Protein AF-A0A923MXC6-F1 (afdb_monomer_lite)

Foldseek 3Di:
DDDDDDDDDDDDDDDDDDDDDDDDDDDDDDDDDDDDDDDDPPPDPPPPPQFDPLLLVLLQQLLQLLQLQLLLLVLQLVFEADPLSVVLSVLSNVLSLVLNLLSVVVQVVNVHDHDPYHDPVSVVLSVVLSVHHYPRNLQSSLVVLLVVLVVLLVSLVCLLPDDPGDVSSNVSSVVCNVVSVVSNVSSVVSNVVSVVVVVVVVVVVVPDDDDDDDDDPDPLNVLQVVLVVQLVLQLVVLVVLCVDVVSLVLLQQFQKKKKFFKKKKFDDQKIKIWTKTWMWGDDDLFIFATFIKIKIFIFGDDHGDIDIFMKMKRQNDPLSVVLQLDQDKRWPAVVSVFFEDEDEPPDDDDDPDDGRIYMYTPDPPPPVPGHPHTMIMHGPLSSQCSQQVHNPRTSNCRNVRVGHRPVHRSNRVSSSD

Structure (mmCIF, N/CA/C/O backbone):
data_AF-A0A923MXC6-F1
#
_entry.id   AF-A0A923MXC6-F1
#
loop_
_atom_site.group_PDB
_atom_site.id
_atom_site.type_symbol
_atom_site.label_atom_id
_atom_site.label_alt_id
_atom_site.label_comp_id
_atom_site.label_asym_id
_atom_site.label_entity_id
_atom_site.label_seq_id
_atom_site.pdbx_PDB_ins_code
_atom_site.Cartn_x
_atom_site.Cartn_y
_atom_site.Cartn_z
_atom_site.occupancy
_atom_site.B_iso_or_equiv
_atom_site.auth_seq_id
_atom_site.auth_comp_id
_atom_site.auth_asym_id
_atom_site.auth_atom_id
_atom_site.pdbx_PDB_model_num
ATOM 1 N N . MET A 1 1 ? 43.141 -58.897 33.273 1.00 40.06 1 MET A N 1
ATOM 2 C CA . MET A 1 1 ? 43.324 -57.770 32.344 1.00 40.06 1 MET A CA 1
ATOM 3 C C . MET A 1 1 ? 42.313 -56.697 32.696 1.00 40.06 1 MET A C 1
ATOM 5 O O . MET A 1 1 ? 41.126 -56.978 32.731 1.00 40.06 1 MET A O 1
ATOM 9 N N . ASP A 1 2 ? 42.849 -55.557 33.114 1.00 45.22 2 ASP A N 1
ATOM 10 C CA . ASP A 1 2 ? 42.334 -54.187 33.050 1.00 45.22 2 ASP A CA 1
ATOM 11 C C . ASP A 1 2 ? 40.822 -53.876 33.004 1.00 45.22 2 ASP A C 1
ATOM 13 O O . ASP A 1 2 ? 40.190 -53.906 31.957 1.00 45.22 2 ASP A O 1
ATOM 17 N N . ARG A 1 3 ? 40.374 -53.338 34.155 1.00 48.03 3 ARG A N 1
ATOM 18 C CA . ARG A 1 3 ? 39.757 -52.000 34.347 1.00 48.03 3 ARG A CA 1
ATOM 19 C C . ARG A 1 3 ? 38.280 -51.742 33.935 1.00 48.03 3 ARG A C 1
ATOM 21 O O . ARG A 1 3 ? 37.689 -52.515 33.201 1.00 48.03 3 ARG A O 1
ATOM 28 N N . PRO A 1 4 ? 37.633 -50.717 34.549 1.00 67.38 4 PRO A N 1
ATOM 29 C CA . PRO A 1 4 ? 36.331 -50.846 35.225 1.00 67.38 4 PRO A CA 1
ATOM 30 C C . PRO A 1 4 ? 35.275 -49.817 34.748 1.00 67.38 4 PRO A C 1
ATOM 32 O O . PRO A 1 4 ? 35.561 -49.017 33.866 1.00 67.38 4 PRO A O 1
ATOM 35 N N . LEU A 1 5 ? 34.088 -49.776 35.379 1.00 43.34 5 LEU A N 1
ATOM 36 C CA . LEU A 1 5 ? 33.468 -48.594 36.031 1.00 43.34 5 LEU A CA 1
ATOM 37 C C . LEU A 1 5 ? 32.007 -48.880 36.455 1.00 43.34 5 LEU A C 1
ATOM 39 O O . LEU A 1 5 ? 31.342 -49.764 35.931 1.00 43.34 5 LEU A O 1
ATOM 43 N N . ARG A 1 6 ? 31.586 -48.167 37.507 1.00 50.59 6 ARG A N 1
ATOM 44 C CA . ARG A 1 6 ? 30.437 -48.391 38.410 1.00 50.59 6 ARG A CA 1
ATOM 45 C C . ARG A 1 6 ? 29.214 -47.485 38.037 1.00 50.59 6 ARG A C 1
ATOM 47 O O . ARG A 1 6 ? 29.147 -47.064 36.892 1.00 50.59 6 ARG A O 1
ATOM 54 N N . PRO A 1 7 ? 28.253 -47.156 38.937 1.00 58.78 7 PRO A N 1
ATOM 55 C CA . PRO A 1 7 ? 26.874 -47.668 38.929 1.00 58.78 7 PRO A CA 1
ATOM 56 C C . PRO A 1 7 ? 25.806 -46.541 38.850 1.00 58.78 7 PRO A C 1
ATOM 58 O O . PRO A 1 7 ? 26.147 -45.368 38.898 1.00 58.78 7 PRO A O 1
ATOM 61 N N . LEU A 1 8 ? 24.510 -46.873 38.855 1.00 39.50 8 LEU A N 1
ATOM 62 C CA . LEU A 1 8 ? 23.554 -46.255 39.792 1.00 39.50 8 LEU A CA 1
ATOM 63 C C . LEU A 1 8 ? 22.259 -47.083 39.872 1.00 39.50 8 LEU A C 1
ATOM 65 O O . LEU A 1 8 ? 21.640 -47.413 38.864 1.00 39.50 8 LEU A O 1
ATOM 69 N N . ALA A 1 9 ? 21.895 -47.420 41.107 1.00 34.88 9 ALA A N 1
ATOM 70 C CA . ALA A 1 9 ? 20.596 -47.924 41.548 1.00 34.88 9 ALA A CA 1
ATOM 71 C C . ALA A 1 9 ? 19.559 -46.759 41.553 1.00 34.88 9 ALA A C 1
ATOM 73 O O . ALA A 1 9 ? 19.958 -45.618 41.350 1.00 34.88 9 ALA A O 1
ATOM 74 N N . LEU A 1 10 ? 18.247 -46.882 41.791 1.00 32.84 10 LEU A N 1
ATOM 75 C CA . LEU A 1 10 ? 17.445 -47.844 42.550 1.00 32.84 10 LEU A CA 1
ATOM 76 C C . LEU A 1 10 ? 15.933 -47.528 42.335 1.00 32.84 10 LEU A C 1
ATOM 78 O O . LEU A 1 10 ? 15.604 -46.357 42.179 1.00 32.84 10 LEU A O 1
ATOM 82 N N . ALA A 1 11 ? 15.081 -48.568 42.433 1.00 33.25 11 ALA A N 1
ATOM 83 C CA . ALA A 1 11 ? 13.666 -48.647 42.901 1.00 33.25 11 ALA A CA 1
ATOM 84 C C . ALA A 1 11 ? 12.586 -47.718 42.284 1.00 33.25 11 ALA A C 1
ATOM 86 O O . ALA A 1 11 ? 12.729 -46.506 42.290 1.00 33.25 11 ALA A O 1
ATOM 87 N N . VAL A 1 12 ? 11.448 -48.161 41.718 1.00 29.58 12 VAL A N 1
ATOM 88 C CA . VAL A 1 12 ? 10.448 -49.233 42.004 1.00 29.58 12 VAL A CA 1
ATOM 89 C C . VAL A 1 12 ? 9.683 -49.087 43.330 1.00 29.58 12 VAL A C 1
ATOM 91 O O . VAL A 1 12 ? 10.255 -49.329 44.384 1.00 29.58 12 VAL A O 1
ATOM 94 N N . LEU A 1 13 ? 8.379 -48.770 43.235 1.00 29.98 13 LEU A N 1
ATOM 95 C CA . LEU A 1 13 ? 7.169 -49.469 43.759 1.00 29.98 13 LEU A CA 1
ATOM 96 C C . LEU A 1 13 ? 6.019 -48.430 43.863 1.00 29.98 13 LEU A C 1
ATOM 98 O O . LEU A 1 13 ? 6.212 -47.379 44.458 1.00 29.98 13 LEU A O 1
ATOM 102 N N . ALA A 1 14 ? 4.892 -48.542 43.137 1.00 31.47 14 ALA A N 1
ATOM 103 C CA . ALA A 1 14 ? 3.731 -49.441 43.344 1.00 31.47 14 ALA A CA 1
ATOM 104 C C . ALA A 1 14 ? 3.019 -49.182 44.701 1.00 31.47 14 ALA A C 1
ATOM 106 O O . ALA A 1 14 ? 3.694 -49.009 45.701 1.00 31.47 14 ALA A O 1
ATOM 107 N N . CYS A 1 15 ? 1.691 -49.162 44.870 1.00 25.62 15 CYS A N 1
ATOM 108 C CA . CYS A 1 15 ? 0.608 -49.819 44.139 1.00 25.62 15 CYS A CA 1
ATOM 109 C C . CYS A 1 15 ? -0.780 -49.293 44.615 1.00 25.62 15 CYS A C 1
ATOM 111 O O . CYS A 1 15 ? -0.931 -48.932 45.777 1.00 25.62 15 CYS A O 1
ATOM 113 N N . CYS A 1 16 ? -1.757 -49.311 43.700 1.00 28.91 16 CYS A N 1
ATOM 114 C CA . CYS A 1 16 ? -3.204 -49.609 43.801 1.00 28.91 16 CYS A CA 1
ATOM 115 C C . CYS A 1 16 ? -4.112 -49.177 44.988 1.00 28.91 16 CYS A C 1
ATOM 117 O O . CYS A 1 16 ? -4.019 -49.687 46.095 1.00 28.91 16 CYS A O 1
ATOM 119 N N . ALA A 1 17 ? -5.111 -48.353 44.624 1.00 33.84 17 ALA A N 1
ATOM 120 C CA . ALA A 1 17 ? -6.581 -48.544 44.665 1.00 33.84 17 ALA A CA 1
ATOM 121 C C . ALA A 1 17 ? -7.295 -49.291 45.820 1.00 33.84 17 ALA A C 1
ATOM 123 O O . ALA A 1 17 ? -6.984 -50.442 46.087 1.00 33.84 17 ALA A O 1
ATOM 124 N N . PHE A 1 18 ? -8.403 -48.707 46.321 1.00 30.36 18 PHE A N 1
ATOM 125 C CA . PHE A 1 18 ? -9.770 -49.288 46.323 1.00 30.36 18 PHE A CA 1
ATOM 126 C C . PHE A 1 18 ? -10.820 -48.267 46.831 1.00 30.36 18 PHE A C 1
ATOM 128 O O . PHE A 1 18 ? -10.512 -47.396 47.638 1.00 30.36 18 PHE A O 1
ATOM 135 N N . ALA A 1 19 ? -12.065 -48.379 46.354 1.00 38.41 19 ALA A N 1
ATOM 136 C CA . ALA A 1 19 ? -13.225 -47.567 46.744 1.00 38.41 19 ALA A CA 1
ATOM 137 C C . ALA A 1 19 ? -14.188 -48.352 47.658 1.00 38.41 19 ALA A C 1
ATOM 139 O O . ALA A 1 19 ? -14.373 -49.539 47.407 1.00 38.41 19 ALA A O 1
ATOM 140 N N . ALA A 1 20 ? -14.874 -47.697 48.614 1.00 32.09 20 ALA A N 1
ATOM 141 C CA . ALA A 1 20 ? -16.220 -48.078 49.091 1.00 32.09 20 ALA A CA 1
ATOM 142 C C . ALA A 1 20 ? -16.886 -47.043 50.041 1.00 32.09 20 ALA A C 1
ATOM 144 O O . ALA A 1 20 ? -16.285 -46.583 51.000 1.00 32.09 20 ALA A O 1
ATOM 145 N N . ARG A 1 21 ? -18.152 -46.749 49.697 1.00 35.91 21 ARG A N 1
ATOM 146 C CA . ARG A 1 21 ? -19.391 -46.310 50.396 1.00 35.91 21 ARG A CA 1
ATOM 147 C C . ARG A 1 21 ? -19.465 -45.720 51.832 1.00 35.91 21 ARG A C 1
ATOM 149 O O . ARG A 1 21 ? -18.759 -46.085 52.755 1.00 35.91 21 ARG A O 1
ATOM 156 N N . ALA A 1 22 ? -20.502 -44.873 51.933 1.00 40.88 22 ALA A N 1
ATOM 157 C CA . ALA A 1 22 ? -21.089 -44.064 53.010 1.00 40.88 22 ALA A CA 1
ATOM 158 C C . ALA A 1 22 ? -21.523 -44.746 54.324 1.00 40.88 22 ALA A C 1
ATOM 160 O O . ALA A 1 22 ? -22.031 -45.861 54.291 1.00 40.88 22 ALA A O 1
ATOM 161 N N . GLN A 1 23 ? -21.541 -43.956 55.412 1.00 34.09 23 GLN A N 1
ATOM 162 C CA . GLN A 1 23 ? -22.606 -43.964 56.430 1.00 34.09 23 GLN A CA 1
ATOM 163 C C . GLN A 1 23 ? -22.654 -42.645 57.233 1.00 34.09 23 GLN A C 1
ATOM 165 O O . GLN A 1 23 ? -21.628 -42.012 57.470 1.00 34.09 23 GLN A O 1
ATOM 170 N N . GLN A 1 24 ? -23.877 -42.222 57.567 1.00 42.22 24 GLN A N 1
ATOM 171 C CA . GLN A 1 24 ? -24.239 -41.072 58.406 1.00 42.22 24 GLN A CA 1
ATOM 172 C C . GLN A 1 24 ? -23.910 -41.348 59.879 1.00 42.22 24 GLN A C 1
ATOM 174 O O . GLN A 1 24 ? -23.998 -42.503 60.274 1.00 42.22 24 GLN A O 1
ATOM 179 N N . ASP A 1 25 ? -23.624 -40.305 60.672 1.00 33.31 25 ASP A N 1
ATOM 180 C CA . ASP A 1 25 ? -24.230 -40.121 62.002 1.00 33.31 25 ASP A CA 1
ATOM 181 C C . ASP A 1 25 ? -23.882 -38.761 62.656 1.00 33.31 25 ASP A C 1
ATOM 183 O O . ASP A 1 25 ? -22.728 -38.353 62.726 1.00 33.31 25 ASP A O 1
ATOM 187 N N . SER A 1 26 ? -24.941 -38.122 63.171 1.00 34.16 26 SER A N 1
ATOM 188 C CA . SER A 1 26 ? -25.045 -37.361 64.435 1.00 34.16 26 SER A CA 1
ATOM 189 C C . SER A 1 26 ? -24.292 -36.032 64.671 1.00 34.16 26 SER A C 1
ATOM 191 O O . SER A 1 26 ? -23.073 -35.968 64.765 1.00 34.16 26 SER A O 1
ATOM 193 N N . VAL A 1 27 ? -25.075 -34.978 64.948 1.00 39.84 27 VAL A N 1
ATOM 194 C CA . VAL A 1 27 ? -24.671 -33.699 65.583 1.00 39.84 27 VAL A CA 1
ATOM 195 C C . VAL A 1 27 ? -24.948 -33.783 67.100 1.00 39.84 27 VAL A C 1
ATOM 197 O O . VAL A 1 27 ? -25.900 -34.463 67.487 1.00 39.84 27 VAL A O 1
ATOM 200 N N . PRO A 1 28 ? -24.224 -33.040 67.964 1.00 41.91 28 PRO A N 1
ATOM 201 C CA . PRO A 1 28 ? -24.947 -32.010 68.719 1.00 41.91 28 PRO A CA 1
ATOM 202 C C . PRO A 1 28 ? -24.196 -30.671 68.848 1.00 41.91 28 PRO A C 1
ATOM 204 O O . PRO A 1 28 ? -22.973 -30.578 68.799 1.00 41.91 28 PRO A O 1
ATOM 207 N N . ALA A 1 29 ? -25.000 -29.620 68.983 1.00 36.16 29 ALA A N 1
ATOM 208 C CA . ALA A 1 29 ? -24.633 -28.212 69.017 1.00 36.16 29 ALA A CA 1
ATOM 209 C C . ALA A 1 29 ? -24.334 -27.705 70.436 1.00 36.16 29 ALA A C 1
ATOM 211 O O . ALA A 1 29 ? -25.055 -28.089 71.348 1.00 36.16 29 ALA A O 1
ATOM 212 N N . VAL A 1 30 ? -23.420 -26.731 70.580 1.00 34.56 30 VAL A N 1
ATOM 213 C CA . VAL A 1 30 ? -23.552 -25.597 71.522 1.00 34.56 30 VAL A CA 1
ATOM 214 C C . VAL A 1 30 ? -22.877 -24.345 70.930 1.00 34.56 30 VAL A C 1
ATOM 216 O O . VAL A 1 30 ? -21.673 -24.314 70.713 1.00 34.56 30 VAL A O 1
ATOM 219 N N . GLN A 1 31 ? -23.741 -23.369 70.626 1.00 32.72 31 GLN A N 1
ATOM 220 C CA . GLN A 1 31 ? -23.673 -21.900 70.745 1.00 32.72 31 GLN A CA 1
ATOM 221 C C . GLN A 1 31 ? -22.329 -21.154 70.867 1.00 32.72 31 GLN A C 1
ATOM 223 O O . GLN A 1 31 ? -21.409 -21.594 71.531 1.00 32.72 31 GLN A O 1
ATOM 228 N N . GLN A 1 32 ? -22.194 -19.881 70.494 1.00 32.31 32 GLN A N 1
ATOM 229 C CA . GLN A 1 32 ? -22.932 -18.906 69.679 1.00 32.31 32 GLN A CA 1
ATOM 230 C C . GLN A 1 32 ? -22.213 -17.589 69.987 1.00 32.31 32 GLN A C 1
ATOM 232 O O . GLN A 1 32 ? -22.294 -17.110 71.114 1.00 32.31 32 GLN A O 1
ATOM 237 N N . GLN A 1 33 ? -21.576 -16.960 69.000 1.00 34.78 33 GLN A N 1
ATOM 238 C CA . GLN A 1 33 ? -21.360 -15.517 69.062 1.00 34.78 33 GLN A CA 1
ATOM 239 C C . GLN A 1 33 ? -22.148 -14.872 67.924 1.00 34.78 33 GLN A C 1
ATOM 241 O O . GLN A 1 33 ? -21.746 -14.839 66.766 1.00 34.78 33 GLN A O 1
ATOM 246 N N . ARG A 1 34 ? -23.363 -14.453 68.303 1.00 35.84 34 ARG A N 1
ATOM 247 C CA . ARG A 1 34 ? -24.179 -13.421 67.649 1.00 35.84 34 ARG A CA 1
ATOM 248 C C . ARG A 1 34 ? -23.349 -12.136 67.522 1.00 35.84 34 ARG A C 1
ATOM 250 O O . ARG A 1 34 ? -22.500 -11.890 68.366 1.00 35.84 34 ARG A O 1
ATOM 257 N N . ALA A 1 35 ? -23.613 -11.202 66.625 1.00 30.92 35 ALA A N 1
ATOM 258 C CA . ALA A 1 35 ? -24.439 -11.115 65.430 1.00 30.92 35 ALA A CA 1
ATOM 259 C C . ALA A 1 35 ? -24.164 -9.708 64.878 1.00 30.92 35 ALA A C 1
ATOM 261 O O . ALA A 1 35 ? -24.063 -8.768 65.661 1.00 30.92 35 ALA A O 1
ATOM 262 N N . ALA A 1 36 ? -24.135 -9.557 63.561 1.00 33.62 36 ALA A N 1
ATOM 263 C CA . ALA A 1 36 ? -24.760 -8.417 62.902 1.00 33.62 36 ALA A CA 1
ATOM 264 C C . ALA A 1 36 ? -25.013 -8.826 61.452 1.00 33.62 36 ALA A C 1
ATOM 266 O O . ALA A 1 36 ? -24.115 -8.826 60.615 1.00 33.62 36 ALA A O 1
ATOM 267 N N . ALA A 1 37 ? -26.242 -9.264 61.194 1.00 39.81 37 ALA A N 1
ATOM 268 C CA . ALA A 1 37 ? -26.776 -9.272 59.850 1.00 39.81 37 ALA A CA 1
ATOM 269 C C . ALA A 1 37 ? -26.990 -7.814 59.438 1.00 39.81 37 ALA A C 1
ATOM 271 O O . ALA A 1 37 ? -27.676 -7.087 60.153 1.00 39.81 37 ALA A O 1
ATOM 272 N N . ASP A 1 38 ? -26.464 -7.416 58.286 1.00 35.91 38 ASP A N 1
ATOM 273 C CA . ASP A 1 38 ? -27.145 -6.414 57.483 1.00 35.91 38 ASP A CA 1
ATOM 274 C C . ASP A 1 38 ? -27.010 -6.759 55.997 1.00 35.91 38 ASP A C 1
ATOM 276 O O . ASP A 1 38 ? -25.921 -6.909 55.449 1.00 35.91 38 ASP A O 1
ATOM 280 N N . THR A 1 39 ? -28.196 -6.989 55.443 1.00 35.62 39 THR A N 1
ATOM 281 C CA . THR A 1 39 ? -28.639 -6.961 54.053 1.00 35.62 39 THR A CA 1
ATOM 282 C C . THR A 1 39 ? -27.780 -7.594 52.959 1.00 35.62 39 THR A C 1
ATOM 284 O O . THR A 1 39 ? -26.763 -7.090 52.491 1.00 35.62 39 THR A O 1
ATOM 287 N N . GLY A 1 40 ? -28.358 -8.661 52.398 1.00 35.97 40 GLY A N 1
ATOM 288 C CA . GLY A 1 40 ? -28.123 -9.059 51.023 1.00 35.97 40 GLY A CA 1
ATOM 289 C C . GLY A 1 40 ? -28.343 -7.880 50.078 1.00 35.97 40 GLY A C 1
ATOM 290 O O . GLY A 1 40 ? -29.463 -7.588 49.663 1.00 35.97 40 GLY A O 1
ATOM 291 N N . GLN A 1 41 ? -27.247 -7.246 49.676 1.00 34.47 41 GLN A N 1
ATOM 292 C CA . GLN A 1 41 ? -27.172 -6.645 48.361 1.00 34.47 41 GLN A CA 1
ATOM 293 C C . GLN A 1 41 ? -27.261 -7.799 47.371 1.00 34.47 41 GLN A C 1
ATOM 295 O O . GLN A 1 41 ? -26.281 -8.488 47.087 1.00 34.47 41 GLN A O 1
ATOM 300 N N . GLN A 1 42 ? -28.473 -8.014 46.853 1.00 35.09 42 GLN A N 1
ATOM 301 C CA . GLN A 1 42 ? -28.637 -8.541 45.508 1.00 35.09 42 GLN A CA 1
ATOM 302 C C . GLN A 1 42 ? -27.546 -7.891 44.662 1.00 35.09 42 GLN A C 1
ATOM 304 O O . GLN A 1 42 ? -27.476 -6.660 44.596 1.00 35.09 42 GLN A O 1
ATOM 309 N N . ALA A 1 43 ? -26.661 -8.705 44.088 1.00 42.03 43 ALA A N 1
ATOM 310 C CA . ALA A 1 43 ? -25.746 -8.246 43.067 1.00 42.03 43 ALA A CA 1
ATOM 311 C C . ALA A 1 43 ? -26.622 -7.683 41.948 1.00 42.03 43 ALA A C 1
ATOM 313 O O . ALA A 1 43 ? -27.139 -8.421 41.110 1.00 42.03 43 ALA A O 1
ATOM 314 N N . GLN A 1 44 ? -26.862 -6.373 42.005 1.00 33.41 44 GLN A N 1
ATOM 315 C CA . GLN A 1 44 ? -27.507 -5.643 40.936 1.00 33.41 44 GLN A CA 1
ATOM 316 C C . GLN A 1 44 ? -26.727 -6.008 39.673 1.00 33.41 44 GLN A C 1
ATOM 318 O O . GLN A 1 44 ? -25.488 -6.024 39.727 1.00 33.41 44 GLN A O 1
ATOM 323 N N . PRO A 1 45 ? -27.400 -6.342 38.558 1.00 35.62 45 PRO A N 1
ATOM 324 C CA . PRO A 1 45 ? -26.699 -6.561 37.306 1.00 35.62 45 PRO A CA 1
ATOM 325 C C . PRO A 1 45 ? -25.838 -5.324 37.098 1.00 35.62 45 PRO A C 1
ATOM 327 O O . PRO A 1 45 ? -26.355 -4.207 37.086 1.00 35.62 45 PRO A O 1
ATOM 330 N N . ARG A 1 46 ? -24.515 -5.515 37.079 1.00 48.28 46 ARG A N 1
ATOM 331 C CA . ARG A 1 46 ? -23.543 -4.429 36.988 1.00 48.28 46 ARG A CA 1
ATOM 332 C C . ARG A 1 46 ? -23.876 -3.701 35.691 1.00 48.28 46 ARG A C 1
ATOM 334 O O . ARG A 1 46 ? -23.511 -4.184 34.623 1.00 48.28 46 ARG A O 1
ATOM 341 N N . VAL A 1 47 ? -24.643 -2.611 35.774 1.00 45.66 47 VAL A N 1
ATOM 342 C CA . VAL A 1 47 ? -25.044 -1.824 34.607 1.00 45.66 47 VAL A CA 1
ATOM 343 C C . VAL A 1 47 ? -23.735 -1.472 33.931 1.00 45.66 47 VAL A C 1
ATOM 345 O O . VAL A 1 47 ? -22.895 -0.819 34.554 1.00 45.66 47 VAL A O 1
ATOM 348 N N . ALA A 1 48 ? -23.499 -2.015 32.733 1.00 54.31 48 ALA A N 1
ATOM 349 C CA . ALA A 1 48 ? -22.241 -1.836 32.029 1.00 54.31 48 ALA A CA 1
ATOM 350 C C . ALA A 1 48 ? -21.968 -0.332 31.976 1.00 54.31 48 ALA A C 1
ATOM 352 O O . ALA A 1 48 ? -22.710 0.412 31.332 1.00 54.31 48 ALA A O 1
ATOM 353 N N . ARG A 1 49 ? -20.985 0.137 32.760 1.00 62.56 49 ARG A N 1
ATOM 354 C CA . ARG A 1 49 ? -20.749 1.570 32.938 1.00 62.56 49 ARG A CA 1
ATOM 355 C C . ARG A 1 49 ? -20.469 2.135 31.553 1.00 62.56 49 ARG A C 1
ATOM 357 O O . ARG A 1 49 ? -19.477 1.763 30.927 1.00 62.56 49 ARG A O 1
ATOM 364 N N . LYS A 1 50 ? -21.388 2.971 31.062 1.00 75.50 50 LYS A N 1
ATOM 365 C CA . LYS A 1 50 ? -21.320 3.568 29.727 1.00 75.50 50 LYS A CA 1
ATOM 366 C C . LYS A 1 50 ? -19.939 4.202 29.560 1.00 75.50 50 LYS A C 1
ATOM 368 O O . LYS A 1 50 ? -19.496 4.931 30.447 1.00 75.50 50 LYS A O 1
ATOM 373 N N . VAL A 1 51 ? -19.260 3.892 28.455 1.00 82.88 51 VAL A N 1
ATOM 374 C CA . VAL A 1 51 ? -17.897 4.376 28.184 1.00 82.88 51 VAL A CA 1
ATOM 375 C C . VAL A 1 51 ? -17.858 5.900 28.337 1.00 82.88 51 VAL A C 1
ATOM 377 O O . VAL A 1 51 ? -18.728 6.552 27.751 1.00 82.88 51 VAL A O 1
ATOM 380 N N . PRO A 1 52 ? -16.917 6.479 29.106 1.00 91.00 52 PRO A N 1
ATOM 381 C CA . PRO A 1 52 ? -16.799 7.925 29.277 1.00 91.00 52 PRO A CA 1
ATOM 382 C C . PRO A 1 52 ? -16.772 8.687 27.946 1.00 91.00 52 PRO A C 1
ATOM 384 O O . PRO A 1 52 ? -16.274 8.197 26.935 1.00 91.00 52 PRO A O 1
ATOM 387 N N . ALA A 1 53 ? -17.333 9.901 27.921 1.00 92.44 53 ALA A N 1
ATOM 388 C CA . ALA A 1 53 ? -17.377 10.709 26.698 1.00 92.44 53 ALA A CA 1
ATOM 389 C C . ALA A 1 53 ? -15.975 11.052 26.170 1.00 92.44 53 ALA A C 1
ATOM 391 O O . ALA A 1 53 ? -15.770 11.031 24.958 1.00 92.44 53 ALA A O 1
ATOM 392 N N . ALA A 1 54 ? -15.026 11.291 27.079 1.00 93.81 54 ALA A N 1
ATOM 393 C CA . ALA A 1 54 ? -13.629 11.537 26.745 1.00 93.81 54 ALA A CA 1
ATOM 394 C C . ALA A 1 54 ? -13.001 10.344 26.007 1.00 93.81 54 ALA A C 1
ATOM 396 O O . ALA A 1 54 ? -12.456 10.536 24.926 1.00 93.81 54 ALA A O 1
ATOM 397 N N . ASP A 1 55 ? -13.179 9.119 26.505 1.00 95.19 55 ASP A N 1
ATOM 398 C CA . ASP A 1 55 ? -12.680 7.908 25.847 1.00 95.19 55 ASP A CA 1
ATOM 399 C C . ASP A 1 55 ? -13.289 7.734 24.448 1.00 95.19 55 ASP A C 1
ATOM 401 O O . ASP A 1 55 ? -12.596 7.376 23.499 1.00 95.19 55 ASP A O 1
ATOM 405 N N . ARG A 1 56 ? -14.592 8.014 24.279 1.00 95.50 56 ARG A N 1
ATOM 406 C CA . ARG A 1 56 ? -15.233 7.961 22.951 1.00 95.50 56 ARG A CA 1
ATOM 407 C C . ARG A 1 56 ? -14.619 8.976 21.989 1.00 95.50 56 ARG A C 1
ATOM 409 O O . ARG A 1 56 ? -14.382 8.647 20.831 1.00 95.50 56 ARG A O 1
ATOM 416 N N . GLN A 1 57 ? -14.356 10.189 22.468 1.00 96.31 57 GLN A N 1
ATOM 417 C CA . GLN A 1 57 ? -13.719 11.242 21.682 1.00 96.31 57 GLN A CA 1
ATOM 418 C C . GLN A 1 57 ? -12.269 10.891 21.334 1.00 96.31 57 GLN A C 1
ATOM 420 O O . GLN A 1 57 ? -11.855 11.107 20.196 1.00 96.31 57 GLN A O 1
ATOM 425 N N . PHE A 1 58 ? -11.514 10.330 22.280 1.00 98.12 58 PHE A N 1
ATOM 426 C CA . PHE A 1 58 ? -10.173 9.811 22.036 1.00 98.12 58 PHE A CA 1
ATOM 427 C C . PHE A 1 58 ? -10.198 8.746 20.937 1.00 98.12 58 PHE A C 1
ATOM 429 O O . PHE A 1 58 ? -9.495 8.893 19.941 1.00 98.12 58 PHE A O 1
ATOM 436 N N . MET A 1 59 ? -11.049 7.721 21.068 1.00 97.44 59 MET A N 1
ATOM 437 C CA . MET A 1 59 ? -11.121 6.637 20.085 1.00 97.44 59 MET A CA 1
ATOM 438 C C . MET A 1 59 ? -11.535 7.144 18.698 1.00 97.44 59 MET A C 1
ATOM 440 O O . MET A 1 59 ? -10.983 6.692 17.701 1.00 97.44 59 MET A O 1
ATOM 444 N N . ALA A 1 60 ? -12.459 8.108 18.615 1.00 96.06 60 ALA A N 1
ATOM 445 C CA . ALA A 1 60 ? -12.835 8.715 17.340 1.00 96.06 60 ALA A CA 1
ATOM 446 C C . ALA A 1 60 ? -11.650 9.438 16.676 1.00 96.06 60 ALA A C 1
ATOM 448 O O . ALA A 1 60 ? -11.341 9.168 15.519 1.00 96.06 60 ALA A O 1
ATOM 449 N N . ARG A 1 61 ? -10.932 10.286 17.425 1.00 97.06 61 ARG A N 1
ATOM 450 C CA . ARG A 1 61 ? -9.760 11.021 16.914 1.00 97.06 61 ARG A CA 1
ATOM 451 C C . ARG A 1 61 ? -8.605 10.096 16.537 1.00 97.06 61 ARG A C 1
ATOM 453 O O . ARG A 1 61 ? -7.945 10.326 15.528 1.00 97.06 61 ARG A O 1
ATOM 460 N N . ALA A 1 62 ? -8.363 9.060 17.338 1.00 96.94 62 ALA A N 1
ATOM 461 C CA . ALA A 1 62 ? -7.343 8.058 17.058 1.00 96.94 62 ALA A CA 1
ATOM 462 C C . ALA A 1 62 ? -7.666 7.279 15.772 1.00 96.94 62 ALA A C 1
ATOM 464 O O . ALA A 1 62 ? -6.768 7.071 14.962 1.00 96.94 62 ALA A O 1
ATOM 465 N N . ALA A 1 63 ? -8.936 6.925 15.540 1.00 91.31 63 ALA A N 1
ATOM 466 C CA . ALA A 1 63 ? -9.368 6.283 14.298 1.00 91.31 63 ALA A CA 1
ATOM 467 C C . ALA A 1 63 ? -9.196 7.206 13.078 1.00 91.31 63 ALA A C 1
ATOM 469 O O . ALA A 1 63 ? -8.604 6.803 12.080 1.00 91.31 63 ALA A O 1
ATOM 470 N N . GLU A 1 64 ? -9.647 8.462 13.162 1.00 91.06 64 GLU A N 1
ATOM 471 C CA . GLU A 1 64 ? -9.484 9.451 12.084 1.00 91.06 64 GLU A CA 1
ATOM 472 C C . GLU A 1 64 ? -8.004 9.681 11.733 1.00 91.06 64 GLU A C 1
ATOM 474 O O . GLU A 1 64 ? -7.634 9.644 10.558 1.00 91.06 64 GLU A O 1
ATOM 479 N N . SER A 1 65 ? -7.144 9.868 12.747 1.00 93.31 65 SER A N 1
ATOM 480 C CA . SER A 1 65 ? -5.689 10.010 12.565 1.00 93.31 65 SER A CA 1
ATOM 481 C C . SER A 1 65 ? -5.072 8.769 11.938 1.00 93.31 65 SER A C 1
ATOM 483 O O . SER A 1 65 ? -4.396 8.877 10.919 1.00 93.31 65 SER A O 1
ATOM 485 N N . GLY A 1 66 ? -5.374 7.584 12.471 1.00 90.69 66 GLY A N 1
ATOM 486 C CA . GLY A 1 66 ? -4.828 6.340 11.945 1.00 90.69 66 GLY A CA 1
ATOM 487 C C . GLY A 1 66 ? -5.253 6.071 10.501 1.00 90.69 66 GLY A C 1
ATOM 488 O O . GLY A 1 66 ? -4.464 5.546 9.719 1.00 90.69 66 GLY A O 1
ATOM 489 N N . HIS A 1 67 ? -6.466 6.458 10.097 1.00 77.75 67 HIS A N 1
ATOM 490 C CA . HIS A 1 67 ? -6.866 6.416 8.689 1.00 77.75 67 HIS A CA 1
ATOM 491 C C . HIS A 1 67 ? -6.085 7.418 7.829 1.00 77.75 67 HIS A C 1
ATOM 493 O O . HIS A 1 67 ? -5.696 7.085 6.706 1.00 77.75 67 HIS A O 1
ATOM 499 N N . ALA A 1 68 ? -5.850 8.631 8.338 1.00 80.81 68 ALA A N 1
ATOM 500 C CA . ALA A 1 68 ? -5.082 9.652 7.635 1.00 80.81 68 ALA A CA 1
ATOM 501 C C . ALA A 1 68 ? -3.624 9.222 7.419 1.00 80.81 68 ALA A C 1
ATOM 503 O O . ALA A 1 68 ? -3.098 9.373 6.320 1.00 80.81 68 ALA A O 1
ATOM 504 N N . GLU A 1 69 ? -2.993 8.638 8.436 1.00 91.94 69 GLU A N 1
ATOM 505 C CA . GLU A 1 69 ? -1.590 8.213 8.407 1.00 91.94 69 GLU A CA 1
ATOM 506 C C . GLU A 1 69 ? -1.373 7.018 7.471 1.00 91.94 69 GLU A C 1
ATOM 508 O O . GLU A 1 69 ? -0.413 7.014 6.701 1.00 91.94 69 GLU A O 1
ATOM 513 N N . VAL A 1 70 ? -2.317 6.069 7.407 1.00 77.38 70 VAL A N 1
ATOM 514 C CA . VAL A 1 70 ? -2.287 4.999 6.391 1.00 77.38 70 VAL A CA 1
ATOM 515 C C . VAL A 1 70 ? -2.396 5.572 4.973 1.00 77.38 70 VAL A C 1
ATOM 517 O O . VAL A 1 70 ? -1.694 5.122 4.066 1.00 77.38 70 VAL A O 1
ATOM 520 N N . ALA A 1 71 ? -3.263 6.566 4.752 1.00 72.00 71 ALA A N 1
ATOM 521 C CA . ALA A 1 71 ? -3.388 7.208 3.444 1.00 72.00 71 ALA A CA 1
ATOM 522 C C . ALA A 1 71 ? -2.122 8.003 3.069 1.00 72.00 71 ALA A C 1
ATOM 524 O O . ALA A 1 71 ? -1.641 7.889 1.941 1.00 72.00 71 ALA A O 1
ATOM 525 N N . ALA A 1 72 ? -1.548 8.749 4.016 1.00 82.00 72 ALA A N 1
ATOM 526 C CA . ALA A 1 72 ? -0.311 9.501 3.820 1.00 82.00 72 ALA A CA 1
ATOM 527 C C . ALA A 1 72 ? 0.885 8.574 3.545 1.00 82.00 72 ALA A C 1
ATOM 529 O O . ALA A 1 72 ? 1.660 8.836 2.628 1.00 82.00 72 ALA A O 1
ATOM 530 N N . GLY A 1 73 ? 1.000 7.453 4.265 1.00 82.38 73 GLY A N 1
ATOM 531 C CA . GLY A 1 73 ? 2.050 6.458 4.039 1.00 82.38 73 GLY A CA 1
ATOM 532 C C . GLY A 1 73 ? 2.004 5.852 2.631 1.00 82.38 73 GLY A C 1
ATOM 533 O O . GLY A 1 73 ? 3.041 5.693 1.993 1.00 82.38 73 GLY A O 1
ATOM 534 N N . ARG A 1 74 ? 0.807 5.612 2.079 1.00 77.25 74 ARG A N 1
ATOM 535 C CA . ARG A 1 74 ? 0.643 5.160 0.681 1.00 77.25 74 ARG A CA 1
ATOM 536 C C . ARG A 1 74 ? 1.038 6.215 -0.346 1.00 77.25 74 ARG A C 1
ATOM 538 O O . ARG A 1 74 ? 1.632 5.880 -1.374 1.00 77.25 74 ARG A O 1
ATOM 545 N N . LEU A 1 75 ? 0.729 7.484 -0.077 1.00 73.44 75 LEU A N 1
ATOM 546 C CA . LEU A 1 75 ? 1.240 8.579 -0.898 1.00 73.44 75 LEU A CA 1
ATOM 547 C C . LEU A 1 75 ? 2.771 8.601 -0.854 1.00 73.44 75 LEU A C 1
ATOM 549 O O . LEU A 1 75 ? 3.390 8.731 -1.900 1.00 73.44 75 LEU A O 1
ATOM 553 N N . ALA A 1 76 ? 3.384 8.366 0.307 1.00 82.88 76 ALA A N 1
ATOM 554 C CA . ALA A 1 76 ? 4.838 8.339 0.429 1.00 82.88 76 ALA A CA 1
ATOM 555 C C . ALA A 1 76 ? 5.506 7.203 -0.339 1.00 82.88 76 ALA A C 1
ATOM 557 O O . ALA A 1 76 ? 6.517 7.444 -0.989 1.00 82.88 76 ALA A O 1
ATOM 558 N N . ILE A 1 77 ? 4.913 6.009 -0.349 1.00 78.12 77 ILE A N 1
ATOM 559 C CA . ILE A 1 77 ? 5.398 4.881 -1.160 1.00 78.12 77 ILE A CA 1
ATOM 560 C C . ILE A 1 77 ? 5.388 5.223 -2.659 1.00 78.12 77 ILE A C 1
ATOM 562 O O . ILE A 1 77 ? 6.295 4.826 -3.380 1.00 78.12 77 ILE A O 1
ATOM 566 N N . SER A 1 78 ? 4.382 5.969 -3.125 1.00 68.31 78 SER A N 1
ATOM 567 C CA . SER A 1 78 ? 4.171 6.240 -4.556 1.00 68.31 78 SER A CA 1
ATOM 568 C C . SER A 1 78 ? 4.799 7.541 -5.071 1.00 68.31 78 SER A C 1
ATOM 570 O O . SER A 1 78 ? 5.203 7.596 -6.227 1.00 68.31 78 SER A O 1
ATOM 572 N N . HIS A 1 79 ? 4.862 8.589 -4.249 1.00 78.44 79 HIS A N 1
ATOM 573 C CA . HIS A 1 79 ? 5.300 9.935 -4.647 1.00 78.44 79 HIS A CA 1
ATOM 574 C C . HIS A 1 79 ? 6.679 10.294 -4.077 1.00 78.44 79 HIS A C 1
ATOM 576 O O . HIS A 1 79 ? 7.276 11.284 -4.514 1.00 78.44 79 HIS A O 1
ATOM 582 N N . GLY A 1 80 ? 7.176 9.520 -3.104 1.00 88.19 80 GLY A N 1
ATOM 583 C CA . GLY A 1 80 ? 8.439 9.788 -2.431 1.00 88.19 80 GLY A CA 1
ATOM 584 C C . GLY A 1 80 ? 9.648 9.477 -3.310 1.00 88.19 80 GLY A C 1
ATOM 585 O O . GLY A 1 80 ? 9.741 8.389 -3.884 1.00 88.19 80 GLY A O 1
ATOM 586 N N . SER A 1 81 ? 10.591 10.418 -3.409 1.00 87.50 81 SER A N 1
ATOM 587 C CA . SER A 1 81 ? 11.805 10.216 -4.218 1.00 87.50 81 SER A CA 1
ATOM 588 C C . SER A 1 81 ? 12.940 9.546 -3.461 1.00 87.50 81 SER A C 1
ATOM 590 O O . SER A 1 81 ? 13.714 8.810 -4.069 1.00 87.50 81 SER A O 1
ATOM 592 N N . ASP A 1 82 ? 13.035 9.768 -2.152 1.00 92.94 82 ASP A N 1
ATOM 593 C CA . ASP A 1 82 ? 14.048 9.136 -1.315 1.00 92.94 82 ASP A CA 1
ATOM 594 C C . ASP A 1 82 ? 13.563 7.779 -0.778 1.00 92.94 82 ASP A C 1
ATOM 596 O O . ASP A 1 82 ? 12.464 7.665 -0.225 1.00 92.94 82 ASP A O 1
ATOM 600 N N . ALA A 1 83 ? 14.403 6.745 -0.892 1.00 84.88 83 ALA A N 1
ATOM 601 C CA . ALA A 1 83 ? 14.078 5.395 -0.430 1.00 84.88 83 ALA A CA 1
ATOM 602 C C . ALA A 1 83 ? 13.668 5.369 1.051 1.00 84.88 83 ALA A C 1
ATOM 604 O O . ALA A 1 83 ? 12.725 4.678 1.431 1.00 84.88 83 ALA A O 1
ATOM 605 N N . SER A 1 84 ? 14.298 6.193 1.892 1.00 92.25 84 SER A N 1
ATOM 606 C CA . SER A 1 84 ? 13.962 6.251 3.313 1.00 92.25 84 SER A CA 1
ATOM 607 C C . SER A 1 84 ? 12.612 6.911 3.605 1.00 92.25 84 SER A C 1
ATOM 609 O O . SER A 1 84 ? 12.011 6.610 4.637 1.00 92.25 84 SER A O 1
ATOM 611 N N . VAL A 1 85 ? 12.103 7.752 2.696 1.00 96.00 85 VAL A N 1
ATOM 612 C CA . VAL A 1 85 ? 10.733 8.282 2.760 1.00 96.00 85 VAL A CA 1
ATOM 613 C C . VAL A 1 85 ? 9.724 7.201 2.395 1.00 96.00 85 VAL A C 1
ATOM 615 O O . VAL A 1 85 ? 8.738 7.033 3.115 1.00 96.00 85 VAL A O 1
ATOM 618 N N . ARG A 1 86 ? 9.992 6.418 1.341 1.00 86.81 86 ARG A N 1
ATOM 619 C CA . ARG A 1 86 ? 9.146 5.273 0.965 1.00 86.81 86 ARG A CA 1
ATOM 620 C C . ARG A 1 86 ? 9.104 4.225 2.078 1.00 86.81 86 ARG A C 1
ATOM 622 O O . ARG A 1 86 ? 8.022 3.788 2.462 1.00 86.81 86 ARG A O 1
ATOM 629 N N . ASP A 1 87 ? 10.251 3.901 2.671 1.00 81.06 87 ASP A N 1
ATOM 630 C CA . ASP A 1 87 ? 10.345 2.974 3.806 1.00 81.06 87 ASP A CA 1
ATOM 631 C C . ASP A 1 87 ? 9.611 3.482 5.047 1.00 81.06 87 ASP A C 1
ATOM 633 O O . ASP A 1 87 ? 8.951 2.710 5.744 1.00 81.06 87 ASP A O 1
ATOM 637 N N . TYR A 1 88 ? 9.712 4.783 5.336 1.00 95.38 88 TYR A N 1
ATOM 638 C CA . TYR A 1 88 ? 8.936 5.397 6.408 1.00 95.38 88 TYR A CA 1
ATOM 639 C C . TYR A 1 88 ? 7.429 5.294 6.118 1.00 95.38 88 TYR A C 1
ATOM 641 O O . TYR A 1 88 ? 6.666 4.911 7.001 1.00 95.38 88 TYR A O 1
ATOM 649 N N . GLY A 1 89 ? 7.009 5.516 4.867 1.00 88.75 89 GLY A N 1
ATOM 650 C CA . GLY A 1 89 ? 5.634 5.301 4.412 1.00 88.75 89 GLY A CA 1
ATOM 651 C C . GLY A 1 89 ? 5.125 3.871 4.626 1.00 88.75 89 GLY A C 1
ATOM 652 O O . GLY A 1 89 ? 4.027 3.700 5.154 1.00 88.75 89 GLY A O 1
ATOM 653 N N . ARG A 1 90 ? 5.924 2.847 4.288 1.00 80.38 90 ARG A N 1
ATOM 654 C CA . ARG A 1 90 ? 5.592 1.427 4.542 1.00 80.38 90 ARG A CA 1
ATOM 655 C C . ARG A 1 90 ? 5.383 1.151 6.031 1.00 80.38 90 ARG A C 1
ATOM 657 O O . ARG A 1 90 ? 4.353 0.604 6.412 1.00 80.38 90 ARG A O 1
ATOM 664 N N . MET A 1 91 ? 6.305 1.620 6.874 1.00 88.62 91 MET A N 1
ATOM 665 C CA . MET A 1 91 ? 6.205 1.469 8.330 1.00 88.62 91 MET A CA 1
ATOM 666 C C . MET A 1 91 ? 4.921 2.099 8.893 1.00 88.62 91 MET A C 1
ATOM 668 O O . MET A 1 91 ? 4.247 1.477 9.712 1.00 88.62 91 MET A O 1
ATOM 672 N N . LEU A 1 92 ? 4.547 3.301 8.431 1.00 85.56 92 LEU A N 1
ATOM 673 C CA . LEU A 1 92 ? 3.290 3.937 8.845 1.00 85.56 92 LEU A CA 1
ATOM 674 C C . LEU A 1 92 ? 2.073 3.089 8.462 1.00 85.56 92 LEU A C 1
ATOM 676 O O . LEU A 1 92 ? 1.170 2.899 9.275 1.00 85.56 92 LEU A O 1
ATOM 680 N N . VAL A 1 93 ? 2.039 2.566 7.235 1.00 74.25 93 VAL A N 1
ATOM 681 C CA . VAL A 1 93 ? 0.931 1.721 6.773 1.00 74.25 93 VAL A CA 1
ATOM 682 C C . VAL A 1 93 ? 0.791 0.488 7.665 1.00 74.25 93 VAL A C 1
ATOM 684 O O . VAL A 1 93 ? -0.306 0.234 8.165 1.00 74.25 93 VAL A O 1
ATOM 687 N N . ASP A 1 94 ? 1.882 -0.234 7.907 1.00 70.44 94 ASP A N 1
ATOM 688 C CA . ASP A 1 94 ? 1.862 -1.492 8.655 1.00 70.44 94 ASP A CA 1
ATOM 689 C C . ASP A 1 94 ? 1.438 -1.295 10.113 1.00 70.44 94 ASP A C 1
ATOM 691 O O . ASP A 1 94 ? 0.592 -2.025 10.641 1.00 70.44 94 ASP A O 1
ATOM 695 N N . ASP A 1 95 ? 2.016 -0.302 10.783 1.00 80.06 95 ASP A N 1
ATOM 696 C CA . ASP A 1 95 ? 1.808 -0.107 12.213 1.00 80.06 95 ASP A CA 1
ATOM 697 C C . ASP A 1 95 ? 0.453 0.539 12.516 1.00 80.06 95 ASP A C 1
ATOM 699 O O . ASP A 1 95 ? -0.264 0.073 13.410 1.00 80.06 95 ASP A O 1
ATOM 703 N N . HIS A 1 96 ? 0.035 1.546 11.741 1.00 88.50 96 HIS A N 1
ATOM 704 C CA . HIS A 1 96 ? -1.276 2.164 11.949 1.00 88.50 96 HIS A CA 1
ATOM 705 C C . HIS A 1 96 ? -2.417 1.215 11.570 1.00 88.50 96 HIS A C 1
ATOM 707 O O . HIS A 1 96 ? -3.469 1.256 12.203 1.00 88.50 96 HIS A O 1
ATOM 713 N N . GLN A 1 97 ? -2.234 0.294 10.615 1.00 76.12 97 GLN A N 1
ATOM 714 C CA . GLN A 1 97 ? -3.233 -0.750 10.350 1.00 76.12 97 GLN A CA 1
ATOM 715 C C . GLN A 1 97 ? -3.445 -1.679 11.553 1.00 76.12 97 GLN A C 1
ATOM 717 O O . GLN A 1 97 ? -4.594 -1.979 11.904 1.00 76.12 97 GLN A O 1
ATOM 722 N N . LYS A 1 98 ? -2.361 -2.104 12.217 1.00 78.44 98 LYS A N 1
ATOM 723 C CA . LYS A 1 98 ? -2.440 -2.919 13.442 1.00 78.44 98 LYS A CA 1
ATOM 724 C C . LYS A 1 98 ? -3.153 -2.152 14.558 1.00 78.44 98 LYS A C 1
ATOM 726 O O . LYS A 1 98 ? -4.097 -2.678 15.150 1.00 78.44 98 LYS A O 1
ATOM 731 N N . ALA A 1 99 ? -2.762 -0.897 14.784 1.00 83.81 99 ALA A N 1
ATOM 732 C CA . ALA A 1 99 ? -3.369 -0.037 15.799 1.00 83.81 99 ALA A CA 1
ATOM 733 C C . ALA A 1 99 ? -4.872 0.192 15.540 1.00 83.81 99 ALA A C 1
ATOM 735 O O . ALA A 1 99 ? -5.697 -0.033 16.426 1.00 83.81 99 ALA A O 1
ATOM 736 N N . ASN A 1 100 ? -5.255 0.528 14.303 1.00 80.56 100 ASN A N 1
ATOM 737 C CA . ASN A 1 100 ? -6.655 0.726 13.912 1.00 80.56 100 ASN A CA 1
ATOM 738 C C . ASN A 1 100 ? -7.499 -0.534 14.144 1.00 80.56 100 ASN A C 1
ATOM 740 O O . ASN A 1 100 ? -8.614 -0.453 14.659 1.00 80.56 100 ASN A O 1
ATOM 744 N N . THR A 1 101 ? -6.959 -1.710 13.811 1.00 77.62 101 THR A N 1
ATOM 745 C CA . THR A 1 101 ? -7.645 -2.993 14.025 1.00 77.62 101 THR A CA 1
ATOM 746 C C . THR A 1 101 ? -7.934 -3.222 15.507 1.00 77.62 101 THR A C 1
ATOM 748 O O . THR A 1 101 ? -9.065 -3.545 15.881 1.00 77.62 101 THR A O 1
ATOM 751 N N . GLN A 1 102 ? -6.937 -3.003 16.366 1.00 82.31 102 GLN A N 1
ATOM 752 C CA . GLN A 1 102 ? -7.091 -3.142 17.812 1.00 82.31 102 GLN A CA 1
ATOM 753 C C . GLN A 1 102 ? -8.111 -2.139 18.376 1.00 82.31 102 GLN A C 1
ATOM 755 O O . GLN A 1 102 ? -8.950 -2.497 19.207 1.00 82.31 102 GLN A O 1
ATOM 760 N N . LEU A 1 103 ? -8.092 -0.895 17.894 1.00 88.19 103 LEU A N 1
ATOM 761 C CA . LEU A 1 103 ? -9.021 0.147 18.323 1.00 88.19 103 LEU A CA 1
ATOM 762 C C . LEU A 1 103 ? -10.477 -0.190 17.977 1.00 88.19 103 LEU A C 1
ATOM 764 O O . LEU A 1 103 ? -11.365 -0.026 18.818 1.00 88.19 103 LEU A O 1
ATOM 768 N N . VAL A 1 104 ? -10.732 -0.721 16.776 1.00 78.94 104 VAL A N 1
ATOM 769 C CA . VAL A 1 104 ? -12.084 -1.143 16.382 1.00 78.94 104 VAL A CA 1
ATOM 770 C C . VAL A 1 104 ? -12.574 -2.309 17.238 1.00 78.94 104 VAL A C 1
ATOM 772 O O . VAL A 1 104 ? -13.731 -2.299 17.655 1.00 78.94 104 VAL A O 1
ATOM 775 N N . GLN A 1 105 ? -11.718 -3.277 17.580 1.00 77.38 105 GLN A N 1
ATOM 776 C CA . GLN A 1 105 ? -12.098 -4.364 18.494 1.00 77.38 105 GLN A CA 1
ATOM 777 C C . GLN A 1 105 ? -12.520 -3.826 19.869 1.00 77.38 105 GLN A C 1
ATOM 779 O O . GLN A 1 105 ? -13.539 -4.245 20.426 1.00 77.38 105 GLN A O 1
ATOM 784 N N . ILE A 1 106 ? -11.774 -2.852 20.400 1.00 85.25 106 ILE A N 1
ATOM 785 C CA . ILE A 1 106 ? -12.084 -2.195 21.676 1.00 85.25 106 ILE A CA 1
ATOM 786 C C . ILE A 1 106 ? -13.422 -1.456 21.609 1.00 85.25 106 ILE A C 1
ATOM 788 O O . ILE A 1 106 ? -14.204 -1.547 22.564 1.00 85.25 106 ILE A O 1
ATOM 792 N N . ALA A 1 107 ? -13.688 -0.751 20.508 1.00 86.25 107 ALA A N 1
ATOM 793 C CA . ALA A 1 107 ? -14.928 -0.015 20.289 1.00 86.25 107 ALA A CA 1
ATOM 794 C C . ALA A 1 107 ? -16.135 -0.948 20.096 1.00 86.25 107 ALA A C 1
ATOM 796 O O . ALA A 1 107 ? -17.159 -0.762 20.755 1.00 86.25 107 ALA A O 1
ATOM 797 N N . HIS A 1 108 ? -15.999 -2.000 19.283 1.00 84.81 108 HIS A N 1
ATOM 798 C CA . HIS A 1 108 ? -17.054 -2.982 19.026 1.00 84.81 108 HIS A CA 1
ATOM 799 C C . HIS A 1 108 ? -17.473 -3.715 20.303 1.00 84.81 108 HIS A C 1
ATOM 801 O O . HIS A 1 108 ? -18.661 -3.796 20.608 1.00 84.81 108 HIS A O 1
ATOM 807 N N . ALA A 1 109 ? -16.507 -4.148 21.124 1.00 83.44 109 ALA A N 1
ATOM 808 C CA . ALA A 1 109 ? -16.771 -4.765 22.429 1.00 83.44 109 ALA A CA 1
ATOM 809 C C . ALA A 1 109 ? -17.544 -3.849 23.403 1.00 83.44 109 ALA A C 1
ATOM 811 O O . ALA A 1 109 ? -17.982 -4.288 24.465 1.00 83.44 109 ALA A O 1
ATOM 812 N N . ARG A 1 110 ? -17.687 -2.563 23.064 1.00 88.06 110 ARG A N 1
ATOM 813 C CA . ARG A 1 110 ? -18.373 -1.531 23.848 1.00 88.06 110 ARG A CA 1
ATOM 814 C C . ARG A 1 110 ? -19.578 -0.926 23.123 1.00 88.06 110 ARG A C 1
ATOM 816 O O . ARG A 1 110 ? -20.138 0.047 23.624 1.00 88.06 110 ARG A O 1
ATOM 823 N N . GLY A 1 111 ? -19.968 -1.469 21.967 1.00 84.81 111 GLY A N 1
ATOM 824 C CA . GLY A 1 111 ? -21.077 -0.950 21.163 1.00 84.81 111 GLY A CA 1
ATOM 825 C C . GLY A 1 111 ? -20.835 0.463 20.621 1.00 84.81 111 GLY A C 1
ATOM 826 O O . GLY A 1 111 ? -21.780 1.233 20.468 1.00 84.81 111 GLY A O 1
ATOM 827 N N . ILE A 1 112 ? -19.576 0.839 20.383 1.00 86.38 112 ILE A N 1
ATOM 828 C CA . ILE A 1 112 ? -19.196 2.145 19.836 1.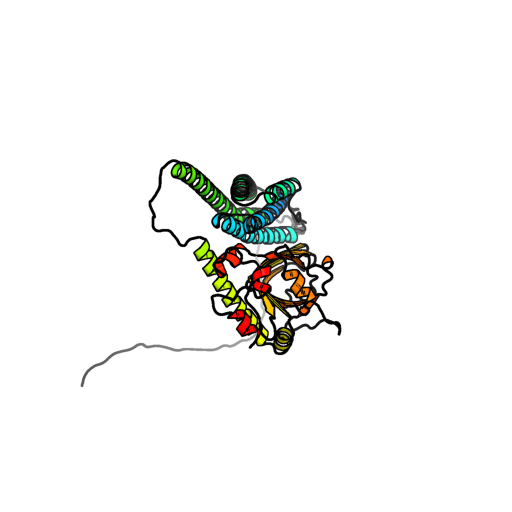00 86.38 112 ILE A CA 1
ATOM 829 C C . ILE A 1 112 ? -18.892 1.995 18.350 1.00 86.38 112 ILE A C 1
ATOM 831 O O . ILE A 1 112 ? -18.107 1.139 17.952 1.00 86.38 112 ILE A O 1
ATOM 835 N N . THR A 1 113 ? -19.485 2.869 17.541 1.00 83.06 113 THR A N 1
ATOM 836 C CA . THR A 1 113 ? -19.128 3.035 16.128 1.00 83.06 113 THR A CA 1
ATOM 837 C C . THR A 1 113 ? -18.049 4.105 16.013 1.00 83.06 113 THR A C 1
ATOM 839 O O . THR A 1 113 ? -18.208 5.198 16.559 1.00 83.06 113 THR A O 1
ATOM 842 N N . LEU A 1 114 ? -16.949 3.786 15.332 1.00 83.00 114 LEU A N 1
ATOM 843 C CA . LEU A 1 114 ? -15.864 4.728 15.060 1.00 83.00 114 LEU A CA 1
ATOM 844 C C . LEU A 1 114 ? -16.023 5.349 13.666 1.00 83.00 114 LEU A C 1
ATOM 846 O O . LEU A 1 114 ? -16.639 4.726 12.796 1.00 83.00 114 LEU A O 1
ATOM 850 N N . PRO A 1 115 ? -15.456 6.546 13.431 1.00 75.19 115 PRO A N 1
ATOM 851 C CA . PRO A 1 115 ? -15.276 7.071 12.083 1.00 75.19 115 PRO A CA 1
ATOM 852 C C . PRO A 1 115 ? -14.537 6.062 11.197 1.00 75.19 115 PRO A C 1
ATOM 854 O O . PRO A 1 115 ? -13.608 5.399 11.650 1.00 75.19 115 PRO A O 1
ATOM 857 N N . THR A 1 116 ? -14.944 5.957 9.933 1.00 77.19 116 THR A N 1
ATOM 858 C CA . THR A 1 116 ? -14.408 4.972 8.972 1.00 77.19 116 THR A CA 1
ATOM 859 C C . THR A 1 116 ? -13.386 5.570 8.004 1.00 77.19 116 THR A C 1
ATOM 861 O O . THR A 1 116 ? -13.073 4.972 6.975 1.00 77.19 116 THR A O 1
ATOM 864 N N . GLY A 1 117 ? -12.915 6.787 8.273 1.00 66.38 117 GLY A N 1
ATOM 865 C CA . GLY A 1 117 ? -11.975 7.500 7.421 1.00 66.38 117 GLY A CA 1
ATOM 866 C C . GLY A 1 117 ? -11.416 8.753 8.093 1.00 66.38 117 GLY A C 1
ATOM 867 O O . GLY A 1 117 ? -11.799 9.066 9.222 1.00 66.38 117 GLY A O 1
ATOM 868 N N . PRO A 1 118 ? -10.514 9.477 7.408 1.00 73.75 118 PRO A N 1
ATOM 869 C CA . PRO A 1 118 ? -9.943 10.714 7.927 1.00 73.75 118 PRO A CA 1
ATOM 870 C C . PRO A 1 118 ? -11.009 11.804 8.071 1.00 73.75 118 PRO A C 1
ATOM 872 O O . PRO A 1 118 ? -11.924 11.892 7.245 1.00 73.75 118 PRO A O 1
ATOM 875 N N . ALA A 1 119 ? -10.837 12.692 9.048 1.00 81.38 119 ALA A N 1
ATOM 876 C CA . ALA A 1 119 ? -11.638 13.904 9.181 1.00 81.38 119 ALA A CA 1
ATOM 877 C C . ALA A 1 119 ? -11.442 14.839 7.972 1.00 81.38 119 ALA A C 1
ATOM 879 O O . ALA A 1 119 ? -10.396 14.828 7.321 1.00 81.38 119 ALA A O 1
ATOM 880 N N . ALA A 1 120 ? -12.409 15.720 7.702 1.00 78.06 120 ALA A N 1
ATOM 881 C CA . ALA A 1 120 ? -12.389 16.602 6.526 1.00 78.06 120 ALA A CA 1
ATOM 882 C C . ALA A 1 120 ? -11.087 17.421 6.383 1.00 78.06 120 ALA A C 1
ATOM 884 O O . ALA A 1 120 ? -10.521 17.513 5.295 1.00 78.06 120 ALA A O 1
ATOM 885 N N . ALA A 1 121 ? -10.558 17.960 7.486 1.00 82.81 121 ALA A N 1
ATOM 886 C CA . ALA A 1 121 ? -9.292 18.698 7.469 1.00 82.81 121 ALA A CA 1
ATOM 887 C C . ALA A 1 121 ? -8.088 17.804 7.110 1.00 82.81 121 ALA A C 1
ATOM 889 O O . ALA A 1 121 ? -7.188 18.230 6.389 1.00 82.81 121 ALA A O 1
ATOM 890 N N . GLN A 1 122 ? -8.072 16.549 7.570 1.00 82.25 1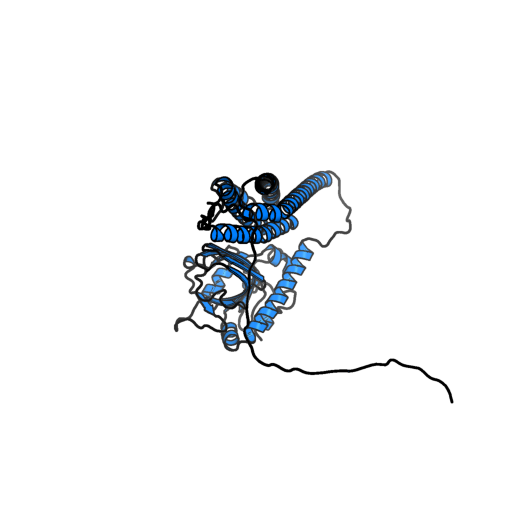22 GLN A N 1
ATOM 891 C CA . GLN A 1 122 ? -7.029 15.581 7.213 1.00 82.25 122 GLN A CA 1
ATOM 892 C C . GLN A 1 122 ? -7.140 15.176 5.737 1.00 82.25 122 GLN A C 1
ATOM 894 O O . GLN A 1 122 ? -6.126 15.084 5.054 1.00 82.25 122 GLN A O 1
ATOM 899 N N . GLN A 1 123 ? -8.358 15.018 5.210 1.00 68.44 123 GLN A N 1
ATOM 900 C CA . GLN A 1 123 ? -8.580 14.762 3.781 1.00 68.44 123 GLN A CA 1
ATOM 901 C C . GLN A 1 123 ? -8.033 15.898 2.908 1.00 68.44 123 GLN A C 1
ATOM 903 O O . GLN A 1 123 ? -7.387 15.634 1.897 1.00 68.44 123 GLN A O 1
ATOM 908 N N . GLN A 1 124 ? -8.232 17.158 3.308 1.00 75.69 124 GLN A N 1
ATOM 909 C CA . GLN A 1 124 ? -7.671 18.309 2.595 1.00 75.69 124 GLN A CA 1
ATOM 910 C C . GLN A 1 124 ? -6.139 18.287 2.579 1.00 75.69 124 GLN A C 1
ATOM 912 O O . GLN A 1 124 ? -5.541 18.505 1.526 1.00 75.69 124 GLN A O 1
ATOM 917 N N . LYS A 1 125 ? -5.497 17.970 3.712 1.00 77.62 125 LYS A N 1
ATOM 918 C CA . LYS A 1 125 ? -4.036 17.803 3.761 1.00 77.62 125 LYS A CA 1
ATOM 919 C C . LYS A 1 125 ? -3.557 16.687 2.833 1.00 77.62 125 LYS A C 1
ATOM 921 O O . LYS A 1 125 ? -2.621 16.900 2.073 1.00 77.62 125 LYS A O 1
ATOM 926 N N . LEU A 1 126 ? -4.228 15.532 2.837 1.00 69.75 126 LEU A N 1
ATOM 927 C CA . LEU A 1 126 ? -3.901 14.409 1.950 1.00 69.75 126 LEU A CA 1
ATOM 928 C C . LEU A 1 126 ? -4.025 14.788 0.468 1.00 69.75 126 LEU A C 1
ATOM 930 O O . LEU A 1 126 ? -3.173 14.417 -0.333 1.00 69.75 126 LEU A O 1
ATOM 934 N N . GLN A 1 127 ? -5.050 15.561 0.100 1.00 69.88 127 GLN A N 1
ATOM 935 C CA . GLN A 1 127 ? -5.215 16.063 -1.268 1.00 69.88 127 GLN A CA 1
ATOM 936 C C . GLN A 1 127 ? -4.104 17.035 -1.671 1.00 69.88 127 GLN A C 1
ATOM 938 O O . GLN A 1 127 ? -3.645 16.994 -2.808 1.00 69.88 127 GLN A O 1
ATOM 943 N N . GLN A 1 128 ? -3.682 17.920 -0.765 1.00 78.75 128 GLN A N 1
ATOM 944 C CA . GLN A 1 128 ? -2.557 18.825 -1.011 1.00 78.75 128 GLN A CA 1
ATOM 945 C C . GLN A 1 128 ? -1.259 18.034 -1.173 1.00 78.75 128 GLN A C 1
ATOM 947 O O . GLN A 1 128 ? -0.529 18.250 -2.136 1.00 78.75 128 GLN A O 1
ATOM 952 N N . LEU A 1 129 ? -1.024 17.075 -0.280 1.00 74.50 129 LEU A N 1
ATOM 953 C CA . LEU A 1 129 ? 0.160 16.234 -0.290 1.00 74.50 129 LEU A CA 1
ATOM 954 C C . LEU A 1 129 ? 0.251 15.392 -1.572 1.00 74.50 129 LEU A C 1
ATOM 956 O O . LEU A 1 129 ? 1.298 15.362 -2.208 1.00 74.50 129 LEU A O 1
ATOM 960 N N . GLY A 1 130 ? -0.856 14.788 -2.012 1.00 68.00 130 GLY A N 1
ATOM 961 C CA . GLY A 1 130 ? -0.910 13.986 -3.241 1.00 68.00 130 GLY A CA 1
ATOM 962 C C . GLY A 1 130 ? -0.738 14.776 -4.545 1.00 68.00 130 GLY A C 1
ATOM 963 O O . GLY A 1 130 ? -0.669 14.178 -5.612 1.00 68.00 130 GLY A O 1
ATOM 964 N N . ARG A 1 131 ? -0.677 16.115 -4.498 1.00 81.75 131 ARG A N 1
ATOM 965 C CA . ARG A 1 131 ? -0.327 16.954 -5.662 1.00 81.75 131 ARG A CA 1
ATOM 966 C C . ARG A 1 131 ? 1.175 17.199 -5.784 1.00 81.75 131 ARG A C 1
ATOM 968 O O . ARG A 1 131 ? 1.621 17.714 -6.806 1.00 81.75 131 ARG A O 1
ATOM 975 N N . LEU A 1 132 ? 1.941 16.890 -4.742 1.00 80.69 132 LEU A N 1
ATOM 976 C CA . LEU A 1 132 ? 3.388 17.055 -4.718 1.00 80.69 132 LEU A CA 1
ATOM 977 C C . LEU A 1 132 ? 4.059 15.774 -5.198 1.00 80.69 132 LEU A C 1
ATOM 979 O O . LEU A 1 132 ? 3.523 14.689 -5.013 1.00 80.69 132 LEU A O 1
ATOM 983 N N . GLN A 1 133 ? 5.257 15.890 -5.766 1.00 79.06 133 GLN A N 1
ATOM 984 C CA . GLN A 1 133 ? 6.073 14.736 -6.143 1.00 79.06 133 GLN A CA 1
ATOM 985 C C . GLN A 1 133 ? 7.529 14.924 -5.728 1.00 79.06 133 GLN A C 1
ATOM 987 O O . GLN A 1 133 ? 7.994 16.054 -5.532 1.00 79.06 133 GLN A O 1
ATOM 992 N N . ALA A 1 134 ? 8.244 13.805 -5.631 1.00 89.31 134 ALA A N 1
ATOM 993 C CA . ALA A 1 134 ? 9.675 13.746 -5.383 1.00 89.31 134 ALA A CA 1
ATOM 994 C C . ALA A 1 134 ? 10.097 14.596 -4.169 1.00 89.31 134 ALA A C 1
ATOM 996 O O . ALA A 1 134 ? 9.469 14.546 -3.119 1.00 89.31 134 ALA A O 1
ATOM 997 N N . GLN A 1 135 ? 11.134 15.420 -4.296 1.00 92.81 135 GLN A N 1
ATOM 998 C CA . GLN A 1 135 ? 11.718 16.155 -3.168 1.00 92.81 135 GLN A CA 1
ATOM 999 C C . GLN A 1 135 ? 10.738 17.138 -2.505 1.00 92.81 135 GLN A C 1
ATOM 1001 O O . GLN A 1 135 ? 10.827 17.384 -1.300 1.00 92.81 135 GLN A O 1
ATOM 1006 N N . ALA A 1 136 ? 9.807 17.713 -3.279 1.00 91.62 136 ALA A N 1
ATOM 1007 C CA . ALA A 1 136 ? 8.763 18.581 -2.736 1.00 91.62 136 ALA A CA 1
ATOM 1008 C C . ALA A 1 136 ? 7.770 17.776 -1.889 1.00 91.62 136 ALA A C 1
ATOM 1010 O O . ALA A 1 136 ? 7.389 18.220 -0.807 1.00 91.62 136 ALA A O 1
ATOM 1011 N N . PHE A 1 137 ? 7.414 16.576 -2.357 1.00 95.44 137 PHE A N 1
ATOM 1012 C CA . PHE A 1 137 ? 6.622 15.627 -1.588 1.00 95.44 137 PHE A CA 1
ATOM 1013 C C . PHE A 1 137 ? 7.357 15.201 -0.313 1.00 95.44 137 PHE A C 1
ATOM 1015 O O . PHE A 1 137 ? 6.802 15.336 0.772 1.00 95.44 137 PHE A O 1
ATOM 1022 N N . ASP A 1 138 ? 8.612 14.754 -0.431 1.00 96.94 138 ASP A N 1
ATOM 1023 C CA . ASP A 1 138 ? 9.415 14.227 0.679 1.00 96.94 138 ASP A CA 1
ATOM 1024 C C . ASP A 1 138 ? 9.488 15.225 1.842 1.00 96.94 138 ASP A C 1
ATOM 1026 O O . ASP A 1 138 ? 9.288 14.869 3.006 1.00 96.94 138 ASP A O 1
ATOM 1030 N N . ARG A 1 139 ? 9.728 16.504 1.523 1.00 95.94 139 ARG A N 1
ATOM 1031 C CA . ARG A 1 139 ? 9.809 17.578 2.517 1.00 95.94 139 ARG A CA 1
ATOM 1032 C C . ARG A 1 139 ? 8.476 17.805 3.223 1.00 95.94 139 ARG A C 1
ATOM 1034 O O . ARG A 1 139 ? 8.452 17.816 4.454 1.00 95.94 139 ARG A O 1
ATOM 1041 N N . GLU A 1 140 ? 7.405 18.000 2.455 1.00 96.50 140 GLU A N 1
ATOM 1042 C CA . GLU A 1 140 ? 6.082 18.316 3.000 1.00 96.50 140 GLU A CA 1
ATOM 1043 C C . GLU A 1 140 ? 5.524 17.141 3.808 1.00 96.50 140 GLU A C 1
ATOM 1045 O O . GLU A 1 140 ? 5.060 17.324 4.931 1.00 96.50 140 GLU A O 1
ATOM 1050 N N . PHE A 1 141 ? 5.640 15.920 3.281 1.00 97.94 141 PHE A N 1
ATOM 1051 C CA . PHE A 1 141 ? 5.212 14.699 3.956 1.00 97.94 141 PHE A CA 1
ATOM 1052 C C . PHE A 1 141 ? 5.876 14.556 5.326 1.00 97.94 141 PHE A C 1
ATOM 1054 O O . PHE A 1 141 ? 5.183 14.450 6.336 1.00 97.94 141 PHE A O 1
ATOM 1061 N N . LEU A 1 142 ? 7.212 14.603 5.387 1.00 98.44 142 LEU A N 1
ATOM 1062 C CA . LEU A 1 142 ? 7.937 14.447 6.649 1.00 98.44 142 LEU A CA 1
ATOM 1063 C C . LEU A 1 142 ? 7.601 15.565 7.639 1.00 98.44 142 LEU A C 1
ATOM 1065 O O . LEU A 1 142 ? 7.416 15.293 8.823 1.00 98.44 142 LEU A O 1
ATOM 1069 N N . GLN A 1 143 ? 7.481 16.810 7.169 1.00 96.44 143 GLN A N 1
ATOM 1070 C CA . GLN A 1 143 ? 7.114 17.936 8.026 1.00 96.44 143 GLN A CA 1
ATOM 1071 C C . GLN A 1 143 ? 5.713 17.757 8.626 1.00 96.44 143 GLN A C 1
ATOM 1073 O O . GLN A 1 143 ? 5.532 17.951 9.832 1.00 96.44 143 GLN A O 1
ATOM 1078 N N . GLN A 1 144 ? 4.733 17.340 7.819 1.00 96.44 144 GLN A N 1
ATOM 1079 C CA . GLN A 1 144 ? 3.389 17.037 8.309 1.00 96.44 144 GLN A CA 1
ATOM 1080 C C . GLN A 1 144 ? 3.398 15.870 9.300 1.00 96.44 144 GLN A C 1
ATOM 1082 O O . GLN A 1 144 ? 2.783 15.985 10.360 1.00 96.44 144 GLN A O 1
ATOM 1087 N N . MET A 1 145 ? 4.127 14.786 9.010 1.00 97.56 145 MET A N 1
ATOM 1088 C CA . MET A 1 145 ? 4.200 13.620 9.896 1.00 97.56 145 MET A CA 1
ATOM 1089 C C . MET A 1 145 ? 4.822 13.965 11.247 1.00 97.56 145 MET A C 1
ATOM 1091 O O . MET A 1 145 ? 4.264 13.581 12.268 1.00 97.56 145 MET A O 1
ATOM 1095 N N . ILE A 1 146 ? 5.890 14.764 11.291 1.00 95.25 146 ILE A N 1
ATOM 1096 C CA . ILE A 1 146 ? 6.484 15.235 12.555 1.00 95.25 146 ILE A CA 1
ATOM 1097 C C . ILE A 1 146 ? 5.454 16.011 13.385 1.00 95.25 146 ILE A C 1
ATOM 1099 O O . ILE A 1 146 ? 5.281 15.758 14.579 1.00 95.25 146 ILE A O 1
ATOM 1103 N N . VAL A 1 147 ? 4.752 16.962 12.762 1.00 92.44 147 VAL A N 1
ATOM 1104 C CA . VAL A 1 147 ? 3.764 17.800 13.456 1.00 92.44 147 VAL A CA 1
ATOM 1105 C C . VAL A 1 147 ? 2.583 16.973 13.960 1.00 92.44 147 VAL A C 1
ATOM 1107 O O . VAL A 1 147 ? 2.153 17.152 15.102 1.00 92.44 147 VAL A O 1
ATOM 1110 N N . ASP A 1 148 ? 2.046 16.089 13.125 1.00 92.12 148 ASP A N 1
ATOM 1111 C CA . ASP A 1 148 ? 0.852 15.322 13.462 1.00 92.12 148 ASP A CA 1
ATOM 1112 C C . ASP A 1 148 ? 1.173 14.192 14.466 1.00 92.12 148 ASP A C 1
ATOM 1114 O O . ASP A 1 148 ? 0.420 14.027 15.427 1.00 92.12 148 ASP A O 1
ATOM 1118 N N . HIS A 1 149 ? 2.349 13.552 14.395 1.00 96.75 149 HIS A N 1
ATOM 1119 C CA . HIS A 1 149 ? 2.780 12.567 15.400 1.00 96.75 149 HIS A CA 1
ATOM 1120 C C . HIS A 1 149 ? 3.030 13.193 16.774 1.00 96.75 149 HIS A C 1
ATOM 1122 O O . HIS A 1 149 ? 2.673 12.600 17.789 1.00 96.75 149 HIS A O 1
ATOM 1128 N N . ARG A 1 150 ? 3.576 14.416 16.854 1.00 94.50 150 ARG A N 1
ATOM 1129 C CA . ARG A 1 150 ? 3.701 15.131 18.141 1.00 94.50 150 ARG A CA 1
ATOM 1130 C C . ARG A 1 150 ? 2.337 15.346 18.804 1.00 94.50 150 ARG A C 1
ATOM 1132 O O . ARG A 1 150 ? 2.196 15.139 20.009 1.00 94.50 150 ARG A O 1
ATOM 1139 N N . LYS A 1 151 ? 1.316 15.714 18.021 1.00 94.19 151 LYS A N 1
ATOM 1140 C CA . LYS A 1 151 ? -0.065 15.856 18.517 1.00 94.19 151 LYS A CA 1
ATOM 1141 C C . LYS A 1 151 ? -0.655 14.510 18.932 1.00 94.19 151 LYS A C 1
ATOM 1143 O O . LYS A 1 151 ? -1.300 14.439 19.976 1.00 94.19 151 LYS A O 1
ATOM 1148 N N . ALA A 1 152 ? -0.423 13.458 18.146 1.00 95.62 152 ALA A N 1
ATOM 1149 C CA . ALA A 1 152 ? -0.877 12.109 18.464 1.00 95.62 152 ALA A CA 1
ATOM 1150 C C . ALA A 1 152 ? -0.252 11.602 19.773 1.00 95.62 152 ALA A C 1
ATOM 1152 O O . ALA A 1 152 ? -0.971 11.123 20.642 1.00 95.62 152 ALA A O 1
ATOM 1153 N N . ILE A 1 153 ? 1.054 11.792 19.978 1.00 94.88 153 ILE A N 1
ATOM 1154 C CA . ILE A 1 153 ? 1.738 11.428 21.228 1.00 94.88 153 ILE A CA 1
ATOM 1155 C C . ILE A 1 153 ? 1.106 12.148 22.425 1.00 94.88 153 ILE A C 1
ATOM 1157 O O . ILE A 1 153 ? 0.812 11.487 23.418 1.00 94.88 153 ILE A O 1
ATOM 1161 N N . SER A 1 154 ? 0.824 13.454 22.324 1.00 92.88 154 SER A N 1
ATOM 1162 C CA . SER A 1 154 ? 0.128 14.195 23.393 1.00 92.88 154 SER A CA 1
ATOM 1163 C C . SER A 1 154 ? -1.250 13.596 23.689 1.00 92.88 154 SER A C 1
ATOM 1165 O O . SER A 1 154 ? -1.563 13.290 24.836 1.00 92.88 154 SER A O 1
ATOM 1167 N N . LEU A 1 155 ? -2.052 13.351 22.645 1.00 96.50 155 LEU A N 1
ATOM 1168 C CA . LEU A 1 155 ? -3.383 12.752 22.770 1.00 96.50 155 LEU A CA 1
ATOM 1169 C C . LEU A 1 155 ? -3.333 11.373 23.454 1.00 96.50 155 LEU A C 1
ATOM 1171 O O . LEU A 1 155 ? -4.166 11.070 24.309 1.00 96.50 155 LEU A O 1
ATOM 1175 N N . PHE A 1 156 ? -2.362 10.535 23.087 1.00 97.88 156 PHE A N 1
ATOM 1176 C CA . PHE A 1 156 ? -2.196 9.197 23.653 1.00 97.88 156 PHE A CA 1
ATOM 1177 C C . PHE A 1 156 ? -1.645 9.237 25.083 1.00 97.88 156 PHE A C 1
ATOM 1179 O O . PHE A 1 156 ? -2.071 8.432 25.906 1.00 97.88 156 PHE A O 1
ATOM 1186 N N . GLN A 1 157 ? -0.759 10.179 25.416 1.00 97.56 157 GLN A N 1
ATOM 1187 C CA . GLN A 1 157 ? -0.288 10.389 26.790 1.00 97.56 157 GLN A CA 1
ATOM 1188 C C . GLN A 1 157 ? -1.426 10.820 27.717 1.00 97.56 157 GLN A C 1
ATOM 1190 O O . GLN A 1 157 ? -1.563 10.270 28.809 1.00 97.56 157 GLN A O 1
ATOM 1195 N N . GLU A 1 158 ? -2.266 11.756 27.273 1.00 96.25 158 GLU A N 1
ATOM 1196 C CA . GLU A 1 158 ? -3.435 12.210 28.031 1.00 96.25 158 GLU A CA 1
ATOM 1197 C C . GLU A 1 158 ? -4.403 11.059 28.319 1.00 96.25 158 GLU A C 1
ATOM 1199 O O . GLU A 1 158 ? -4.857 10.895 29.453 1.00 96.25 158 GLU A O 1
ATOM 1204 N N . GLU A 1 159 ? -4.702 10.229 27.315 1.00 97.56 159 GLU A N 1
ATOM 1205 C CA . GLU A 1 159 ? -5.577 9.072 27.503 1.00 97.56 159 GLU A CA 1
ATOM 1206 C C . GLU A 1 159 ? -4.931 8.001 28.388 1.00 97.56 159 GLU A C 1
ATOM 1208 O O . GLU A 1 159 ? -5.577 7.469 29.293 1.00 97.56 159 GLU A O 1
ATOM 1213 N N . ALA A 1 160 ? -3.639 7.728 28.192 1.00 96.19 160 ALA A N 1
ATOM 1214 C CA . ALA A 1 160 ? -2.870 6.791 29.004 1.00 96.19 160 ALA A CA 1
ATOM 1215 C C . ALA A 1 160 ? -2.861 7.167 30.498 1.00 96.19 160 ALA A C 1
ATOM 1217 O O . ALA A 1 160 ? -2.789 6.286 31.357 1.00 96.19 160 ALA A O 1
ATOM 1218 N N . GLN A 1 161 ? -2.970 8.457 30.819 1.00 93.44 161 GLN A N 1
ATOM 1219 C CA . GLN A 1 161 ? -2.977 8.979 32.189 1.00 93.44 161 GLN A CA 1
ATOM 1220 C C . GLN A 1 161 ? -4.389 9.254 32.730 1.00 93.44 161 GLN A C 1
ATOM 1222 O O . GLN A 1 161 ? -4.544 9.650 33.888 1.00 93.44 161 GLN A O 1
ATOM 1227 N N . ARG A 1 162 ? -5.443 9.031 31.933 1.00 90.44 162 ARG A N 1
ATOM 1228 C CA . ARG A 1 162 ? -6.807 9.430 32.291 1.00 90.44 162 ARG A CA 1
ATOM 1229 C C . ARG A 1 162 ? -7.344 8.643 33.488 1.00 90.44 162 ARG A C 1
ATOM 1231 O O . ARG A 1 162 ? -7.613 7.438 33.421 1.00 90.44 162 ARG A O 1
ATOM 1238 N N . ALA A 1 163 ? -7.585 9.354 34.588 1.00 85.00 163 ALA A N 1
ATOM 1239 C CA . ALA A 1 163 ? -8.314 8.825 35.733 1.00 85.00 163 ALA A CA 1
ATOM 1240 C C . ALA A 1 163 ? -9.798 8.616 35.382 1.00 85.00 163 ALA A C 1
ATOM 1242 O O . ALA A 1 163 ? -10.425 9.454 34.736 1.00 85.00 163 ALA A O 1
ATOM 1243 N N . GLY A 1 164 ? -10.370 7.487 35.806 1.00 81.50 164 GLY A N 1
ATOM 1244 C CA . GLY A 1 164 ? -11.779 7.161 35.554 1.00 81.50 164 GLY A CA 1
ATOM 1245 C C . GLY A 1 164 ? -12.121 6.743 34.115 1.00 81.50 164 GLY A C 1
ATOM 1246 O O . GLY A 1 164 ? -13.297 6.501 33.842 1.00 81.50 164 GLY A O 1
ATOM 1247 N N . GLY A 1 165 ? -11.125 6.629 33.226 1.00 85.44 165 GLY A N 1
ATOM 1248 C CA . GLY A 1 165 ? -11.273 6.080 31.875 1.00 85.44 165 GLY A CA 1
ATOM 1249 C C . GLY A 1 165 ? -11.489 4.561 31.860 1.00 85.44 165 GLY A C 1
ATOM 1250 O O . GLY A 1 165 ? -11.214 3.850 32.833 1.00 85.44 165 GLY A O 1
ATOM 1251 N N . ALA A 1 166 ? -11.978 4.041 30.740 1.00 90.94 166 ALA A N 1
ATOM 1252 C CA . ALA A 1 166 ? -12.144 2.620 30.492 1.00 90.94 166 ALA A CA 1
ATOM 1253 C C . ALA A 1 166 ? -10.760 1.944 30.402 1.00 90.94 166 ALA A C 1
ATOM 1255 O O . ALA A 1 166 ? -9.976 2.280 29.511 1.00 90.94 166 ALA A O 1
ATOM 1256 N N . PRO A 1 167 ? -10.458 0.931 31.244 1.00 93.75 167 PRO A N 1
ATOM 1257 C CA . PRO A 1 167 ? -9.116 0.348 31.314 1.00 93.75 167 PRO A CA 1
ATOM 1258 C C . PRO A 1 167 ? -8.554 -0.143 29.974 1.00 93.75 167 PRO A C 1
ATOM 1260 O O . PRO A 1 167 ? -7.367 0.017 29.721 1.00 93.75 167 PRO A O 1
ATOM 1263 N N . ALA A 1 168 ? -9.389 -0.695 29.088 1.00 93.69 168 ALA A N 1
ATOM 1264 C CA . ALA A 1 168 ? -8.923 -1.157 27.779 1.00 93.69 168 ALA A CA 1
ATOM 1265 C C . ALA A 1 168 ? -8.520 -0.013 26.835 1.00 93.69 168 ALA A C 1
ATOM 1267 O O . ALA A 1 168 ? -7.600 -0.195 26.0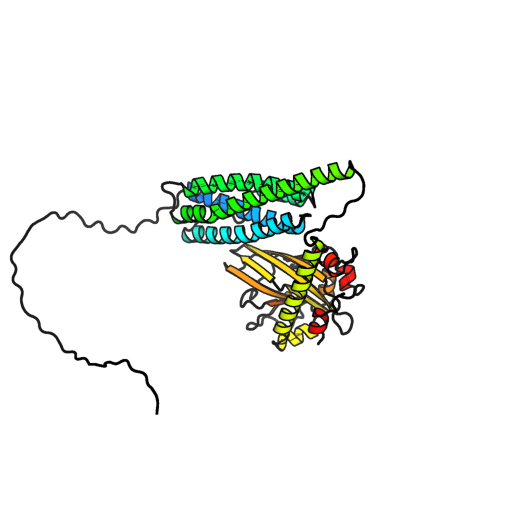49 1.00 93.69 168 ALA A O 1
ATOM 1268 N N . VAL A 1 169 ? -9.183 1.146 26.916 1.00 96.25 169 VAL A N 1
ATOM 1269 C CA . VAL A 1 169 ? -8.853 2.319 26.087 1.00 96.25 169 VAL A CA 1
ATOM 1270 C C . VAL A 1 169 ? -7.530 2.920 26.559 1.00 96.25 169 VAL A C 1
ATOM 1272 O O . VAL A 1 169 ? -6.629 3.143 25.755 1.00 96.25 169 VAL A O 1
ATOM 1275 N N . ARG A 1 170 ? -7.354 3.038 27.881 1.00 95.75 170 ARG A N 1
ATOM 1276 C CA . ARG A 1 170 ? -6.082 3.444 28.491 1.00 95.75 170 ARG A CA 1
ATOM 1277 C C . ARG A 1 170 ? -4.934 2.492 28.142 1.00 95.75 170 ARG A C 1
ATOM 1279 O O . ARG A 1 170 ? -3.848 2.937 27.787 1.00 95.75 170 ARG A O 1
ATOM 1286 N N . ASN A 1 171 ? -5.170 1.182 28.226 1.00 95.81 171 ASN A N 1
ATOM 1287 C CA . ASN A 1 171 ? -4.160 0.176 27.893 1.00 95.81 171 ASN A CA 1
ATOM 1288 C C . ASN A 1 171 ? -3.789 0.206 26.406 1.00 95.81 171 ASN A C 1
ATOM 1290 O O . ASN A 1 171 ? -2.616 0.069 26.081 1.00 95.81 171 ASN A O 1
ATOM 1294 N N . TYR A 1 172 ? -4.759 0.426 25.517 1.00 96.69 172 TYR A N 1
ATOM 1295 C CA . TYR A 1 172 ? -4.488 0.652 24.099 1.00 96.69 172 TY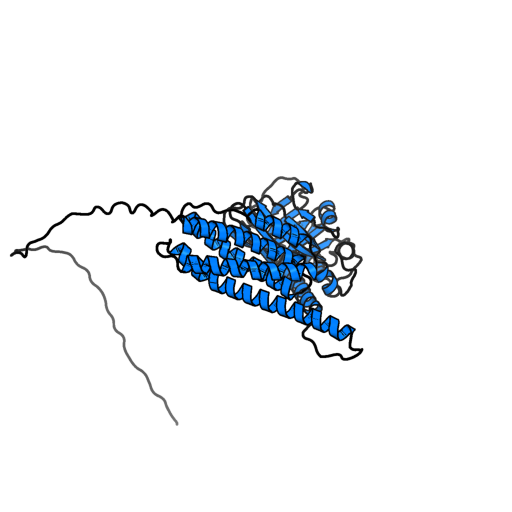R A CA 1
ATOM 1296 C C . TYR A 1 172 ? -3.590 1.871 23.885 1.00 96.69 172 TYR A C 1
ATOM 1298 O O . TYR A 1 172 ? -2.580 1.770 23.192 1.00 96.69 172 TYR A O 1
ATOM 1306 N N . ALA A 1 173 ? -3.901 2.993 24.541 1.00 97.75 173 ALA A N 1
ATOM 1307 C CA . ALA A 1 173 ? -3.081 4.193 24.443 1.00 97.75 173 ALA A CA 1
ATOM 1308 C C . ALA A 1 173 ? -1.635 3.935 24.913 1.00 97.75 173 ALA A C 1
ATOM 1310 O O . ALA A 1 173 ? -0.688 4.292 24.216 1.00 97.75 173 ALA A O 1
ATOM 1311 N N . LEU A 1 174 ? -1.461 3.237 26.042 1.00 96.06 174 LEU A N 1
ATOM 1312 C CA . LEU A 1 174 ? -0.148 2.842 26.568 1.00 96.06 174 LEU A CA 1
ATOM 1313 C C . LEU A 1 174 ? 0.638 1.925 25.619 1.00 96.06 174 LEU A C 1
ATOM 1315 O O . LEU A 1 174 ? 1.854 2.060 25.521 1.00 96.06 174 LEU A O 1
ATOM 1319 N N . GLN A 1 175 ? -0.033 0.996 24.934 1.00 96.50 175 GLN A N 1
ATOM 1320 C CA . GLN A 1 175 ? 0.613 0.044 24.025 1.00 96.50 175 GLN A CA 1
ATOM 1321 C C . GLN A 1 175 ? 1.066 0.682 22.710 1.00 96.50 175 GLN A C 1
ATOM 1323 O O . GLN A 1 175 ? 2.105 0.302 22.181 1.00 96.50 175 GLN A O 1
ATOM 1328 N N . VAL A 1 176 ? 0.307 1.647 22.187 1.00 96.25 176 VAL A N 1
ATOM 1329 C CA . VAL A 1 176 ? 0.606 2.309 20.905 1.00 96.25 176 VAL A CA 1
ATOM 1330 C C . VAL A 1 176 ? 1.617 3.449 21.065 1.00 96.25 176 VAL A C 1
ATOM 1332 O O . VAL A 1 176 ? 2.345 3.768 20.126 1.00 96.25 176 VAL A O 1
ATOM 1335 N N . LEU A 1 177 ? 1.710 4.053 22.255 1.00 94.06 177 LEU A N 1
ATOM 1336 C CA . LEU A 1 177 ? 2.569 5.214 22.502 1.00 94.06 177 LEU A CA 1
ATOM 1337 C C . LEU A 1 177 ? 4.045 5.022 22.080 1.00 94.06 177 LEU A C 1
ATOM 1339 O O . LEU A 1 177 ? 4.569 5.922 21.418 1.00 94.06 177 LEU A O 1
ATOM 1343 N N . PRO A 1 178 ? 4.723 3.894 22.385 1.00 96.00 178 PRO A N 1
ATOM 1344 C CA . PRO A 1 178 ? 6.114 3.693 21.975 1.00 96.00 178 PRO A CA 1
ATOM 1345 C C . PRO A 1 178 ? 6.288 3.665 20.452 1.00 96.00 178 PRO A C 1
ATOM 1347 O O . PRO A 1 178 ? 7.278 4.174 19.932 1.00 96.00 178 PRO A O 1
ATOM 1350 N N . THR A 1 179 ? 5.308 3.123 19.725 1.00 93.19 179 THR A N 1
ATOM 1351 C CA . THR A 1 179 ? 5.310 3.102 18.259 1.00 93.19 179 THR A CA 1
ATOM 1352 C C . THR A 1 179 ? 5.225 4.517 17.695 1.00 93.19 179 THR A C 1
ATOM 1354 O O . THR A 1 179 ? 6.049 4.882 16.861 1.00 93.19 179 THR A O 1
ATOM 1357 N N . LEU A 1 180 ? 4.325 5.358 18.217 1.00 95.75 180 LEU A N 1
ATOM 1358 C CA . LEU A 1 180 ? 4.218 6.761 17.791 1.00 95.75 180 LEU A CA 1
ATOM 1359 C C . LEU A 1 180 ? 5.509 7.550 18.068 1.00 95.75 180 LEU A C 1
ATOM 1361 O O . LEU A 1 180 ? 5.920 8.378 17.255 1.00 95.75 180 LEU A O 1
ATOM 1365 N N . GLN A 1 181 ? 6.176 7.279 19.194 1.00 94.12 181 GLN A N 1
ATOM 1366 C CA . GLN A 1 181 ? 7.473 7.879 19.524 1.00 94.12 181 GLN A CA 1
ATOM 1367 C C . GLN A 1 181 ? 8.570 7.447 18.542 1.00 94.12 181 GLN A C 1
ATOM 1369 O O . GLN A 1 181 ? 9.325 8.292 18.057 1.00 94.12 181 GLN A O 1
ATOM 1374 N N . ALA A 1 182 ? 8.631 6.157 18.201 1.00 91.00 182 ALA A N 1
ATOM 1375 C CA . ALA A 1 182 ? 9.571 5.636 17.211 1.00 91.00 182 ALA A CA 1
ATOM 1376 C C . ALA A 1 182 ? 9.308 6.216 15.812 1.00 91.00 182 ALA A C 1
ATOM 1378 O O . ALA A 1 182 ? 10.246 6.573 15.092 1.00 91.00 182 ALA A O 1
ATOM 1379 N N . HIS A 1 183 ? 8.036 6.366 15.435 1.00 97.62 183 HIS A N 1
ATOM 1380 C CA . HIS A 1 183 ? 7.637 6.993 14.178 1.00 97.62 183 HIS A CA 1
ATOM 1381 C C . HIS A 1 183 ? 8.087 8.451 14.109 1.00 97.62 183 HIS A C 1
ATOM 1383 O O . HIS A 1 183 ? 8.703 8.839 13.116 1.00 97.62 183 HIS A O 1
ATOM 1389 N N . LEU A 1 184 ? 7.855 9.235 15.167 1.00 97.44 184 LEU A N 1
ATOM 1390 C CA . LEU A 1 184 ? 8.317 10.621 15.253 1.00 97.44 184 LEU A CA 1
ATOM 1391 C C . LEU A 1 184 ? 9.842 10.709 15.117 1.00 97.44 184 LEU A C 1
ATOM 1393 O O . LEU A 1 184 ? 10.339 11.472 14.291 1.00 97.44 184 LEU A O 1
ATOM 1397 N N . GLN A 1 185 ? 10.581 9.892 15.871 1.00 92.50 185 GLN A N 1
ATOM 1398 C CA . GLN A 1 185 ? 12.043 9.878 15.820 1.00 92.50 185 GLN A CA 1
ATOM 1399 C C . GLN A 1 185 ? 12.557 9.562 14.407 1.00 92.50 185 GLN A C 1
ATOM 1401 O O . GLN A 1 185 ? 13.490 10.203 13.917 1.00 92.50 185 GLN A O 1
ATOM 1406 N N . ARG A 1 186 ? 11.943 8.589 13.721 1.00 95.62 186 ARG A N 1
ATOM 1407 C CA . ARG A 1 186 ? 12.326 8.230 12.350 1.00 95.62 186 ARG A CA 1
ATOM 1408 C C . ARG A 1 186 ? 11.995 9.334 11.348 1.00 95.62 186 ARG A C 1
ATOM 1410 O O . ARG A 1 186 ? 12.804 9.575 10.447 1.00 95.62 186 ARG A O 1
ATOM 1417 N N . ALA A 1 187 ? 10.863 10.018 11.511 1.00 97.25 187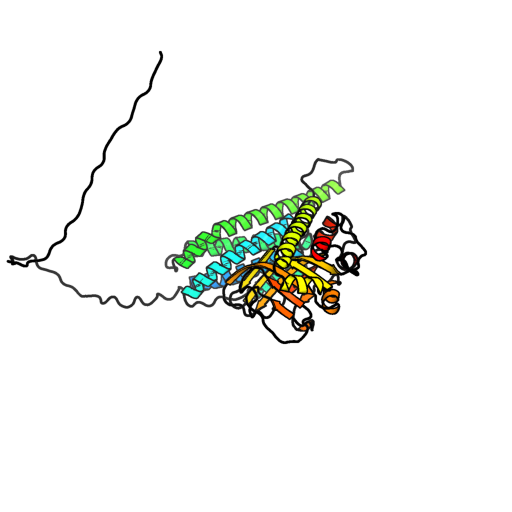 ALA A N 1
ATOM 1418 C CA . ALA A 1 187 ? 10.498 11.164 10.684 1.00 97.25 187 ALA A CA 1
ATOM 1419 C C . ALA A 1 187 ? 11.502 12.311 10.849 1.00 97.25 187 ALA A C 1
ATOM 1421 O O . ALA A 1 187 ? 12.031 12.804 9.856 1.00 97.25 187 ALA A O 1
ATOM 1422 N N . GLU A 1 188 ? 11.826 12.684 12.091 1.00 93.69 188 GLU A N 1
ATOM 1423 C CA . GLU A 1 188 ? 12.793 13.742 12.412 1.00 93.69 188 GLU A CA 1
ATOM 1424 C C . GLU A 1 188 ? 14.188 13.414 11.871 1.00 93.69 188 GLU A C 1
ATOM 1426 O O . GLU A 1 188 ? 14.803 14.241 11.196 1.00 93.69 188 GLU A O 1
ATOM 1431 N N . GLY A 1 189 ? 14.663 12.184 12.087 1.00 93.19 189 GLY A N 1
ATOM 1432 C CA . GLY A 1 189 ? 15.958 11.735 11.577 1.00 93.19 189 GLY A CA 1
ATOM 1433 C C . GLY A 1 189 ? 16.019 11.713 10.049 1.00 93.19 189 GLY A C 1
ATOM 1434 O O . GLY A 1 189 ? 17.021 12.115 9.455 1.00 93.19 189 GLY A O 1
ATOM 1435 N N . THR A 1 190 ? 14.945 11.282 9.386 1.00 93.56 190 THR A N 1
ATOM 1436 C CA . THR A 1 190 ? 14.868 11.291 7.918 1.00 93.56 190 THR A CA 1
ATOM 1437 C C . THR A 1 190 ? 14.826 12.717 7.383 1.00 93.56 190 THR A C 1
ATOM 1439 O O . THR A 1 190 ? 15.593 13.052 6.484 1.00 93.56 190 THR A O 1
ATOM 1442 N N . HIS A 1 191 ? 14.020 13.586 7.992 1.00 94.69 191 HIS A N 1
ATOM 1443 C CA . HIS A 1 191 ? 13.913 14.990 7.612 1.00 94.69 191 HIS A CA 1
ATOM 1444 C C . HIS A 1 191 ? 15.250 15.725 7.750 1.00 94.69 191 HIS A C 1
ATOM 1446 O O . HIS A 1 191 ? 15.684 16.389 6.809 1.00 94.69 191 HIS A O 1
ATOM 1452 N N . ALA A 1 192 ? 15.948 15.545 8.876 1.00 90.44 192 ALA A N 1
ATOM 1453 C CA . ALA A 1 192 ? 17.263 16.136 9.106 1.00 90.44 192 ALA A CA 1
ATOM 1454 C C . ALA A 1 192 ? 18.294 15.665 8.065 1.00 90.44 192 ALA A C 1
ATOM 1456 O O . ALA A 1 192 ? 19.009 16.487 7.492 1.00 90.44 192 ALA A O 1
ATOM 1457 N N . ARG A 1 193 ? 18.330 14.360 7.747 1.00 93.31 193 ARG A N 1
ATOM 1458 C CA . ARG A 1 193 ? 19.229 13.828 6.707 1.00 93.31 193 ARG A CA 1
ATOM 1459 C C . ARG A 1 193 ? 18.965 14.451 5.338 1.00 93.31 193 ARG A C 1
ATOM 1461 O O . ARG A 1 193 ? 19.925 14.813 4.660 1.00 93.31 193 ARG A O 1
ATOM 1468 N N . LEU A 1 194 ? 17.700 14.606 4.941 1.00 91.19 194 LEU A N 1
ATOM 1469 C CA . LEU A 1 194 ? 17.353 15.231 3.660 1.00 91.19 194 LEU A CA 1
ATOM 1470 C C . LEU A 1 194 ? 17.740 16.714 3.615 1.00 91.19 194 LEU A C 1
ATOM 1472 O O . LEU A 1 194 ? 18.241 17.185 2.595 1.00 91.19 194 LEU A O 1
ATOM 1476 N N . GLN A 1 195 ? 17.575 17.441 4.724 1.00 88.44 195 GLN A N 1
ATOM 1477 C CA . GLN A 1 195 ? 18.027 18.830 4.828 1.00 88.44 195 GLN A CA 1
ATOM 1478 C C . GLN A 1 195 ? 19.553 18.943 4.695 1.00 88.44 195 GLN A C 1
ATOM 1480 O O . GLN A 1 195 ? 20.042 19.767 3.920 1.00 88.44 195 GLN A O 1
ATOM 1485 N N . SER A 1 196 ? 20.313 18.089 5.388 1.00 86.25 196 SER A N 1
ATOM 1486 C CA . SER A 1 196 ? 21.777 18.070 5.286 1.00 86.25 196 SER A CA 1
ATOM 1487 C C . SER A 1 196 ? 22.260 17.664 3.891 1.00 86.25 196 SER A C 1
ATOM 1489 O O . SER A 1 196 ? 23.196 18.267 3.371 1.00 86.25 196 SER A O 1
ATOM 1491 N N . ALA A 1 197 ? 21.617 16.686 3.247 1.00 81.38 197 ALA A N 1
ATOM 1492 C CA . ALA A 1 197 ? 21.948 16.283 1.880 1.00 81.38 197 ALA A CA 1
ATOM 1493 C C . ALA A 1 197 ? 21.706 17.419 0.871 1.00 81.38 197 ALA A C 1
ATOM 1495 O O . ALA A 1 197 ? 22.553 17.666 0.009 1.00 81.38 197 ALA A O 1
ATOM 1496 N N . ALA A 1 198 ? 20.601 18.157 1.010 1.00 78.81 198 ALA A N 1
ATOM 1497 C CA . ALA A 1 198 ? 20.313 19.324 0.179 1.00 78.81 198 ALA A CA 1
ATOM 1498 C C . ALA A 1 198 ? 21.350 20.448 0.381 1.00 78.81 198 ALA A C 1
ATOM 1500 O O . ALA A 1 198 ? 21.845 21.010 -0.596 1.00 78.81 198 ALA A O 1
ATOM 1501 N N . ALA A 1 199 ? 21.742 20.728 1.630 1.00 75.50 199 ALA A N 1
ATOM 1502 C CA . ALA A 1 199 ? 22.753 21.738 1.959 1.00 75.50 199 ALA A CA 1
ATOM 1503 C C . ALA A 1 199 ? 24.165 21.365 1.464 1.00 75.50 199 ALA A C 1
ATOM 1505 O O . ALA A 1 199 ? 24.897 22.217 0.949 1.00 75.50 199 ALA A O 1
ATOM 1506 N N . ASN A 1 200 ? 24.532 20.084 1.562 1.00 74.19 200 ASN A N 1
ATOM 1507 C CA . ASN A 1 200 ? 25.806 19.566 1.064 1.00 74.19 200 ASN A CA 1
ATOM 1508 C C . ASN A 1 200 ? 25.853 19.553 -0.465 1.00 74.19 200 ASN A C 1
ATOM 1510 O O . ASN A 1 200 ? 26.893 19.860 -1.035 1.00 74.19 200 ASN A O 1
ATOM 1514 N N . THR A 1 201 ? 24.734 19.254 -1.133 1.00 69.38 201 THR A N 1
ATOM 1515 C CA . THR A 1 201 ? 24.647 19.322 -2.600 1.00 69.38 201 THR A CA 1
ATOM 1516 C C . THR A 1 201 ? 24.827 20.759 -3.073 1.00 69.38 201 THR A C 1
ATOM 1518 O O . THR A 1 201 ? 25.659 20.992 -3.941 1.00 69.38 201 THR A O 1
ATOM 1521 N N . ALA A 1 202 ? 24.150 21.726 -2.440 1.00 64.81 202 ALA A N 1
ATOM 1522 C CA . ALA A 1 202 ? 24.299 23.148 -2.754 1.00 64.81 202 ALA A CA 1
ATOM 1523 C C . ALA A 1 202 ? 25.746 23.642 -2.557 1.00 64.81 202 ALA A C 1
ATOM 1525 O O . ALA A 1 202 ? 26.290 24.319 -3.432 1.00 64.81 202 ALA A O 1
ATOM 1526 N N . SER A 1 203 ? 26.393 23.233 -1.458 1.00 60.66 203 SER A N 1
ATOM 1527 C CA . SER A 1 203 ? 27.798 23.554 -1.161 1.00 60.66 203 SER A CA 1
ATOM 1528 C C . SER A 1 203 ? 28.792 22.857 -2.106 1.00 60.66 203 SER A C 1
ATOM 1530 O O . SER A 1 203 ? 29.796 23.455 -2.477 1.00 60.66 203 SER A O 1
ATOM 1532 N N . ALA A 1 204 ? 28.516 21.624 -2.548 1.00 55.25 204 ALA A N 1
ATOM 1533 C CA . ALA A 1 204 ? 29.364 20.871 -3.479 1.00 55.25 204 ALA A CA 1
ATOM 1534 C C . ALA A 1 204 ? 29.270 21.386 -4.926 1.00 55.25 204 ALA A C 1
ATOM 1536 O O . ALA A 1 204 ? 30.286 21.443 -5.613 1.00 55.25 204 ALA A O 1
ATOM 1537 N N . THR A 1 205 ? 28.098 21.851 -5.381 1.00 55.44 205 THR A N 1
ATOM 1538 C CA . THR A 1 205 ? 27.987 22.600 -6.652 1.00 55.44 205 THR A CA 1
ATOM 1539 C C . THR A 1 205 ? 28.760 23.918 -6.632 1.00 55.44 205 THR A C 1
ATOM 1541 O O . THR A 1 205 ? 29.157 24.397 -7.690 1.00 55.44 205 THR A O 1
ATOM 1544 N N . ALA A 1 206 ? 29.011 24.488 -5.449 1.00 53.12 206 ALA A N 1
ATOM 1545 C CA . ALA A 1 206 ? 29.837 25.681 -5.279 1.00 53.12 206 ALA A CA 1
ATOM 1546 C C . ALA A 1 206 ? 31.341 25.369 -5.120 1.00 53.12 206 ALA A C 1
ATOM 1548 O O . ALA A 1 206 ? 32.165 26.265 -5.287 1.00 53.12 206 ALA A O 1
ATOM 1549 N N . ALA A 1 207 ? 31.715 24.117 -4.827 1.00 49.41 207 ALA A N 1
ATOM 1550 C CA . ALA A 1 207 ? 33.073 23.721 -4.461 1.00 49.41 207 ALA A CA 1
ATOM 1551 C C . ALA A 1 207 ? 33.587 22.508 -5.267 1.00 49.41 207 ALA A C 1
ATOM 1553 O O . ALA A 1 207 ? 33.950 21.490 -4.698 1.00 49.41 207 ALA A O 1
ATOM 1554 N N . THR A 1 208 ? 33.725 22.688 -6.584 1.00 47.09 208 THR A N 1
ATOM 1555 C CA . THR A 1 208 ? 34.737 22.042 -7.456 1.00 47.09 208 THR A CA 1
ATOM 1556 C C . THR A 1 208 ? 34.686 20.517 -7.681 1.00 47.09 208 THR A C 1
ATOM 1558 O O . THR A 1 208 ? 34.270 19.712 -6.856 1.00 47.09 208 THR A O 1
ATOM 1561 N N . GLY A 1 209 ? 35.162 20.114 -8.864 1.00 51.06 209 GLY A N 1
ATOM 1562 C CA . GLY A 1 209 ? 35.237 18.730 -9.312 1.00 51.06 209 GLY A CA 1
ATOM 1563 C C . GLY A 1 209 ? 36.028 17.768 -8.416 1.00 51.06 209 GLY A C 1
ATOM 1564 O O . GLY A 1 209 ? 36.927 18.132 -7.663 1.00 51.06 209 GLY A O 1
ATOM 1565 N N . THR A 1 210 ? 35.711 16.488 -8.629 1.00 59.38 210 THR A N 1
ATOM 1566 C CA . THR A 1 210 ? 36.482 15.282 -8.282 1.00 59.38 210 THR A CA 1
ATOM 1567 C C . THR A 1 210 ? 36.804 15.029 -6.804 1.00 59.38 210 THR A C 1
ATOM 1569 O O . THR A 1 210 ? 37.885 15.362 -6.328 1.00 59.38 210 THR A O 1
ATOM 1572 N N . ARG A 1 211 ? 35.972 14.204 -6.144 1.00 52.50 211 ARG A N 1
ATOM 1573 C CA . ARG A 1 211 ? 36.472 12.998 -5.449 1.00 52.50 211 ARG A CA 1
ATOM 1574 C C . ARG A 1 211 ? 35.374 11.975 -5.143 1.00 52.50 211 ARG A C 1
ATOM 1576 O O . ARG A 1 211 ? 34.339 12.293 -4.573 1.00 52.50 211 ARG A O 1
ATOM 1583 N N . GLN A 1 212 ? 35.648 10.733 -5.530 1.00 45.50 212 GLN A N 1
ATOM 1584 C CA . GLN A 1 212 ? 34.821 9.539 -5.358 1.00 45.50 212 GLN A CA 1
ATOM 1585 C C . GLN A 1 212 ? 35.136 8.900 -3.991 1.00 45.50 212 GLN A C 1
ATOM 1587 O O . GLN A 1 212 ? 36.304 8.665 -3.685 1.00 45.50 212 GLN A O 1
ATOM 1592 N N . GLN A 1 213 ? 34.115 8.620 -3.176 1.00 40.84 213 GLN A N 1
ATOM 1593 C CA . GLN A 1 213 ? 34.230 7.912 -1.892 1.00 40.84 213 GLN A CA 1
ATOM 1594 C C . GLN A 1 213 ? 33.308 6.683 -1.896 1.00 40.84 213 GLN A C 1
ATOM 1596 O O . GLN A 1 213 ? 32.188 6.744 -2.406 1.00 40.84 213 GLN A O 1
ATOM 1601 N N . ALA A 1 214 ? 33.810 5.565 -1.363 1.00 44.66 214 ALA A N 1
ATOM 1602 C CA . ALA A 1 214 ? 33.140 4.265 -1.328 1.00 44.66 214 ALA A CA 1
ATOM 1603 C C . ALA A 1 214 ? 31.778 4.347 -0.612 1.00 44.66 214 ALA A C 1
ATOM 1605 O O . ALA A 1 214 ? 31.677 4.875 0.495 1.00 44.66 214 ALA A O 1
ATOM 1606 N N . ARG A 1 215 ? 30.725 3.851 -1.273 1.00 49.16 215 ARG A N 1
ATOM 1607 C CA . ARG A 1 215 ? 29.315 4.105 -0.944 1.00 49.16 215 ARG A CA 1
ATOM 1608 C C . ARG A 1 215 ? 28.635 2.805 -0.499 1.00 49.16 215 ARG A C 1
ATOM 1610 O O . ARG A 1 215 ? 28.924 1.746 -1.051 1.00 49.16 215 ARG A O 1
ATOM 1617 N N . ALA A 1 216 ? 27.704 2.897 0.457 1.00 50.75 216 ALA A N 1
ATOM 1618 C CA . ALA A 1 216 ? 26.669 1.876 0.662 1.00 50.75 216 ALA A CA 1
ATOM 1619 C C . ALA A 1 216 ? 26.020 1.504 -0.693 1.00 50.75 216 ALA A C 1
ATOM 1621 O O . ALA A 1 216 ? 26.065 2.350 -1.597 1.00 50.75 216 ALA A O 1
ATOM 1622 N N . PRO A 1 217 ? 25.426 0.298 -0.861 1.00 55.00 217 PRO A N 1
ATOM 1623 C CA . PRO A 1 217 ? 24.753 -0.058 -2.108 1.00 55.00 217 PRO A CA 1
ATOM 1624 C C . PRO A 1 217 ? 23.844 1.095 -2.517 1.00 55.00 217 PRO A C 1
ATOM 1626 O O . PRO A 1 217 ? 23.080 1.590 -1.684 1.00 55.00 217 PRO A O 1
ATOM 1629 N N . SER A 1 218 ? 23.995 1.576 -3.752 1.00 75.25 218 SER A N 1
ATOM 1630 C CA . SER A 1 218 ? 23.123 2.628 -4.265 1.00 75.25 218 SER A CA 1
ATOM 1631 C C . SER A 1 218 ? 21.671 2.174 -4.124 1.00 75.25 218 SER A C 1
ATOM 1633 O O . SER A 1 218 ? 21.393 0.975 -4.173 1.00 75.25 218 SER A O 1
ATOM 1635 N N . ASP A 1 219 ? 20.736 3.109 -3.973 1.00 74.50 219 ASP A N 1
ATOM 1636 C CA . ASP A 1 219 ? 19.309 2.768 -3.899 1.00 74.50 219 ASP A CA 1
ATOM 1637 C C . ASP A 1 219 ? 18.880 1.910 -5.102 1.00 74.50 219 ASP A C 1
ATOM 1639 O O . ASP A 1 219 ? 18.132 0.953 -4.955 1.00 74.50 219 ASP A O 1
ATOM 1643 N N . GLN A 1 220 ? 19.507 2.134 -6.260 1.00 76.00 220 GLN A N 1
ATOM 1644 C CA . GLN A 1 220 ? 19.355 1.312 -7.458 1.00 76.00 220 GLN A CA 1
ATOM 1645 C C . GLN A 1 220 ? 19.784 -0.158 -7.280 1.00 76.00 220 GLN A C 1
ATOM 1647 O O . GLN A 1 220 ? 19.146 -1.050 -7.831 1.00 76.00 220 GLN A O 1
ATOM 1652 N N . ALA A 1 221 ? 20.852 -0.436 -6.525 1.00 82.44 221 ALA A N 1
ATOM 1653 C CA . ALA A 1 221 ? 21.301 -1.803 -6.255 1.00 82.44 221 ALA A CA 1
ATOM 1654 C C . ALA A 1 221 ? 20.353 -2.546 -5.299 1.00 82.44 221 ALA A C 1
ATOM 1656 O O . ALA A 1 221 ? 20.176 -3.755 -5.442 1.00 82.44 221 ALA A O 1
ATOM 1657 N N . ARG A 1 222 ? 19.737 -1.831 -4.346 1.00 83.62 222 ARG A N 1
ATOM 1658 C CA . ARG A 1 222 ? 18.699 -2.384 -3.460 1.00 83.62 222 ARG A CA 1
ATOM 1659 C C . ARG A 1 222 ? 17.414 -2.663 -4.227 1.00 83.62 222 ARG A C 1
ATOM 1661 O O . ARG A 1 222 ? 16.930 -3.784 -4.183 1.00 83.62 222 ARG A O 1
ATOM 1668 N N . GLU A 1 223 ? 16.952 -1.693 -5.013 1.00 83.81 223 GLU A N 1
ATOM 1669 C CA . GLU A 1 223 ? 15.761 -1.839 -5.853 1.00 83.81 223 GLU A CA 1
ATOM 1670 C C . GLU A 1 223 ? 15.906 -3.014 -6.831 1.00 83.81 223 GLU A C 1
ATOM 1672 O O . GLU A 1 223 ? 14.989 -3.813 -7.007 1.00 83.81 223 GLU A O 1
ATOM 1677 N N . LEU A 1 224 ? 17.098 -3.192 -7.414 1.00 92.12 224 LEU A N 1
ATOM 1678 C CA . LEU A 1 224 ? 17.393 -4.357 -8.242 1.00 92.12 224 LEU A CA 1
ATOM 1679 C C . LEU A 1 224 ? 17.309 -5.673 -7.451 1.00 92.12 224 LEU A C 1
ATOM 1681 O O . LEU A 1 224 ? 16.779 -6.661 -7.963 1.00 92.12 224 LEU A O 1
ATOM 1685 N N . ALA A 1 225 ? 17.862 -5.722 -6.237 1.00 89.44 225 ALA A N 1
ATOM 1686 C CA . ALA A 1 225 ? 17.804 -6.918 -5.401 1.00 89.44 225 ALA A CA 1
ATOM 1687 C C . ALA A 1 225 ? 16.351 -7.287 -5.059 1.00 89.44 225 ALA A C 1
ATOM 1689 O O . ALA A 1 225 ? 15.960 -8.439 -5.260 1.00 89.44 225 ALA A O 1
ATOM 1690 N N . ASP A 1 226 ? 15.544 -6.303 -4.661 1.00 86.38 226 ASP A N 1
ATOM 1691 C CA . ASP A 1 226 ? 14.127 -6.475 -4.335 1.00 86.38 226 ASP A CA 1
ATOM 1692 C C . ASP A 1 226 ? 13.322 -6.924 -5.564 1.00 86.38 226 ASP A C 1
ATOM 1694 O O . ASP A 1 226 ? 12.535 -7.871 -5.495 1.00 86.38 226 ASP A O 1
ATOM 1698 N N . ALA A 1 227 ? 13.558 -6.308 -6.727 1.00 92.50 227 ALA A N 1
ATOM 1699 C CA . ALA A 1 227 ? 12.931 -6.697 -7.988 1.00 92.50 227 ALA A CA 1
ATOM 1700 C C . ALA A 1 227 ? 13.263 -8.153 -8.366 1.00 92.50 227 ALA A C 1
ATOM 1702 O O . ALA A 1 227 ? 12.379 -8.933 -8.731 1.00 92.50 227 ALA A O 1
ATOM 1703 N N . ARG A 1 228 ? 14.530 -8.564 -8.225 1.00 95.56 228 ARG A N 1
ATOM 1704 C CA . ARG A 1 228 ? 14.960 -9.948 -8.485 1.00 95.56 228 ARG A CA 1
ATOM 1705 C C . ARG A 1 228 ? 14.344 -10.942 -7.507 1.00 95.56 228 ARG A C 1
ATOM 1707 O O . ARG A 1 228 ? 13.945 -12.026 -7.933 1.00 95.56 228 ARG A O 1
ATOM 1714 N N . GLN A 1 229 ? 14.245 -10.582 -6.232 1.00 92.69 229 GLN A N 1
ATOM 1715 C CA . GLN A 1 229 ? 13.586 -11.410 -5.228 1.00 92.69 229 GLN A CA 1
ATOM 1716 C C . GLN A 1 229 ? 12.104 -11.621 -5.574 1.00 92.69 229 GLN A C 1
ATOM 1718 O O . GLN A 1 229 ? 11.643 -12.762 -5.613 1.00 92.69 229 GLN A O 1
ATOM 1723 N N . LYS A 1 230 ? 11.375 -10.561 -5.942 1.00 93.62 230 LYS A N 1
ATOM 1724 C CA . LYS A 1 230 ? 9.955 -10.650 -6.336 1.00 93.62 230 LYS A CA 1
ATOM 1725 C C . LYS A 1 230 ? 9.723 -11.574 -7.534 1.00 93.62 230 LYS A C 1
ATOM 1727 O O . LYS A 1 230 ? 8.727 -12.301 -7.566 1.00 93.62 230 LYS A O 1
ATOM 1732 N N . VAL A 1 231 ? 10.638 -11.595 -8.509 1.00 97.56 231 VAL A N 1
ATOM 1733 C CA . VAL A 1 231 ? 10.583 -12.551 -9.635 1.00 97.56 231 VAL A CA 1
ATOM 1734 C C . VAL A 1 231 ? 10.679 -13.991 -9.130 1.00 97.56 231 VAL A C 1
ATOM 1736 O O . VAL A 1 231 ? 9.893 -14.839 -9.552 1.00 97.56 231 VAL A O 1
ATOM 1739 N N . GLN A 1 232 ? 11.604 -14.277 -8.210 1.00 96.69 232 GLN A N 1
ATOM 1740 C CA . GLN A 1 232 ? 11.772 -15.617 -7.635 1.00 96.69 232 GLN A CA 1
ATOM 1741 C C . GLN A 1 232 ? 10.550 -16.051 -6.820 1.00 96.69 232 GLN A C 1
ATOM 1743 O O . GLN A 1 232 ? 10.090 -17.183 -6.956 1.00 96.69 232 GLN A O 1
ATOM 1748 N N . GLU A 1 233 ? 9.989 -15.153 -6.013 1.00 95.31 233 GLU A N 1
ATOM 1749 C CA . GLU A 1 233 ? 8.759 -15.413 -5.261 1.00 95.31 233 GLU A CA 1
ATOM 1750 C C . GLU A 1 233 ? 7.581 -15.684 -6.208 1.00 95.31 233 GLU A C 1
ATOM 1752 O O . GLU A 1 233 ? 6.837 -16.646 -6.018 1.00 95.31 233 GLU A O 1
ATOM 1757 N N . SER A 1 234 ? 7.465 -14.914 -7.294 1.00 97.25 234 SER A N 1
ATOM 1758 C CA . SER A 1 234 ? 6.435 -15.113 -8.325 1.00 97.25 234 SER A CA 1
ATOM 1759 C C . SER A 1 234 ? 6.573 -16.451 -9.049 1.00 97.25 234 SER A C 1
ATOM 1761 O O . SER A 1 234 ? 5.566 -17.100 -9.331 1.00 97.25 234 SER A O 1
ATOM 1763 N N . VAL A 1 235 ? 7.802 -16.920 -9.293 1.00 97.81 235 VAL A N 1
ATOM 1764 C CA . VAL A 1 235 ? 8.051 -18.270 -9.825 1.00 97.81 235 VAL A CA 1
ATOM 1765 C C . VAL A 1 235 ? 7.477 -19.338 -8.891 1.00 97.81 235 VAL A C 1
ATOM 1767 O O . VAL A 1 235 ? 6.816 -20.267 -9.359 1.00 97.81 235 VAL A O 1
ATOM 1770 N N . GLN A 1 236 ? 7.668 -19.199 -7.577 1.00 95.88 236 GLN A N 1
ATOM 1771 C CA . GLN A 1 236 ? 7.111 -20.142 -6.602 1.00 95.88 236 GLN A CA 1
ATOM 1772 C C . GLN A 1 236 ? 5.579 -20.108 -6.578 1.00 95.88 236 GLN A C 1
ATOM 1774 O O . GLN A 1 236 ? 4.949 -21.158 -6.426 1.00 95.88 236 GLN A O 1
ATOM 1779 N N . VAL A 1 237 ? 4.973 -18.926 -6.755 1.00 94.88 237 VAL A N 1
ATOM 1780 C CA . VAL A 1 237 ? 3.515 -18.795 -6.882 1.00 94.88 237 VAL A CA 1
ATOM 1781 C C . VAL A 1 237 ? 3.018 -19.599 -8.082 1.00 94.88 237 VAL A C 1
ATOM 1783 O O . VAL A 1 237 ? 2.149 -20.452 -7.918 1.00 94.88 237 VAL A O 1
ATOM 1786 N N . VAL A 1 238 ? 3.615 -19.416 -9.265 1.00 96.12 238 VAL A N 1
ATOM 1787 C CA . VAL A 1 238 ? 3.208 -20.140 -10.484 1.00 96.12 238 VAL A CA 1
ATOM 1788 C C . VAL A 1 238 ? 3.393 -21.650 -10.341 1.00 96.12 238 VAL A C 1
ATOM 1790 O O . VAL A 1 238 ? 2.520 -22.411 -10.749 1.00 96.12 238 VAL A O 1
ATOM 1793 N N . GLN A 1 239 ? 4.483 -22.112 -9.723 1.00 95.19 239 GLN A N 1
ATOM 1794 C CA . GLN A 1 239 ? 4.687 -23.544 -9.468 1.00 95.19 239 GLN A CA 1
ATOM 1795 C C . GLN A 1 239 ? 3.578 -24.137 -8.592 1.00 95.19 239 GLN A C 1
ATOM 1797 O O . GLN A 1 239 ? 3.080 -25.226 -8.875 1.00 95.19 239 GLN A O 1
ATOM 1802 N N . ARG A 1 240 ? 3.146 -23.406 -7.559 1.00 91.81 240 ARG A N 1
ATOM 1803 C CA . ARG A 1 240 ? 2.011 -23.812 -6.721 1.00 91.81 240 ARG A CA 1
ATOM 1804 C C . ARG A 1 240 ? 0.681 -23.722 -7.451 1.00 91.81 240 ARG A C 1
ATOM 1806 O O . ARG A 1 240 ? -0.192 -24.540 -7.206 1.00 91.81 240 ARG A O 1
ATOM 1813 N N . MET A 1 241 ? 0.523 -22.777 -8.371 1.00 92.12 241 MET A N 1
ATOM 1814 C CA . MET A 1 241 ? -0.668 -22.728 -9.211 1.00 92.12 241 MET A CA 1
ATOM 1815 C C . MET A 1 241 ? -0.744 -23.946 -10.143 1.00 92.12 241 MET A C 1
ATOM 1817 O O . MET A 1 241 ? -1.805 -24.538 -10.306 1.00 92.12 241 MET A O 1
ATOM 1821 N N . LYS A 1 242 ? 0.390 -24.360 -10.714 1.00 92.94 242 LYS A N 1
ATOM 1822 C CA . LYS A 1 242 ? 0.486 -25.514 -11.615 1.00 92.94 242 LYS A CA 1
ATOM 1823 C C . LYS A 1 242 ? 0.273 -26.867 -10.944 1.00 92.94 242 LYS A C 1
ATOM 1825 O O . LYS A 1 242 ? -0.042 -27.829 -11.638 1.00 92.94 242 LYS A O 1
ATOM 1830 N N . SER A 1 243 ? 0.432 -26.964 -9.625 1.00 91.75 243 SER A N 1
ATOM 1831 C CA . SER A 1 243 ? 0.135 -28.210 -8.913 1.00 91.75 243 SER A CA 1
ATOM 1832 C C . SER A 1 243 ? -1.370 -28.503 -8.822 1.00 91.75 243 SER A C 1
ATOM 1834 O O . SER A 1 243 ? -1.738 -29.641 -8.537 1.00 91.75 243 SER A O 1
ATOM 1836 N N . ASP A 1 244 ? -2.237 -27.523 -9.114 1.00 88.19 244 ASP A N 1
ATOM 1837 C CA . ASP A 1 244 ? -3.671 -27.722 -9.346 1.00 88.19 244 ASP A CA 1
ATOM 1838 C C . ASP A 1 244 ? -3.932 -27.931 -10.857 1.00 88.19 244 ASP A C 1
ATOM 1840 O O . ASP A 1 244 ? -3.791 -26.985 -11.639 1.00 88.19 244 ASP A O 1
ATOM 1844 N N . PRO A 1 245 ? -4.372 -29.130 -11.297 1.00 88.38 245 PRO A N 1
ATOM 1845 C CA . PRO A 1 245 ? -4.613 -29.424 -12.712 1.00 88.38 245 PRO A CA 1
ATOM 1846 C C . PRO A 1 245 ? -5.604 -28.481 -13.404 1.00 88.38 245 PRO A C 1
ATOM 1848 O O . PRO A 1 245 ? -5.480 -28.218 -14.598 1.00 88.38 245 PRO A O 1
ATOM 1851 N N . ARG A 1 246 ? -6.602 -27.958 -12.683 1.00 84.38 246 ARG A N 1
ATOM 1852 C CA . ARG A 1 246 ? -7.586 -27.031 -13.266 1.00 84.38 246 ARG A CA 1
ATOM 1853 C C . ARG A 1 246 ? -6.980 -25.654 -13.476 1.00 84.38 246 ARG A C 1
ATOM 1855 O O . ARG A 1 246 ? -7.278 -24.989 -14.464 1.00 84.38 246 ARG A O 1
ATOM 1862 N N . LEU A 1 247 ? -6.131 -25.225 -12.550 1.00 87.00 247 LEU A N 1
ATOM 1863 C CA . LEU A 1 247 ? -5.448 -23.947 -12.656 1.00 87.00 247 LEU A CA 1
ATOM 1864 C C . LEU A 1 247 ? -4.320 -23.993 -13.690 1.00 87.00 247 LEU A C 1
ATOM 1866 O O . LEU A 1 247 ? -4.138 -23.016 -14.410 1.00 87.00 247 LEU A O 1
ATOM 1870 N N . ALA A 1 248 ? -3.649 -25.138 -13.844 1.00 91.31 248 ALA A N 1
ATOM 1871 C CA . ALA A 1 248 ? -2.735 -25.386 -14.956 1.00 91.31 248 ALA A CA 1
ATOM 1872 C C . ALA A 1 248 ? -3.432 -25.171 -16.317 1.00 91.31 248 ALA A C 1
ATOM 1874 O O . ALA A 1 248 ? -2.945 -24.394 -17.133 1.00 91.31 248 ALA A O 1
ATOM 1875 N N . GLN A 1 249 ? -4.637 -25.725 -16.513 1.00 89.19 249 GLN A N 1
ATOM 1876 C CA . GLN A 1 249 ? -5.429 -25.500 -17.736 1.00 89.19 249 GLN A CA 1
ATOM 1877 C C . GLN A 1 249 ? -5.825 -24.029 -17.947 1.00 89.19 249 GLN A C 1
ATOM 1879 O O . GLN A 1 249 ? -5.940 -23.562 -19.082 1.00 89.19 249 GLN A O 1
ATOM 1884 N N . LEU A 1 250 ? -6.077 -23.280 -16.870 1.00 89.88 250 LEU A N 1
ATOM 1885 C CA . LEU A 1 250 ? -6.366 -21.848 -16.974 1.00 89.88 250 LEU A CA 1
ATOM 1886 C C . LEU A 1 250 ? -5.116 -21.046 -17.353 1.00 89.88 250 LEU A C 1
ATOM 1888 O O . LEU A 1 250 ? -5.212 -20.154 -18.192 1.00 89.88 250 LEU A O 1
ATOM 1892 N N . LEU A 1 251 ? -3.954 -21.380 -16.784 1.00 92.69 251 LEU A N 1
ATOM 1893 C CA . LEU A 1 251 ? -2.669 -20.761 -17.123 1.00 92.69 251 LEU A CA 1
ATOM 1894 C C . LEU A 1 251 ? -2.299 -20.986 -18.595 1.00 92.69 251 LEU A C 1
ATOM 1896 O O . LEU A 1 251 ? -1.894 -20.041 -19.272 1.00 92.69 251 LEU A O 1
ATOM 1900 N N . GLU A 1 252 ? -2.524 -22.193 -19.121 1.00 91.38 252 GLU A N 1
ATOM 1901 C CA . GLU A 1 252 ? -2.321 -22.512 -20.543 1.00 91.38 252 GLU A CA 1
ATOM 1902 C C . GLU A 1 252 ? -3.149 -21.612 -21.469 1.00 91.38 252 GLU A C 1
ATOM 1904 O O . GLU A 1 252 ? -2.700 -21.230 -22.547 1.00 91.38 252 GLU A O 1
ATOM 1909 N N . ARG A 1 253 ? -4.353 -21.226 -21.038 1.00 91.81 253 ARG A N 1
ATOM 1910 C CA . ARG A 1 253 ? -5.286 -20.399 -21.817 1.00 91.81 253 ARG A CA 1
ATOM 1911 C C . ARG A 1 253 ? -5.148 -18.899 -21.554 1.00 91.81 253 ARG A C 1
ATOM 1913 O O . ARG A 1 253 ? -5.787 -18.104 -22.243 1.00 91.81 253 ARG A O 1
ATOM 1920 N N . ALA A 1 254 ? -4.368 -18.501 -20.553 1.00 93.81 254 ALA A N 1
ATOM 1921 C CA . ALA A 1 254 ? -4.185 -17.103 -20.203 1.00 93.81 254 ALA A CA 1
ATOM 1922 C C . ALA A 1 254 ? -3.340 -16.378 -21.268 1.00 93.81 254 ALA A C 1
ATOM 1924 O O . ALA A 1 254 ? -2.332 -16.896 -21.758 1.00 93.81 254 ALA A O 1
ATOM 1925 N N . HIS A 1 255 ? -3.745 -15.151 -21.595 1.00 94.88 255 HIS A N 1
ATOM 1926 C CA . HIS A 1 255 ? -2.995 -14.218 -22.444 1.00 94.88 255 HIS A CA 1
ATOM 1927 C C . HIS A 1 255 ? -2.019 -13.372 -21.614 1.00 94.88 255 HIS A C 1
ATOM 1929 O O . HIS A 1 255 ? -1.066 -12.802 -22.139 1.00 94.88 255 HIS A O 1
ATOM 1935 N N . GLY A 1 256 ? -2.232 -13.297 -20.302 1.00 95.06 256 GLY A N 1
ATOM 1936 C CA . GLY A 1 256 ? -1.300 -12.705 -19.355 1.00 95.06 256 GLY A CA 1
ATOM 1937 C C . GLY A 1 256 ? -1.609 -13.148 -17.934 1.00 95.06 256 GLY A C 1
ATOM 1938 O O . GLY A 1 256 ? -2.716 -13.598 -17.646 1.00 95.06 256 GLY A O 1
ATOM 1939 N N . VAL A 1 257 ? -0.632 -13.035 -17.044 1.00 96.00 257 VAL A N 1
ATOM 1940 C CA . VAL A 1 257 ? -0.789 -13.385 -15.631 1.00 96.00 257 VAL A CA 1
ATOM 1941 C C . VAL A 1 257 ? -0.147 -12.292 -14.793 1.00 96.00 257 VAL A C 1
ATOM 1943 O O . VAL A 1 257 ? 1.058 -12.060 -14.895 1.00 96.00 257 VAL A O 1
ATOM 1946 N N . PHE A 1 258 ? -0.958 -11.605 -13.989 1.00 94.38 258 PHE A N 1
ATOM 1947 C CA . PHE A 1 258 ? -0.479 -10.653 -12.992 1.00 94.38 258 PHE A CA 1
ATOM 1948 C C . PHE A 1 258 ? -0.387 -11.342 -11.634 1.00 94.38 258 PHE A C 1
ATOM 1950 O O . PHE A 1 258 ? -1.397 -11.798 -11.106 1.00 94.38 258 PHE A O 1
ATOM 1957 N N . ILE A 1 259 ? 0.818 -11.440 -11.086 1.00 95.75 259 ILE A N 1
ATOM 1958 C CA . ILE A 1 259 ? 1.133 -12.227 -9.893 1.00 95.75 259 ILE A CA 1
ATOM 1959 C C . ILE A 1 259 ? 1.552 -11.273 -8.785 1.00 95.75 259 ILE A C 1
ATOM 1961 O O . ILE A 1 259 ? 2.468 -10.479 -8.969 1.00 95.75 259 ILE A O 1
ATOM 1965 N N . VAL A 1 260 ? 0.902 -11.373 -7.631 1.00 93.19 260 VAL A N 1
ATOM 1966 C CA . VAL A 1 260 ? 1.187 -10.584 -6.432 1.00 93.19 260 VAL A CA 1
ATOM 1967 C C . VAL A 1 260 ? 1.640 -11.561 -5.341 1.00 93.19 260 VAL A C 1
ATOM 1969 O O . VAL A 1 260 ? 0.790 -12.146 -4.660 1.00 93.19 260 VAL A O 1
ATOM 1972 N N . PRO A 1 261 ? 2.958 -11.812 -5.203 1.00 89.38 261 PRO A N 1
ATOM 1973 C CA . PRO A 1 261 ? 3.483 -12.781 -4.241 1.00 89.38 261 PRO A CA 1
ATOM 1974 C C . PRO A 1 261 ? 3.277 -12.355 -2.782 1.00 89.38 261 PRO A C 1
ATOM 1976 O O . PRO A 1 261 ? 3.147 -13.207 -1.909 1.00 89.38 261 PRO A O 1
ATOM 1979 N N . ASN A 1 262 ? 3.210 -11.050 -2.517 1.00 81.69 262 ASN A N 1
ATOM 1980 C CA . ASN A 1 262 ? 2.974 -10.509 -1.183 1.00 81.69 262 ASN A CA 1
ATOM 1981 C C . ASN A 1 262 ? 1.784 -9.552 -1.244 1.00 81.69 262 ASN A C 1
ATOM 1983 O O . ASN A 1 262 ? 1.921 -8.376 -1.580 1.00 81.69 262 ASN A O 1
ATOM 1987 N N . TYR A 1 263 ? 0.600 -10.081 -0.957 1.00 81.38 263 TYR A N 1
ATOM 1988 C CA . TYR A 1 263 ? -0.646 -9.333 -0.895 1.00 81.38 263 TYR A CA 1
ATOM 1989 C C . TYR A 1 263 ? -1.143 -9.247 0.548 1.00 81.38 263 TYR A C 1
ATOM 1991 O O . TYR A 1 263 ? -1.172 -10.245 1.269 1.00 81.38 263 TYR A O 1
ATOM 1999 N N . GLY A 1 264 ? -1.596 -8.060 0.949 1.00 70.81 264 GLY A N 1
ATOM 2000 C CA . GLY A 1 264 ? -2.217 -7.810 2.244 1.00 70.81 264 GLY A CA 1
ATOM 2001 C C . GLY A 1 264 ? -3.550 -7.083 2.106 1.00 70.81 264 GLY A C 1
ATOM 2002 O O . GLY A 1 264 ? -3.687 -6.130 1.339 1.00 70.81 264 GLY A O 1
ATOM 2003 N N . ARG A 1 265 ? -4.534 -7.504 2.900 1.00 72.19 265 ARG A N 1
ATOM 2004 C CA . ARG A 1 265 ? -5.847 -6.872 3.031 1.00 72.19 265 ARG A CA 1
ATOM 2005 C C . ARG A 1 265 ? -6.279 -6.804 4.484 1.00 72.19 265 ARG A C 1
ATOM 2007 O O . ARG A 1 265 ? -6.192 -7.786 5.213 1.00 72.19 265 ARG A O 1
ATOM 2014 N N . ALA A 1 266 ? -6.869 -5.680 4.864 1.00 54.78 266 ALA A N 1
ATOM 2015 C CA . ALA A 1 266 ? -7.599 -5.528 6.117 1.00 54.78 266 ALA A CA 1
ATOM 2016 C C . ALA A 1 266 ? -8.977 -4.918 5.831 1.00 54.78 266 ALA A C 1
ATOM 2018 O O . ALA A 1 266 ? -9.059 -3.930 5.103 1.00 54.78 266 ALA A O 1
ATOM 2019 N N . ALA A 1 267 ? -10.056 -5.498 6.366 1.00 54.78 267 ALA A N 1
ATOM 2020 C CA . ALA A 1 267 ? -11.426 -5.037 6.127 1.00 54.78 267 ALA A CA 1
ATOM 2021 C C . ALA A 1 267 ? -12.311 -5.130 7.376 1.00 54.78 267 ALA A C 1
ATOM 2023 O O . ALA A 1 267 ? -12.302 -6.149 8.057 1.00 54.78 267 ALA A O 1
ATOM 2024 N N . LEU A 1 268 ? -13.103 -4.083 7.649 1.00 50.84 268 LEU A N 1
ATOM 2025 C CA . LEU A 1 268 ? -14.170 -4.037 8.664 1.00 50.84 268 LEU A CA 1
ATOM 2026 C C . LEU A 1 268 ? -15.368 -3.255 8.072 1.00 50.84 268 LEU A C 1
ATOM 2028 O O . LEU A 1 268 ? -15.643 -2.123 8.460 1.00 50.84 268 LEU A O 1
ATOM 2032 N N . GLY A 1 269 ? -16.028 -3.815 7.047 1.00 48.84 269 GLY A N 1
ATOM 2033 C CA . GLY A 1 269 ? -17.071 -3.143 6.247 1.00 48.84 269 GLY A CA 1
ATOM 2034 C C . GLY A 1 269 ? -16.509 -2.361 5.050 1.00 48.84 269 GLY A C 1
ATOM 2035 O O . GLY A 1 269 ? -16.846 -2.655 3.901 1.00 48.84 269 GLY A O 1
ATOM 2036 N N . LEU A 1 270 ? -15.582 -1.437 5.314 1.00 48.19 270 LEU A N 1
ATOM 2037 C CA . LEU A 1 270 ? -14.668 -0.840 4.334 1.00 48.19 270 LEU A CA 1
ATOM 2038 C C . LEU A 1 270 ? -13.272 -1.415 4.588 1.00 48.19 270 LEU A C 1
ATOM 2040 O O . LEU A 1 270 ? -12.804 -1.455 5.726 1.00 48.19 270 LEU A O 1
ATOM 2044 N N . GLY A 1 271 ? -12.626 -1.914 3.545 1.00 54.38 271 GLY A N 1
ATOM 2045 C CA . GLY A 1 271 ? -11.310 -2.529 3.606 1.00 54.38 271 GLY A CA 1
ATOM 2046 C C . GLY A 1 271 ? -10.333 -1.888 2.647 1.00 54.38 271 GLY A C 1
ATOM 2047 O O . GLY A 1 271 ? -10.719 -1.214 1.694 1.00 54.38 271 GLY A O 1
ATOM 2048 N N . ALA A 1 272 ? -9.054 -2.093 2.914 1.00 54.00 272 ALA A N 1
ATOM 2049 C CA . ALA A 1 272 ? -7.993 -1.666 2.034 1.00 54.00 272 ALA A CA 1
ATOM 2050 C C . ALA A 1 272 ? -7.046 -2.825 1.757 1.00 54.00 272 ALA A C 1
ATOM 2052 O O . ALA A 1 272 ? -6.767 -3.642 2.636 1.00 54.00 272 ALA A O 1
ATOM 2053 N N . GLN A 1 273 ? -6.567 -2.868 0.524 1.00 69.31 273 GLN A N 1
ATOM 2054 C CA . GLN A 1 273 ? -5.670 -3.894 0.022 1.00 69.31 273 GLN A CA 1
ATOM 2055 C C . GLN A 1 273 ? -4.441 -3.254 -0.612 1.00 69.31 273 GLN A C 1
ATOM 2057 O O . GLN A 1 273 ? -4.548 -2.168 -1.188 1.00 69.31 273 GLN A O 1
ATOM 2062 N N . ALA A 1 274 ? -3.292 -3.905 -0.475 1.00 65.88 274 ALA A N 1
ATOM 2063 C CA . ALA A 1 274 ? -2.038 -3.495 -1.086 1.00 65.88 274 ALA A CA 1
ATOM 2064 C C . ALA A 1 274 ? -1.172 -4.717 -1.412 1.00 65.88 274 ALA A C 1
ATOM 2066 O O . ALA A 1 274 ? -1.241 -5.739 -0.728 1.00 65.88 274 ALA A O 1
ATOM 2067 N N . GLY A 1 275 ? -0.347 -4.597 -2.443 1.00 79.25 275 GLY A N 1
ATOM 2068 C CA . GLY A 1 275 ? 0.643 -5.604 -2.792 1.00 79.25 275 GLY A CA 1
ATOM 2069 C C . GLY A 1 275 ? 1.513 -5.150 -3.951 1.00 79.25 275 GLY A C 1
ATOM 2070 O O . GLY A 1 275 ? 1.138 -4.260 -4.708 1.00 79.25 275 GLY A O 1
ATOM 2071 N N . GLU A 1 276 ? 2.672 -5.769 -4.094 1.00 86.25 276 GLU A N 1
ATOM 2072 C CA . GLU A 1 276 ? 3.596 -5.531 -5.204 1.00 86.25 276 GLU A CA 1
ATOM 2073 C C . GLU A 1 276 ? 3.619 -6.794 -6.065 1.00 86.25 276 GLU A C 1
ATOM 2075 O O . GLU A 1 276 ? 3.577 -7.908 -5.536 1.00 86.25 276 GLU A O 1
ATOM 2080 N N . GLY A 1 277 ? 3.637 -6.646 -7.385 1.00 91.12 277 GLY A N 1
ATOM 2081 C CA . GLY A 1 277 ? 3.479 -7.776 -8.287 1.00 91.12 277 GLY A CA 1
ATOM 2082 C C . GLY A 1 277 ? 4.132 -7.600 -9.646 1.00 91.12 277 GLY A C 1
ATOM 2083 O O . GLY A 1 277 ? 4.683 -6.552 -9.980 1.00 91.12 277 GLY A O 1
ATOM 2084 N N . LEU A 1 278 ? 4.052 -8.662 -10.439 1.00 96.31 278 LEU A N 1
ATOM 2085 C CA . LEU A 1 278 ? 4.654 -8.760 -11.759 1.00 96.31 278 LEU A CA 1
ATOM 2086 C C . LEU A 1 278 ? 3.614 -9.243 -12.756 1.00 96.31 278 LEU A C 1
ATOM 2088 O O . LEU A 1 278 ? 2.940 -10.246 -12.526 1.00 96.31 278 LEU A O 1
ATOM 2092 N N . LEU A 1 279 ? 3.486 -8.533 -13.869 1.00 96.19 279 LEU A N 1
ATOM 2093 C CA . LEU A 1 279 ? 2.672 -8.956 -14.995 1.00 96.19 279 LEU A CA 1
ATOM 2094 C C . LEU A 1 279 ? 3.569 -9.522 -16.085 1.00 96.19 279 LEU A C 1
ATOM 2096 O O . LEU A 1 279 ? 4.529 -8.883 -16.511 1.00 96.19 279 LEU A O 1
ATOM 2100 N N . VAL A 1 280 ? 3.196 -10.696 -16.579 1.00 96.56 280 VAL A N 1
ATOM 2101 C CA . VAL A 1 280 ? 3.773 -11.293 -17.781 1.00 96.56 280 VAL A CA 1
ATOM 2102 C C . VAL A 1 280 ? 2.672 -11.491 -18.811 1.00 96.56 280 VAL A C 1
ATOM 2104 O O . VAL A 1 280 ? 1.560 -11.885 -18.465 1.00 96.56 280 VAL A O 1
ATOM 2107 N N . THR A 1 281 ? 2.964 -11.214 -20.081 1.00 95.50 281 THR A N 1
ATOM 2108 C CA . THR A 1 281 ? 2.011 -11.394 -21.189 1.00 95.50 281 THR A CA 1
ATOM 2109 C C . THR A 1 281 ? 2.539 -12.410 -22.186 1.00 95.50 281 THR A C 1
ATOM 2111 O O . THR A 1 281 ? 3.751 -12.550 -22.361 1.00 95.50 281 THR A O 1
ATOM 2114 N N . ARG A 1 282 ? 1.624 -13.135 -22.821 1.00 93.06 282 ARG A N 1
ATOM 2115 C CA . ARG A 1 282 ? 1.932 -14.101 -23.867 1.00 93.06 282 ARG A CA 1
ATOM 2116 C C . ARG A 1 282 ? 2.411 -13.369 -25.125 1.00 93.06 282 ARG A C 1
ATOM 2118 O O . ARG A 1 282 ? 1.834 -12.361 -25.531 1.00 93.06 282 ARG A O 1
ATOM 2125 N N . GLN A 1 283 ? 3.479 -13.877 -25.727 1.00 88.19 283 GLN A N 1
ATOM 2126 C CA . GLN A 1 283 ? 4.104 -13.403 -26.958 1.00 88.19 283 GLN A CA 1
ATOM 2127 C C . GLN A 1 283 ? 4.267 -14.607 -27.894 1.00 88.19 283 GLN A C 1
ATOM 2129 O O . GLN A 1 283 ? 5.252 -15.338 -27.840 1.00 88.19 283 GLN A O 1
ATOM 2134 N N . GLY A 1 284 ? 3.257 -14.857 -28.729 1.00 85.44 284 GLY A N 1
ATOM 2135 C CA . GLY A 1 284 ? 3.188 -16.091 -29.514 1.00 85.44 284 GLY A CA 1
ATOM 2136 C C . GLY A 1 284 ? 2.841 -17.292 -28.631 1.00 85.44 284 GLY A C 1
ATOM 2137 O O . GLY A 1 284 ? 1.799 -17.289 -27.978 1.00 85.44 284 GLY A O 1
ATOM 2138 N N . GLN A 1 285 ? 3.690 -18.321 -28.629 1.00 83.00 285 GLN A N 1
ATOM 2139 C CA . GLN A 1 285 ? 3.496 -19.512 -27.790 1.00 83.00 285 GLN A CA 1
ATOM 2140 C C . GLN A 1 285 ? 4.056 -19.325 -26.372 1.00 83.00 285 GLN A C 1
ATOM 2142 O O . GLN A 1 285 ? 3.541 -19.926 -25.431 1.00 83.00 285 GLN A O 1
ATOM 2147 N N . ASP A 1 286 ? 5.033 -18.435 -26.207 1.00 89.31 286 ASP A N 1
ATOM 2148 C CA . ASP A 1 286 ? 5.754 -18.234 -24.953 1.00 89.31 286 ASP A CA 1
ATOM 2149 C C . ASP A 1 286 ? 5.214 -17.049 -24.149 1.00 89.31 286 ASP A C 1
ATOM 2151 O O . ASP A 1 286 ? 4.461 -16.210 -24.645 1.00 89.31 286 ASP A O 1
ATOM 2155 N N . PHE A 1 287 ? 5.621 -16.951 -22.887 1.00 94.75 287 PHE A N 1
ATOM 2156 C CA . PHE A 1 287 ? 5.421 -15.755 -22.073 1.00 94.75 287 PHE A CA 1
ATOM 2157 C C . PHE A 1 287 ? 6.658 -14.859 -22.138 1.00 94.75 287 PHE A C 1
ATOM 2159 O O . PHE A 1 287 ? 7.785 -15.330 -21.994 1.00 94.75 287 PHE A O 1
ATOM 2166 N N . GLY A 1 288 ? 6.437 -13.561 -22.342 1.00 94.31 288 GLY A N 1
ATOM 2167 C CA . GLY A 1 288 ? 7.497 -12.56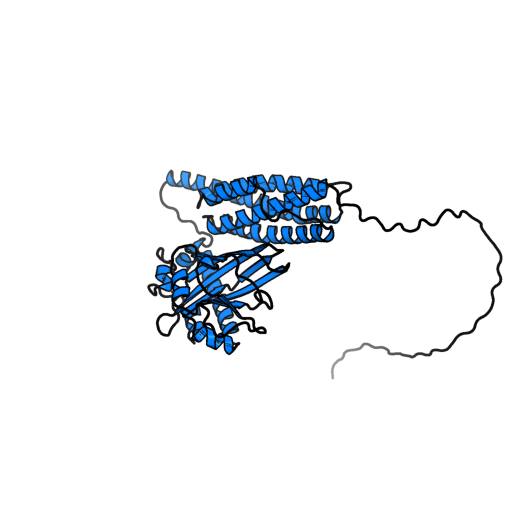1 -22.432 1.00 94.31 288 GLY A CA 1
ATOM 2168 C C . GLY A 1 288 ? 8.121 -12.200 -21.084 1.00 94.31 288 GLY A C 1
ATOM 2169 O O . GLY A 1 288 ? 8.019 -12.938 -20.109 1.00 94.31 288 GLY A O 1
ATOM 2170 N N . SER A 1 289 ? 8.762 -11.037 -21.039 1.00 96.44 289 SER A N 1
ATOM 2171 C CA . SER A 1 289 ? 9.480 -10.535 -19.864 1.00 96.44 289 SER A CA 1
ATOM 2172 C C . SER A 1 289 ? 8.531 -9.925 -18.809 1.00 96.44 289 SER A C 1
ATOM 2174 O O . SER A 1 289 ? 7.468 -9.406 -19.172 1.00 96.44 289 SER A O 1
ATOM 2176 N N . PRO A 1 290 ? 8.880 -9.961 -17.506 1.00 97.06 290 PRO A N 1
ATOM 2177 C CA . PRO A 1 290 ? 8.020 -9.450 -16.441 1.00 97.06 290 PRO A CA 1
ATOM 2178 C C . PRO A 1 290 ? 8.067 -7.923 -16.315 1.00 97.06 290 PRO A C 1
ATOM 2180 O O . PRO A 1 290 ? 9.143 -7.329 -16.261 1.00 97.06 290 PRO A O 1
ATOM 2183 N N . ALA A 1 291 ? 6.904 -7.286 -16.201 1.00 96.50 291 ALA A N 1
ATOM 2184 C CA . ALA A 1 291 ? 6.777 -5.874 -15.841 1.00 96.50 291 ALA A CA 1
ATOM 2185 C C . ALA A 1 291 ? 6.295 -5.731 -14.392 1.00 96.50 291 ALA A C 1
ATOM 2187 O O . ALA A 1 291 ? 5.349 -6.404 -13.985 1.00 96.50 291 ALA A O 1
ATOM 2188 N N . PHE A 1 292 ? 6.921 -4.840 -13.626 1.00 95.00 292 PHE A N 1
ATOM 2189 C CA . PHE A 1 292 ? 6.626 -4.596 -12.216 1.00 95.00 292 PHE A CA 1
ATOM 2190 C C . PHE A 1 292 ? 5.480 -3.598 -12.041 1.00 95.00 292 PHE A C 1
ATOM 2192 O O . PHE A 1 292 ? 5.392 -2.591 -12.753 1.00 95.00 292 PHE A O 1
ATOM 2199 N N . TYR A 1 293 ? 4.618 -3.888 -11.069 1.00 90.56 293 TYR A N 1
ATOM 2200 C CA . TYR A 1 293 ? 3.409 -3.140 -10.754 1.00 90.56 293 TYR A CA 1
ATOM 2201 C C . TYR A 1 293 ? 3.152 -3.092 -9.248 1.00 90.56 293 TYR A C 1
ATOM 2203 O O . TYR A 1 293 ? 3.370 -4.069 -8.535 1.00 90.56 293 TYR A O 1
ATOM 2211 N N . ASN A 1 294 ? 2.565 -1.989 -8.795 1.00 80.69 294 ASN A N 1
ATOM 2212 C CA . ASN A 1 294 ? 2.027 -1.817 -7.453 1.00 80.69 294 ASN A CA 1
ATOM 2213 C C . ASN A 1 294 ? 0.502 -1.895 -7.492 1.00 80.69 294 ASN A C 1
ATOM 2215 O O . ASN A 1 294 ? -0.147 -1.238 -8.303 1.00 80.69 294 ASN A O 1
ATOM 2219 N N . MET A 1 295 ? -0.077 -2.696 -6.609 1.00 80.00 295 MET A N 1
ATOM 2220 C CA . MET A 1 295 ? -1.512 -2.836 -6.409 1.00 80.00 295 MET A CA 1
ATOM 2221 C C . MET A 1 295 ? -1.921 -2.124 -5.122 1.00 80.00 295 MET A C 1
ATOM 2223 O O . MET A 1 295 ? -1.328 -2.331 -4.064 1.00 80.00 295 MET A O 1
ATOM 2227 N N . GLY A 1 296 ? -2.987 -1.333 -5.188 1.00 71.25 296 GLY A N 1
ATOM 2228 C CA . GLY A 1 296 ? -3.596 -0.697 -4.028 1.00 71.25 296 GLY A CA 1
ATOM 2229 C C . GLY A 1 296 ? -5.078 -0.453 -4.260 1.00 71.25 296 GLY A C 1
ATOM 2230 O O . GLY A 1 296 ? -5.483 -0.059 -5.345 1.00 71.25 296 GLY A O 1
ATOM 2231 N N . GLY A 1 297 ? -5.924 -0.680 -3.262 1.00 65.00 297 GLY A N 1
ATOM 2232 C CA . GLY A 1 297 ? -7.359 -0.529 -3.472 1.00 65.00 297 GLY A CA 1
ATOM 2233 C C . GLY A 1 297 ? -8.183 -0.396 -2.210 1.00 65.00 297 GLY A C 1
ATOM 2234 O O . GLY A 1 297 ? -7.735 -0.737 -1.113 1.00 65.00 297 GLY A O 1
ATOM 2235 N N . LEU A 1 298 ? -9.410 0.083 -2.394 1.00 52.06 298 LEU A N 1
ATOM 2236 C CA . LEU A 1 298 ? -10.453 0.102 -1.376 1.00 52.06 298 LEU A CA 1
ATOM 2237 C C . LEU A 1 298 ? -11.479 -0.980 -1.720 1.00 52.06 298 LEU A C 1
ATOM 2239 O O . LEU A 1 298 ? -12.117 -0.940 -2.768 1.00 52.06 298 LEU A O 1
ATOM 2243 N N . SER A 1 299 ? -11.648 -1.951 -0.830 1.00 53.41 299 SER A N 1
ATOM 2244 C CA . SER A 1 299 ? -12.653 -3.005 -0.953 1.00 53.41 299 SER A CA 1
ATOM 2245 C C . SER A 1 299 ? -13.861 -2.670 -0.080 1.00 53.41 299 SER A C 1
ATOM 2247 O O . SER A 1 299 ? -13.709 -2.498 1.126 1.00 53.41 299 SER A O 1
ATOM 2249 N N . ILE A 1 300 ? -15.064 -2.622 -0.643 1.00 43.47 300 ILE A N 1
ATOM 2250 C CA . ILE A 1 300 ? -16.311 -2.478 0.123 1.00 43.47 300 ILE A CA 1
ATOM 2251 C C . ILE A 1 300 ? -16.950 -3.866 0.222 1.00 43.47 300 ILE A C 1
ATOM 2253 O O . ILE A 1 300 ? -17.111 -4.520 -0.803 1.00 43.47 300 ILE A O 1
ATOM 2257 N N . GLY A 1 301 ? -17.314 -4.319 1.427 1.00 48.44 301 GLY A N 1
ATOM 2258 C CA . GLY A 1 301 ? -18.196 -5.488 1.581 1.00 48.44 301 GLY A CA 1
ATOM 2259 C C . GLY A 1 301 ? -17.576 -6.816 2.032 1.00 48.44 301 GLY A C 1
ATOM 2260 O O . GLY A 1 301 ? -18.230 -7.844 1.899 1.00 48.44 301 GLY A O 1
ATOM 2261 N N . ALA A 1 302 ? -16.372 -6.844 2.607 1.00 47.38 302 ALA A N 1
ATOM 2262 C CA . ALA A 1 302 ? -15.868 -8.061 3.253 1.00 47.38 302 ALA A CA 1
ATOM 2263 C C . ALA A 1 302 ? -16.233 -8.088 4.749 1.00 47.38 302 ALA A C 1
ATOM 2265 O O . ALA A 1 302 ? -16.171 -7.060 5.432 1.00 47.38 302 ALA A O 1
ATOM 2266 N N . GLN A 1 303 ? -16.593 -9.274 5.255 1.00 52.66 303 GLN A N 1
ATOM 2267 C CA . GLN A 1 303 ? -16.672 -9.532 6.693 1.00 52.66 303 GLN A CA 1
ATOM 2268 C C . GLN A 1 303 ? -15.375 -9.099 7.390 1.00 52.66 303 GLN A C 1
ATOM 2270 O O . GLN A 1 303 ? -14.304 -9.074 6.784 1.00 52.66 303 GLN A O 1
ATOM 2275 N N . ALA A 1 304 ? -15.494 -8.740 8.664 1.00 52.53 304 ALA A N 1
ATOM 2276 C CA . ALA A 1 304 ? -14.385 -8.268 9.473 1.00 52.53 304 ALA A CA 1
ATOM 2277 C C . ALA A 1 304 ? -13.191 -9.245 9.463 1.00 52.53 304 ALA A C 1
ATOM 2279 O O . ALA A 1 304 ? -13.347 -10.392 9.877 1.00 52.53 304 ALA A O 1
ATOM 2280 N N . GLY A 1 305 ? -12.005 -8.805 9.030 1.00 50.22 305 GLY A N 1
ATOM 2281 C CA . GLY A 1 305 ? -10.812 -9.653 9.019 1.00 50.22 305 GLY A CA 1
ATOM 2282 C C . GLY A 1 305 ? -9.571 -9.040 8.366 1.00 50.22 305 GLY A C 1
ATOM 2283 O O . GLY A 1 305 ? -9.648 -8.080 7.597 1.00 50.22 305 GLY A O 1
ATOM 2284 N N . ALA A 1 306 ? -8.416 -9.628 8.675 1.00 54.88 306 ALA A N 1
ATOM 2285 C CA . ALA A 1 306 ? -7.149 -9.393 7.991 1.00 54.88 306 ALA A CA 1
ATOM 2286 C C . ALA A 1 306 ? -6.765 -10.660 7.218 1.00 54.88 306 ALA A C 1
ATOM 2288 O O . ALA A 1 306 ? -6.897 -11.767 7.737 1.00 54.88 306 ALA A O 1
ATOM 2289 N N . ALA A 1 307 ? -6.319 -10.491 5.980 1.00 61.53 307 ALA A N 1
ATOM 2290 C CA . ALA A 1 307 ? -5.858 -11.566 5.120 1.00 61.53 307 ALA A CA 1
ATOM 2291 C C . ALA A 1 307 ? -4.531 -11.145 4.492 1.00 61.53 307 ALA A C 1
ATOM 2293 O O . ALA A 1 307 ? -4.426 -10.054 3.939 1.00 61.53 307 ALA A O 1
ATOM 2294 N N . ALA A 1 308 ? -3.531 -12.009 4.580 1.00 69.25 308 ALA A N 1
ATOM 2295 C CA . ALA A 1 308 ? -2.278 -11.871 3.860 1.00 69.25 308 ALA A CA 1
ATOM 2296 C C . ALA A 1 308 ? -2.026 -13.175 3.115 1.00 69.25 308 ALA A C 1
ATOM 2298 O O . ALA A 1 308 ? -2.392 -14.240 3.608 1.00 69.25 308 ALA A O 1
ATOM 2299 N N . GLY A 1 309 ? -1.426 -13.083 1.941 1.00 76.81 309 GLY A N 1
ATOM 2300 C CA . GLY A 1 309 ? -1.173 -14.248 1.114 1.00 76.81 309 GLY A CA 1
ATOM 2301 C C . GLY A 1 309 ? -0.789 -13.840 -0.287 1.00 76.81 309 GLY A C 1
ATOM 2302 O O . GLY A 1 309 ? -0.269 -12.750 -0.518 1.00 76.81 309 GLY A O 1
ATOM 2303 N N . GLN A 1 310 ? -1.067 -14.723 -1.226 1.00 86.12 310 GLN A N 1
ATOM 2304 C CA . GLN A 1 310 ? -0.742 -14.529 -2.624 1.00 86.12 310 GLN A CA 1
ATOM 2305 C C . GLN A 1 310 ? -1.995 -14.455 -3.461 1.00 86.12 310 GLN A C 1
ATOM 2307 O O . GLN A 1 310 ? -3.024 -15.071 -3.159 1.00 86.12 310 GLN A O 1
ATOM 2312 N N . VAL A 1 311 ? -1.882 -13.696 -4.541 1.00 86.88 311 VAL A N 1
ATOM 2313 C CA . VAL A 1 311 ? -2.971 -13.474 -5.480 1.00 86.88 311 VAL A CA 1
ATOM 2314 C C . VAL A 1 311 ? -2.413 -13.516 -6.888 1.00 86.88 311 VAL A C 1
ATOM 2316 O O . VAL A 1 311 ? -1.333 -12.990 -7.149 1.00 86.88 311 VAL A O 1
ATOM 2319 N N . ALA A 1 312 ? -3.158 -14.115 -7.807 1.00 90.88 312 ALA A N 1
ATOM 2320 C CA . ALA A 1 312 ? -2.870 -14.034 -9.228 1.00 90.88 312 ALA A CA 1
ATOM 2321 C C . ALA A 1 312 ? -4.136 -13.675 -10.008 1.00 90.88 312 ALA A C 1
ATOM 2323 O O . ALA A 1 312 ? -5.216 -14.191 -9.725 1.00 90.88 312 ALA A O 1
ATOM 2324 N N . PHE A 1 313 ? -3.992 -12.813 -11.008 1.00 89.38 313 PHE A N 1
ATOM 2325 C CA . PHE A 1 313 ? -5.036 -12.435 -11.951 1.00 89.38 313 PHE A CA 1
ATOM 2326 C C . PHE A 1 313 ? -4.651 -13.000 -13.314 1.00 89.38 313 PHE A C 1
ATOM 2328 O O . PHE A 1 313 ? -3.709 -12.531 -13.955 1.00 89.38 313 PHE A O 1
ATOM 2335 N N . LEU A 1 314 ? -5.367 -14.030 -13.746 1.00 91.88 314 LEU A N 1
ATOM 2336 C CA . LEU A 1 314 ? -5.207 -14.627 -15.061 1.00 91.88 314 LEU A CA 1
ATOM 2337 C C . LEU A 1 314 ? -6.041 -13.804 -16.041 1.00 91.88 314 LEU A C 1
ATOM 2339 O O . LEU A 1 314 ? -7.267 -13.760 -15.948 1.00 91.88 314 LEU A O 1
ATOM 2343 N N . LEU A 1 315 ? -5.364 -13.124 -16.959 1.00 92.19 315 LEU A N 1
ATOM 2344 C CA . LEU A 1 315 ? -5.966 -12.321 -18.014 1.00 92.19 315 LEU A CA 1
ATOM 2345 C C . LEU A 1 315 ? -6.327 -13.263 -19.162 1.00 92.19 315 LEU A C 1
ATOM 2347 O O . LEU A 1 315 ? -5.468 -13.711 -19.922 1.00 92.19 315 LEU A O 1
ATOM 2351 N N . MET A 1 316 ? -7.604 -13.605 -19.258 1.00 90.81 316 MET A N 1
ATOM 2352 C CA . MET A 1 316 ? -8.102 -14.632 -20.172 1.00 90.81 316 MET A CA 1
ATOM 2353 C C . MET A 1 316 ? -8.427 -14.080 -21.561 1.00 90.81 316 MET A C 1
ATOM 2355 O O . MET A 1 316 ? -8.627 -14.862 -22.488 1.00 90.81 316 MET A O 1
ATOM 2359 N N . THR A 1 317 ? -8.461 -12.754 -21.722 1.00 89.56 317 THR A N 1
ATOM 2360 C CA . THR A 1 317 ? -8.725 -12.082 -23.000 1.00 89.56 317 THR A CA 1
ATOM 2361 C C . THR A 1 317 ? -7.648 -11.048 -23.327 1.00 89.56 317 THR A C 1
ATOM 2363 O O . THR A 1 317 ? -7.088 -10.396 -22.445 1.00 89.56 317 THR A O 1
ATOM 2366 N N . GLU A 1 318 ? -7.409 -10.831 -24.620 1.00 89.19 318 GLU A N 1
ATOM 2367 C CA . GLU A 1 318 ? -6.545 -9.748 -25.120 1.00 89.19 318 GLU A CA 1
ATOM 2368 C C . GLU A 1 318 ? -6.986 -8.370 -24.617 1.00 89.19 318 GLU A C 1
ATOM 2370 O O . GLU A 1 318 ? -6.171 -7.496 -24.331 1.00 89.19 318 GLU A O 1
ATOM 2375 N N . ARG A 1 319 ? -8.297 -8.178 -24.449 1.00 85.94 319 ARG A N 1
ATOM 2376 C CA . ARG A 1 319 ? -8.864 -6.947 -23.899 1.00 85.94 319 ARG A CA 1
ATOM 2377 C C . ARG A 1 319 ? -8.389 -6.688 -22.471 1.00 85.94 319 ARG A C 1
ATOM 2379 O O . ARG A 1 319 ? -8.046 -5.552 -22.153 1.00 85.94 319 ARG A O 1
ATOM 2386 N N . ALA A 1 320 ? -8.349 -7.725 -21.632 1.00 84.94 320 ALA A N 1
ATOM 2387 C CA . ALA A 1 320 ? -7.808 -7.616 -20.285 1.00 84.94 320 ALA A CA 1
ATOM 2388 C C . ALA A 1 320 ? -6.317 -7.255 -20.329 1.00 84.94 320 ALA A C 1
ATOM 2390 O O . ALA A 1 320 ? -5.908 -6.323 -19.648 1.00 84.94 320 ALA A O 1
ATOM 2391 N N . VAL A 1 321 ? -5.525 -7.900 -21.194 1.00 89.38 321 VAL A N 1
ATOM 2392 C CA . VAL A 1 321 ? -4.096 -7.579 -21.384 1.00 89.38 321 VAL A CA 1
ATOM 2393 C C . VAL A 1 321 ? -3.878 -6.123 -21.807 1.00 89.38 321 VAL A C 1
ATOM 2395 O O . VAL A 1 321 ? -2.987 -5.457 -21.284 1.00 89.38 321 VAL A O 1
ATOM 2398 N N . GLN A 1 322 ? -4.698 -5.601 -22.721 1.00 85.19 322 GLN A N 1
ATOM 2399 C CA . GLN A 1 322 ? -4.557 -4.233 -23.230 1.00 85.19 322 GLN A CA 1
ATOM 2400 C C . GLN A 1 322 ? -4.721 -3.163 -22.148 1.00 85.19 322 GLN A C 1
ATOM 2402 O O . GLN A 1 322 ? -4.022 -2.153 -22.204 1.00 85.19 322 GLN A O 1
ATOM 2407 N N . GLN A 1 323 ? -5.568 -3.389 -21.137 1.00 77.81 323 GLN A N 1
ATOM 2408 C CA . GLN A 1 323 ? -5.690 -2.462 -20.004 1.00 77.81 323 GLN A CA 1
ATOM 2409 C C . GLN A 1 323 ? -4.346 -2.293 -19.282 1.00 77.81 323 GLN A C 1
ATOM 2411 O O . GLN A 1 323 ? -3.952 -1.177 -18.948 1.00 77.81 323 GLN A O 1
ATOM 2416 N N . PHE A 1 324 ? -3.586 -3.382 -19.149 1.00 77.00 324 PHE A N 1
ATOM 2417 C CA . PHE A 1 324 ? -2.269 -3.383 -18.517 1.00 77.00 324 PHE A CA 1
ATOM 2418 C C . PHE A 1 324 ? -1.103 -3.025 -19.446 1.00 77.00 324 PHE A C 1
ATOM 2420 O O . PHE A 1 324 ? 0.043 -3.029 -19.016 1.00 77.00 324 PHE A O 1
ATOM 2427 N N . ARG A 1 325 ? -1.335 -2.703 -20.720 1.00 79.00 325 ARG A N 1
ATOM 2428 C CA . ARG A 1 325 ? -0.262 -2.228 -21.616 1.00 79.00 325 ARG A CA 1
ATOM 2429 C C . ARG A 1 325 ? -0.075 -0.710 -21.583 1.00 79.00 325 ARG A C 1
ATOM 2431 O O . ARG A 1 325 ? 0.711 -0.178 -22.361 1.00 79.00 325 ARG A O 1
ATOM 2438 N N . SER A 1 326 ? -0.789 -0.006 -20.706 1.00 70.62 326 SER A N 1
ATOM 2439 C CA . SER A 1 326 ? -0.660 1.442 -20.549 1.00 70.62 326 SER A CA 1
ATOM 2440 C C . SER A 1 326 ? 0.350 1.814 -19.460 1.00 70.62 326 SER A C 1
ATOM 2442 O O . SER A 1 326 ? 0.450 1.143 -18.439 1.00 70.62 326 SER A O 1
ATOM 2444 N N . ASP A 1 327 ? 1.039 2.945 -19.625 1.00 68.12 327 ASP A N 1
ATOM 2445 C CA . ASP A 1 327 ? 1.902 3.523 -18.580 1.00 68.12 327 ASP A CA 1
ATOM 2446 C C . ASP A 1 327 ? 1.089 4.275 -17.499 1.00 68.12 327 ASP A C 1
ATOM 2448 O O . ASP A 1 327 ? 1.598 5.168 -16.818 1.00 68.12 327 ASP A O 1
ATOM 2452 N N . ARG A 1 328 ? -0.210 3.981 -17.371 1.00 67.75 328 ARG A N 1
ATOM 2453 C CA . ARG A 1 328 ? -1.151 4.700 -16.504 1.00 67.75 328 ARG A CA 1
ATOM 2454 C C . ARG A 1 328 ? -1.696 3.785 -15.414 1.00 67.75 328 ARG A C 1
ATOM 2456 O O . ARG A 1 328 ? -1.586 2.567 -15.478 1.00 67.75 328 ARG A O 1
ATOM 2463 N N . LYS A 1 329 ? -2.318 4.407 -14.412 1.00 64.62 329 LYS A N 1
ATOM 2464 C CA . LYS A 1 329 ? -3.111 3.714 -13.396 1.00 64.62 329 LYS A CA 1
ATOM 2465 C C . LYS A 1 329 ? -4.259 2.946 -14.056 1.00 64.62 329 LYS A C 1
ATOM 2467 O O . LYS A 1 329 ? -5.018 3.526 -14.832 1.00 64.62 329 LYS A O 1
ATOM 2472 N N . ILE A 1 330 ? -4.408 1.683 -13.686 1.00 71.88 330 ILE A N 1
ATOM 2473 C CA . ILE A 1 330 ? -5.457 0.774 -14.150 1.00 71.88 330 ILE A CA 1
ATOM 2474 C C . ILE A 1 330 ? -6.416 0.553 -12.994 1.00 71.88 330 ILE A C 1
ATOM 2476 O O . ILE A 1 330 ? -5.991 0.096 -11.940 1.00 71.88 330 ILE A O 1
ATOM 2480 N N . SER A 1 331 ? -7.700 0.838 -13.179 1.00 65.19 331 SER A N 1
ATOM 2481 C CA . SER A 1 331 ? -8.712 0.519 -12.172 1.00 65.19 331 SER A CA 1
ATOM 2482 C C . SER A 1 331 ? -9.411 -0.786 -12.556 1.00 65.19 331 SER A C 1
ATOM 2484 O O . SER A 1 331 ? -10.164 -0.837 -13.524 1.00 65.19 331 SER A O 1
ATOM 2486 N N . LEU A 1 332 ? -9.159 -1.857 -11.805 1.00 65.31 332 LEU A N 1
ATOM 2487 C CA . LEU A 1 332 ? -9.876 -3.127 -11.924 1.00 65.31 332 LEU A CA 1
ATOM 2488 C C . LEU A 1 332 ? -11.214 -2.990 -11.183 1.00 65.31 332 LEU A C 1
ATOM 2490 O O . LEU A 1 332 ? -11.313 -3.279 -9.990 1.00 65.31 332 LEU A O 1
ATOM 2494 N N . ASN A 1 333 ? -12.224 -2.460 -11.874 1.00 59.69 333 ASN A N 1
ATOM 2495 C CA . ASN A 1 333 ? -13.584 -2.260 -11.368 1.00 59.69 333 ASN A CA 1
ATOM 2496 C C . ASN A 1 333 ? -14.636 -2.532 -12.467 1.00 59.69 333 ASN A C 1
ATOM 2498 O O . ASN A 1 333 ? -14.295 -2.833 -13.612 1.00 59.69 333 ASN A O 1
ATOM 2502 N N . ALA A 1 334 ? -15.925 -2.423 -12.123 1.00 48.84 334 ALA A N 1
ATOM 2503 C CA . ALA A 1 334 ? -17.030 -2.614 -13.070 1.00 48.84 334 ALA A CA 1
ATOM 2504 C C . ALA A 1 334 ? -17.023 -1.601 -14.239 1.00 48.84 334 ALA A C 1
ATOM 2506 O O . ALA A 1 334 ? -17.487 -1.927 -15.331 1.00 48.84 334 ALA A O 1
ATOM 2507 N N . ASP A 1 335 ? -16.444 -0.412 -14.041 1.00 48.34 335 ASP A N 1
ATOM 2508 C CA . ASP A 1 335 ? -16.403 0.668 -15.037 1.00 48.34 335 ASP A CA 1
ATOM 2509 C C . ASP A 1 335 ? -15.372 0.419 -16.152 1.00 48.34 335 ASP A C 1
ATOM 2511 O O . ASP A 1 335 ? -15.495 0.969 -17.245 1.00 48.34 335 ASP A O 1
ATOM 2515 N N . ALA A 1 336 ? -14.394 -0.467 -15.927 1.00 57.16 336 ALA A N 1
ATOM 2516 C CA . ALA A 1 336 ? -13.482 -0.950 -16.968 1.00 57.16 336 ALA A CA 1
ATOM 2517 C C . ALA A 1 336 ? -14.165 -1.910 -17.969 1.00 57.16 336 ALA A C 1
ATOM 2519 O O . ALA A 1 336 ? -13.558 -2.329 -18.959 1.00 57.16 336 ALA A O 1
ATOM 2520 N N . GLY A 1 337 ? -15.419 -2.304 -17.708 1.00 59.25 337 GLY A N 1
ATOM 2521 C CA . GLY A 1 337 ? -16.199 -3.213 -18.549 1.00 59.25 337 GLY A CA 1
ATOM 2522 C C . GLY A 1 337 ? -15.658 -4.647 -18.603 1.00 59.25 337 GLY A C 1
ATOM 2523 O O . GLY A 1 337 ? -16.064 -5.407 -19.486 1.00 59.25 337 GLY A O 1
ATOM 2524 N N . LEU A 1 338 ? -14.718 -5.020 -17.728 1.00 69.25 338 LEU A N 1
ATOM 2525 C CA . LEU A 1 338 ? -14.150 -6.368 -17.641 1.00 69.25 338 LEU A CA 1
ATOM 2526 C C . LEU A 1 338 ? -15.046 -7.276 -16.793 1.00 69.25 338 LEU A C 1
ATOM 2528 O O . LEU A 1 338 ? -15.519 -6.886 -15.727 1.00 69.25 338 LEU A O 1
ATOM 2532 N N . THR A 1 339 ? -15.248 -8.509 -17.249 1.00 69.31 339 THR A N 1
ATOM 2533 C CA . THR A 1 339 ? -15.898 -9.551 -16.449 1.00 69.31 339 THR A CA 1
ATOM 2534 C C . THR A 1 339 ? -14.860 -10.261 -15.584 1.00 69.31 339 THR A C 1
ATOM 2536 O O . THR A 1 339 ? -13.843 -10.733 -16.091 1.00 69.31 339 THR A O 1
ATOM 2539 N N . ILE A 1 340 ? -15.108 -10.334 -14.275 1.00 70.00 340 ILE A N 1
ATOM 2540 C CA . ILE A 1 340 ? -14.196 -10.973 -13.322 1.00 70.00 340 ILE A CA 1
ATOM 2541 C C . ILE A 1 340 ? -14.914 -12.115 -12.618 1.00 70.00 340 ILE A C 1
ATOM 2543 O O . ILE A 1 340 ? -16.033 -11.929 -12.135 1.00 70.00 340 ILE A O 1
ATOM 2547 N N . GLY A 1 341 ? -14.274 -13.275 -12.519 1.00 61.12 341 GLY A N 1
ATOM 2548 C CA . GLY A 1 341 ? -14.727 -14.316 -11.604 1.00 61.12 341 GLY A CA 1
ATOM 2549 C C . GLY A 1 341 ? -13.608 -14.881 -10.746 1.00 61.12 341 GLY A C 1
ATOM 2550 O O . GLY A 1 341 ? -12.414 -14.744 -11.020 1.00 61.12 341 GLY A O 1
ATOM 2551 N N . ASN A 1 342 ? -14.036 -15.470 -9.634 1.00 56.56 342 ASN A N 1
ATOM 2552 C CA . ASN A 1 342 ? -13.163 -15.893 -8.552 1.00 56.56 342 ASN A CA 1
ATOM 2553 C C . ASN A 1 342 ? -12.984 -17.412 -8.596 1.00 56.56 342 ASN A C 1
ATOM 2555 O O . ASN A 1 342 ? -13.960 -18.160 -8.658 1.00 56.56 342 ASN A O 1
ATOM 2559 N N . TYR A 1 343 ? -11.736 -17.863 -8.507 1.00 56.91 343 TYR A N 1
ATOM 2560 C CA . TYR A 1 343 ? -11.370 -19.262 -8.340 1.00 56.91 343 TYR A CA 1
ATOM 2561 C C . TYR A 1 343 ? -10.786 -19.472 -6.938 1.00 56.91 343 TYR A C 1
ATOM 2563 O O . TYR A 1 343 ? -9.843 -18.797 -6.530 1.00 56.91 343 TYR A O 1
ATOM 2571 N N . SER A 1 344 ? -11.335 -20.434 -6.195 1.00 51.94 344 SER A N 1
ATOM 2572 C CA . SER A 1 344 ? -10.765 -20.903 -4.928 1.00 51.94 344 SER A CA 1
ATOM 2573 C C . SER A 1 344 ? -10.662 -22.426 -4.951 1.00 51.94 344 SER A C 1
ATOM 2575 O O . SER A 1 344 ? -11.559 -23.091 -5.472 1.00 51.94 344 SER A O 1
ATOM 2577 N N . ALA A 1 345 ? -9.596 -22.985 -4.368 1.00 42.59 345 ALA A N 1
ATOM 2578 C CA . ALA A 1 345 ? -9.261 -24.415 -4.423 1.00 42.59 345 ALA A CA 1
ATOM 2579 C C . ALA A 1 345 ? -10.351 -25.377 -3.877 1.00 42.59 345 ALA A C 1
ATOM 2581 O O . ALA A 1 345 ? -10.219 -26.589 -4.026 1.00 42.59 345 ALA A O 1
ATOM 2582 N N . ARG A 1 346 ? -11.442 -24.872 -3.269 1.00 43.97 346 ARG A N 1
ATOM 2583 C CA . ARG A 1 346 ? -12.590 -25.672 -2.786 1.00 43.97 346 ARG A CA 1
ATOM 2584 C C . ARG A 1 346 ? -13.983 -25.149 -3.170 1.00 43.97 346 ARG A C 1
ATOM 2586 O O . ARG A 1 346 ? -14.975 -25.737 -2.754 1.00 43.97 346 ARG A O 1
ATOM 2593 N N . GLY A 1 347 ? -14.095 -24.089 -3.971 1.00 43.81 347 GLY A N 1
ATOM 2594 C CA . GLY A 1 347 ? -15.389 -23.481 -4.298 1.00 43.81 347 GLY A CA 1
ATOM 2595 C C . GLY A 1 347 ? -15.423 -22.929 -5.714 1.00 43.81 347 GLY A C 1
ATOM 2596 O O . GLY A 1 347 ? -14.829 -21.887 -5.988 1.00 43.81 347 GLY A O 1
ATOM 2597 N N . GLN A 1 348 ? -16.131 -23.632 -6.602 1.00 41.50 348 GLN A N 1
ATOM 2598 C CA . GLN A 1 348 ? -16.484 -23.156 -7.938 1.00 41.50 348 GLN A CA 1
ATOM 2599 C C . GLN A 1 348 ? -17.722 -22.254 -7.877 1.00 41.50 348 GLN A C 1
ATOM 2601 O O . GLN A 1 348 ? -18.746 -22.631 -7.315 1.00 41.50 348 GLN A O 1
ATOM 2606 N N . SER A 1 349 ? -17.651 -21.103 -8.538 1.00 41.59 349 SER A N 1
ATOM 2607 C CA . SER A 1 349 ? -18.803 -20.339 -9.026 1.00 41.59 349 SER A CA 1
ATOM 2608 C C . SER A 1 349 ? -18.289 -19.423 -10.146 1.00 41.59 349 SER A C 1
ATOM 2610 O O . SER A 1 349 ? -17.238 -18.818 -9.986 1.00 41.59 349 SER A O 1
ATOM 2612 N N . SER A 1 350 ? -18.897 -19.268 -11.319 1.00 47.72 350 SER A N 1
ATOM 2613 C CA . SER A 1 350 ? -20.244 -19.595 -11.791 1.00 47.72 350 SER A CA 1
ATOM 2614 C C . SER A 1 350 ? -20.247 -19.646 -13.323 1.00 47.72 350 SER A C 1
ATOM 2616 O O . SER A 1 350 ? -19.459 -18.947 -13.952 1.00 47.72 350 SER A O 1
ATOM 2618 N N . THR A 1 351 ? -21.229 -20.374 -13.876 1.00 44.38 351 THR A N 1
ATOM 2619 C CA . THR A 1 351 ? -21.890 -20.172 -15.188 1.00 44.38 351 THR A CA 1
ATOM 2620 C C . THR A 1 351 ? -21.012 -20.193 -16.447 1.00 44.38 351 THR A C 1
ATOM 2622 O O . THR A 1 351 ? -19.974 -19.562 -16.506 1.00 44.38 351 THR A O 1
ATOM 2625 N N . GLY A 1 352 ? -21.448 -20.878 -17.508 1.00 45.22 352 GLY A N 1
ATOM 2626 C CA . GLY A 1 352 ? -20.718 -21.048 -18.780 1.00 45.22 352 GLY A CA 1
ATOM 2627 C C . GLY A 1 352 ? -20.442 -19.785 -19.623 1.00 45.22 352 GLY A C 1
ATOM 2628 O O . GLY A 1 352 ? -20.466 -19.870 -20.846 1.00 45.22 352 GLY A O 1
ATOM 2629 N N . LYS A 1 353 ? -20.193 -18.619 -19.013 1.00 56.56 353 LYS A N 1
ATOM 2630 C CA . LYS A 1 353 ? -19.695 -17.403 -19.665 1.00 56.56 353 LYS A CA 1
ATOM 2631 C C . LYS A 1 353 ? -18.176 -17.304 -19.491 1.00 56.56 353 LYS A C 1
ATOM 2633 O O . LYS A 1 353 ? -17.660 -17.483 -18.391 1.00 56.56 353 LYS A O 1
ATOM 2638 N N . VAL A 1 354 ? -17.471 -17.003 -20.582 1.00 61.31 354 VAL A N 1
ATOM 2639 C CA . VAL A 1 354 ? -16.031 -16.699 -20.566 1.00 61.31 354 VAL A CA 1
ATOM 2640 C C . VAL A 1 354 ? -15.811 -15.419 -19.759 1.00 61.31 354 VAL A C 1
ATOM 2642 O O . VAL A 1 354 ? -16.495 -14.427 -19.996 1.00 61.31 354 VAL A O 1
ATOM 2645 N N . GLN A 1 355 ? -14.886 -15.457 -18.805 1.00 77.12 355 GLN A N 1
ATOM 2646 C CA . GLN A 1 355 ? -14.517 -14.312 -17.969 1.00 77.12 355 GLN A CA 1
ATOM 2647 C C . GLN A 1 355 ? -13.266 -13.650 -18.555 1.00 77.12 355 GLN A C 1
ATOM 2649 O O . GLN A 1 355 ? -12.397 -14.362 -19.048 1.00 77.12 355 GLN A O 1
ATOM 2654 N N . ASP A 1 356 ? -13.156 -12.320 -18.502 1.00 79.62 356 ASP A N 1
ATOM 2655 C CA . ASP A 1 356 ? -11.957 -11.597 -18.953 1.00 79.62 356 ASP A CA 1
ATOM 2656 C C . ASP A 1 356 ? -10.786 -11.769 -17.986 1.00 79.62 356 ASP A C 1
ATOM 2658 O O . ASP A 1 356 ? -9.632 -11.831 -18.412 1.00 79.62 356 ASP A O 1
ATOM 2662 N N . VAL A 1 357 ? -11.085 -11.849 -16.688 1.00 83.94 357 VAL A N 1
ATOM 2663 C CA . VAL A 1 357 ? -10.100 -12.035 -15.622 1.00 83.94 357 VAL A CA 1
ATOM 2664 C C . VAL A 1 357 ? -10.571 -13.133 -14.674 1.00 83.94 357 VAL A C 1
ATOM 2666 O O . VAL A 1 357 ? -11.705 -13.102 -14.196 1.00 83.94 357 VAL A O 1
ATOM 2669 N N . VAL A 1 358 ? -9.684 -14.080 -14.369 1.00 84.25 358 VAL A N 1
ATOM 2670 C CA . VAL A 1 358 ? -9.888 -15.085 -13.318 1.00 84.25 358 VAL A CA 1
ATOM 2671 C C . VAL A 1 358 ? -8.926 -14.800 -12.173 1.00 84.25 358 VAL A C 1
ATOM 2673 O O . VAL A 1 358 ? -7.721 -14.697 -12.393 1.00 84.25 358 VAL A O 1
ATOM 2676 N N . VAL A 1 359 ? -9.442 -14.680 -10.951 1.00 83.19 359 VAL A N 1
ATOM 2677 C CA . VAL A 1 359 ? -8.620 -14.422 -9.759 1.00 83.19 359 VAL A CA 1
ATOM 2678 C C . VAL A 1 359 ? -8.384 -15.708 -8.982 1.00 83.19 359 VAL A C 1
ATOM 2680 O O . VAL A 1 359 ? -9.334 -16.410 -8.645 1.00 83.19 359 VAL A O 1
ATOM 2683 N N . TRP A 1 360 ? -7.124 -15.990 -8.665 1.00 85.69 360 TRP A N 1
ATOM 2684 C CA . TRP A 1 360 ? -6.692 -17.064 -7.775 1.00 85.69 360 TRP A CA 1
ATOM 2685 C C . TRP A 1 360 ? -6.059 -16.487 -6.506 1.00 85.69 360 TRP A C 1
ATOM 2687 O O . TRP A 1 360 ? -5.394 -15.453 -6.558 1.00 85.69 360 TRP A O 1
ATOM 2697 N N . SER A 1 361 ? -6.226 -17.174 -5.373 1.00 80.50 361 SER A N 1
ATOM 2698 C CA . SER A 1 361 ? -5.502 -16.888 -4.132 1.00 80.50 361 SER A CA 1
ATOM 2699 C C . SER A 1 361 ? -5.230 -18.162 -3.336 1.00 80.50 361 SER A C 1
ATOM 2701 O O . SER A 1 361 ? -6.027 -19.102 -3.373 1.00 80.50 361 SER A O 1
ATOM 2703 N N . ASP A 1 362 ? -4.120 -18.176 -2.597 1.00 75.06 362 ASP A N 1
ATOM 2704 C CA . ASP A 1 362 ? -3.739 -19.272 -1.699 1.00 75.06 362 ASP A CA 1
ATOM 2705 C C . ASP A 1 362 ? -4.438 -19.229 -0.330 1.00 75.06 362 ASP A C 1
ATOM 2707 O O . ASP A 1 362 ? -4.391 -20.202 0.421 1.00 75.06 362 ASP A O 1
ATOM 2711 N N . THR A 1 363 ? -5.118 -18.128 -0.007 1.00 63.16 363 THR A N 1
ATOM 2712 C CA . THR A 1 363 ? -5.816 -17.955 1.267 1.00 63.16 363 THR A CA 1
ATOM 2713 C C . THR A 1 363 ? -7.290 -18.323 1.107 1.00 63.16 363 THR A C 1
ATOM 2715 O O . THR A 1 363 ? -8.060 -17.644 0.419 1.00 63.16 363 THR A O 1
ATOM 2718 N N . GLU A 1 364 ? -7.700 -19.418 1.749 1.00 52.00 364 GLU A N 1
ATOM 2719 C CA . GLU A 1 364 ? -9.080 -19.909 1.727 1.00 52.00 364 GLU A CA 1
ATOM 2720 C C . GLU A 1 364 ? -10.056 -18.815 2.196 1.00 52.00 364 GLU A C 1
ATOM 2722 O O . GLU A 1 364 ? -9.860 -18.181 3.230 1.00 52.00 364 GLU A O 1
ATOM 2727 N N . GLY A 1 365 ? -11.095 -18.539 1.403 1.00 50.44 365 GLY A N 1
ATOM 2728 C CA . GLY A 1 365 ? -12.088 -17.514 1.739 1.00 50.44 365 GLY A CA 1
ATOM 2729 C C . GLY A 1 365 ? -11.634 -16.059 1.553 1.00 50.44 365 GLY A C 1
ATOM 2730 O O . GLY A 1 365 ? -12.461 -15.162 1.698 1.00 50.44 365 GLY A O 1
ATOM 2731 N N . ALA A 1 366 ? -10.384 -15.784 1.150 1.00 50.81 366 ALA A N 1
ATOM 2732 C CA . ALA A 1 366 ? -9.953 -14.409 0.888 1.00 50.81 366 ALA A CA 1
ATOM 2733 C C . ALA A 1 366 ? -10.748 -13.760 -0.261 1.00 50.81 366 ALA A C 1
ATOM 2735 O O . ALA A 1 366 ? -10.979 -12.556 -0.225 1.00 50.81 366 ALA A O 1
ATOM 2736 N N . TYR A 1 367 ? -11.250 -14.534 -1.228 1.00 53.66 367 TYR A N 1
ATOM 2737 C CA . TYR A 1 367 ? -11.990 -14.007 -2.388 1.00 53.66 367 TYR A CA 1
ATOM 2738 C C . TYR A 1 367 ? -13.308 -14.732 -2.691 1.00 53.66 367 TYR A C 1
ATOM 2740 O O . TYR A 1 367 ? -13.978 -14.416 -3.674 1.00 53.66 367 TYR A O 1
ATOM 2748 N N . ALA A 1 368 ? -13.724 -15.683 -1.848 1.00 42.03 368 ALA A N 1
ATOM 2749 C CA . ALA A 1 368 ? -15.017 -16.342 -2.001 1.00 42.03 368 ALA A CA 1
ATOM 2750 C C . ALA A 1 368 ? -16.143 -15.322 -1.734 1.00 42.03 368 ALA A C 1
ATOM 2752 O O . ALA A 1 368 ? -16.374 -14.927 -0.596 1.00 42.03 368 ALA A O 1
ATOM 2753 N N . GLY A 1 369 ? -16.807 -14.854 -2.797 1.00 46.62 369 GLY A N 1
ATOM 2754 C CA . GLY A 1 369 ? -17.926 -13.903 -2.717 1.00 46.62 369 GLY A CA 1
ATOM 2755 C C . GLY A 1 369 ? -17.566 -12.409 -2.725 1.00 46.62 369 GLY A C 1
ATOM 2756 O O . GLY A 1 369 ? -18.452 -11.587 -2.511 1.00 46.62 369 GLY A O 1
ATOM 2757 N N . VAL A 1 370 ? -16.310 -12.026 -2.983 1.00 42.53 370 VAL A N 1
ATOM 2758 C CA . VAL A 1 370 ? -15.895 -10.610 -2.974 1.00 42.53 370 VAL A CA 1
ATOM 2759 C C . VAL A 1 370 ? -16.141 -9.950 -4.335 1.00 42.53 370 VAL A C 1
ATOM 2761 O O . VAL A 1 370 ? -15.578 -10.370 -5.346 1.00 42.53 370 VAL A O 1
ATOM 2764 N N . SER A 1 371 ? -16.929 -8.869 -4.345 1.00 47.19 371 SER A N 1
ATOM 2765 C CA . SER A 1 371 ? -16.869 -7.844 -5.389 1.00 47.19 371 SER A CA 1
ATOM 2766 C C . SER A 1 371 ? -15.507 -7.160 -5.298 1.00 47.19 371 SER A C 1
ATOM 2768 O O . SER A 1 371 ? -15.200 -6.565 -4.263 1.00 47.19 371 SER A O 1
ATOM 2770 N N . LEU A 1 372 ? -14.679 -7.258 -6.340 1.00 49.19 372 LEU A N 1
ATOM 2771 C CA . LEU A 1 372 ? -13.399 -6.548 -6.434 1.00 49.19 372 LEU A CA 1
ATOM 2772 C C . LEU A 1 372 ? -13.671 -5.041 -6.462 1.00 49.19 372 LEU A C 1
ATOM 2774 O O . LEU A 1 372 ? -13.843 -4.424 -7.509 1.00 49.19 372 LEU A O 1
ATOM 2778 N N . GLY A 1 373 ? -13.802 -4.464 -5.270 1.00 51.31 373 GLY A N 1
ATOM 2779 C CA . GLY A 1 373 ? -13.870 -3.029 -5.077 1.00 51.31 373 GLY A CA 1
ATOM 2780 C C . GLY A 1 373 ? -12.556 -2.408 -5.533 1.00 51.31 373 GLY A C 1
ATOM 2781 O O . GLY A 1 373 ? -11.486 -2.947 -5.241 1.00 51.31 373 GLY A O 1
ATOM 2782 N N . ILE A 1 374 ? -12.693 -1.321 -6.296 1.00 50.12 374 ILE A N 1
ATOM 2783 C CA . ILE A 1 374 ? -11.686 -0.333 -6.709 1.00 50.12 374 ILE A CA 1
ATOM 2784 C C . ILE A 1 374 ? -10.256 -0.775 -6.375 1.00 50.12 374 ILE A C 1
ATOM 2786 O O . ILE A 1 374 ? -9.709 -0.426 -5.327 1.00 50.12 374 ILE A O 1
ATOM 2790 N N . THR A 1 375 ? -9.672 -1.584 -7.259 1.00 63.94 375 THR A N 1
ATOM 2791 C CA . THR A 1 375 ? -8.258 -1.959 -7.188 1.00 63.94 375 THR A CA 1
ATOM 2792 C C . THR A 1 375 ? -7.514 -1.173 -8.249 1.00 63.94 375 THR A C 1
ATOM 2794 O O . THR A 1 375 ? -7.712 -1.402 -9.438 1.00 63.94 375 THR A O 1
ATOM 2797 N N . ASP A 1 376 ? -6.690 -0.229 -7.816 1.00 71.06 376 ASP A N 1
ATOM 2798 C CA . ASP A 1 376 ? -5.771 0.483 -8.684 1.00 71.06 376 ASP A CA 1
ATOM 2799 C C . ASP A 1 376 ? -4.476 -0.326 -8.818 1.00 71.06 376 ASP A C 1
ATOM 2801 O O . ASP A 1 376 ? -3.876 -0.758 -7.833 1.00 71.06 376 ASP A O 1
ATOM 2805 N N . VAL A 1 377 ? -4.044 -0.534 -10.055 1.00 79.56 377 VAL A N 1
ATOM 2806 C CA . VAL A 1 377 ? -2.765 -1.149 -10.401 1.00 79.56 377 VAL A CA 1
ATOM 2807 C C . VAL A 1 377 ? -1.934 -0.101 -11.133 1.00 79.56 377 VAL A C 1
ATOM 2809 O O . VAL A 1 377 ? -2.391 0.490 -12.110 1.00 79.56 377 VAL A O 1
ATOM 2812 N N . LEU A 1 378 ? -0.736 0.184 -10.629 1.00 80.75 378 LEU A N 1
ATOM 2813 C CA . LEU A 1 378 ? 0.143 1.247 -11.111 1.00 80.75 378 LEU A CA 1
ATOM 2814 C C . LEU A 1 378 ? 1.489 0.670 -11.551 1.00 80.75 378 LEU A C 1
ATOM 2816 O O . LEU A 1 378 ? 2.054 -0.126 -10.805 1.00 80.75 378 LEU A O 1
ATOM 2820 N N . PRO A 1 379 ? 2.025 1.070 -12.716 1.00 84.69 379 PRO A N 1
ATOM 2821 C CA . PRO A 1 379 ? 3.378 0.705 -13.120 1.00 84.69 379 PRO A CA 1
ATOM 2822 C C . PRO A 1 379 ? 4.417 1.067 -12.057 1.00 84.69 379 PRO A C 1
ATOM 2824 O O . PRO A 1 379 ? 4.500 2.227 -11.645 1.00 84.69 379 PRO A O 1
ATOM 2827 N N . ASP A 1 380 ? 5.256 0.110 -11.664 1.00 85.75 380 ASP A N 1
ATOM 2828 C CA . ASP A 1 380 ? 6.440 0.394 -10.856 1.00 85.75 380 ASP A CA 1
ATOM 2829 C C . ASP A 1 380 ? 7.627 0.687 -11.779 1.00 85.75 380 ASP A C 1
ATOM 2831 O O . ASP A 1 380 ? 8.468 -0.160 -12.083 1.00 85.75 380 ASP A O 1
ATOM 2835 N N . ASN A 1 381 ? 7.653 1.907 -12.314 1.00 85.81 381 ASN A N 1
ATOM 2836 C CA . ASN A 1 381 ? 8.692 2.313 -13.255 1.00 85.81 381 ASN A CA 1
ATOM 2837 C C . ASN A 1 381 ? 10.082 2.391 -12.603 1.00 85.81 381 ASN A C 1
ATOM 2839 O O . ASN A 1 381 ? 11.080 2.342 -13.316 1.00 85.81 381 ASN A O 1
ATOM 2843 N N . GLU A 1 382 ? 10.183 2.529 -11.280 1.00 81.06 382 GLU A N 1
ATOM 2844 C CA . GLU A 1 382 ? 11.478 2.495 -10.596 1.00 81.06 382 GLU A CA 1
ATOM 2845 C C . GLU A 1 382 ? 12.031 1.070 -10.583 1.00 81.06 382 GLU A C 1
ATOM 2847 O O . GLU A 1 382 ? 13.132 0.859 -11.100 1.00 81.06 382 GLU A O 1
ATOM 2852 N N . ALA A 1 383 ? 11.225 0.096 -10.150 1.00 87.31 383 ALA A N 1
ATOM 2853 C CA . ALA A 1 383 ? 11.575 -1.319 -10.202 1.00 87.31 383 ALA A CA 1
ATOM 2854 C C . ALA A 1 383 ? 11.842 -1.794 -11.639 1.00 87.31 383 ALA A C 1
ATOM 2856 O O . ALA A 1 383 ? 12.845 -2.462 -11.885 1.00 87.31 383 ALA A O 1
ATOM 2857 N N . ASN A 1 384 ? 11.017 -1.393 -12.619 1.00 94.00 384 ASN A N 1
ATOM 2858 C CA . ASN A 1 384 ? 11.245 -1.711 -14.034 1.00 94.00 384 ASN A CA 1
ATOM 2859 C C . ASN A 1 384 ? 12.611 -1.182 -14.511 1.00 94.00 384 ASN A C 1
ATOM 2861 O O . ASN A 1 384 ? 13.427 -1.934 -15.040 1.00 94.00 384 ASN A O 1
ATOM 2865 N N . ARG A 1 385 ? 12.923 0.099 -14.286 1.00 92.62 385 ARG A N 1
ATOM 2866 C CA . ARG A 1 385 ? 14.212 0.669 -14.719 1.00 92.62 385 ARG A CA 1
ATOM 2867 C C . ARG A 1 385 ? 15.405 0.062 -13.985 1.00 92.62 385 ARG A C 1
ATOM 2869 O O . ARG A 1 385 ? 16.450 -0.137 -14.604 1.00 92.62 385 ARG A O 1
ATOM 2876 N N . ALA A 1 386 ? 15.264 -0.236 -12.693 1.00 90.62 386 ALA A N 1
ATOM 2877 C CA . ALA A 1 386 ? 16.305 -0.889 -11.906 1.00 90.62 386 ALA A CA 1
ATOM 2878 C C . ALA A 1 386 ? 16.572 -2.318 -12.399 1.00 90.62 386 ALA A C 1
ATOM 2880 O O . ALA A 1 386 ? 17.729 -2.686 -12.588 1.00 90.62 386 ALA A O 1
ATOM 2881 N N . TYR A 1 387 ? 15.515 -3.088 -12.671 1.00 96.12 387 TYR A N 1
ATOM 2882 C CA . TYR A 1 387 ? 15.599 -4.475 -13.121 1.00 96.12 387 TYR A CA 1
ATOM 2883 C C . TYR A 1 387 ? 16.189 -4.612 -14.528 1.00 96.12 387 TYR A C 1
ATOM 2885 O O . TYR A 1 387 ? 17.086 -5.420 -14.747 1.00 96.12 387 TYR A O 1
ATOM 2893 N N . TYR A 1 388 ? 15.726 -3.796 -15.478 1.00 95.94 388 TYR A N 1
ATOM 2894 C CA . TYR A 1 388 ? 16.191 -3.856 -16.868 1.00 95.94 388 TYR A CA 1
ATOM 2895 C C . TYR A 1 388 ? 17.479 -3.057 -17.118 1.00 95.94 388 TYR A C 1
ATOM 2897 O O . TYR A 1 388 ? 18.045 -3.137 -18.206 1.00 95.94 388 TYR A O 1
ATOM 2905 N N . GLY A 1 389 ? 17.937 -2.253 -16.150 1.00 93.81 389 GLY A N 1
ATOM 2906 C CA . GLY A 1 389 ? 19.100 -1.374 -16.316 1.00 93.81 389 GLY A CA 1
ATOM 2907 C C . GLY A 1 389 ? 18.913 -0.309 -17.404 1.00 93.81 389 GLY A C 1
ATOM 2908 O O . GLY A 1 389 ? 19.890 0.194 -17.957 1.00 93.81 389 GLY A O 1
ATOM 2909 N N . ARG A 1 390 ? 17.661 0.019 -17.741 1.00 92.44 390 ARG A N 1
ATOM 2910 C CA . ARG A 1 390 ? 17.281 0.877 -18.869 1.00 92.44 390 ARG A CA 1
ATOM 2911 C C . ARG A 1 390 ? 16.291 1.942 -18.431 1.00 92.44 390 ARG A C 1
ATOM 2913 O O . ARG A 1 390 ? 15.306 1.631 -17.776 1.00 92.44 390 ARG A O 1
ATOM 2920 N N . SER A 1 391 ? 16.520 3.193 -18.823 1.00 88.06 391 SER A N 1
ATOM 2921 C CA . SER A 1 391 ? 15.650 4.322 -18.460 1.00 88.06 391 SER A CA 1
ATOM 2922 C C . SER A 1 391 ? 14.292 4.306 -19.167 1.00 88.06 391 SER A C 1
ATOM 2924 O O . SER A 1 391 ? 13.336 4.876 -18.646 1.00 88.06 391 SER A O 1
ATOM 2926 N N . ASP A 1 392 ? 14.196 3.637 -20.316 1.00 91.19 392 ASP A N 1
ATOM 2927 C CA . ASP A 1 392 ? 12.980 3.466 -21.115 1.00 91.19 392 ASP A CA 1
ATOM 2928 C C . ASP A 1 392 ? 12.210 2.172 -20.787 1.00 91.19 392 ASP A C 1
ATOM 2930 O O . ASP A 1 392 ? 11.302 1.778 -21.525 1.00 91.19 392 ASP A O 1
ATOM 2934 N N . ALA A 1 393 ? 12.561 1.498 -19.685 1.00 93.38 393 ALA A N 1
ATOM 2935 C CA . ALA A 1 393 ? 11.842 0.328 -19.196 1.00 93.38 393 ALA A CA 1
ATOM 2936 C C . ALA A 1 393 ? 10.515 0.750 -18.556 1.00 93.38 393 ALA A C 1
ATOM 2938 O O . ALA A 1 393 ? 10.469 1.227 -17.421 1.00 93.38 393 ALA A O 1
ATOM 2939 N N . THR A 1 394 ? 9.434 0.571 -19.310 1.00 92.06 394 THR A N 1
ATOM 2940 C CA . THR A 1 394 ? 8.052 0.792 -18.884 1.00 92.06 394 THR A CA 1
ATOM 2941 C C . THR A 1 394 ? 7.222 -0.430 -19.263 1.00 92.06 394 THR A C 1
ATOM 2943 O O . THR A 1 394 ? 7.646 -1.229 -20.108 1.00 92.06 394 THR A O 1
ATOM 2946 N N . PRO A 1 395 ? 6.021 -0.619 -18.696 1.00 90.88 395 PRO A N 1
ATOM 2947 C CA . PRO A 1 395 ? 5.200 -1.752 -19.090 1.00 90.88 395 PRO A CA 1
ATOM 2948 C C . PRO A 1 395 ? 4.869 -1.781 -20.580 1.00 90.88 395 PRO A C 1
ATOM 2950 O O . PRO A 1 395 ? 4.797 -2.865 -21.153 1.00 90.88 395 PRO A O 1
ATOM 2953 N N . LEU A 1 396 ? 4.735 -0.625 -21.236 1.00 89.44 396 LEU A N 1
ATOM 2954 C CA . LEU A 1 396 ? 4.525 -0.572 -22.680 1.00 89.44 396 LEU A CA 1
ATOM 2955 C C . LEU A 1 396 ? 5.693 -1.200 -23.464 1.00 89.44 396 LEU A C 1
ATOM 2957 O O . LEU A 1 396 ? 5.463 -1.946 -24.418 1.00 89.44 396 LEU A O 1
ATOM 2961 N N . THR A 1 397 ? 6.944 -0.917 -23.085 1.00 92.31 397 THR A N 1
ATOM 2962 C CA . THR A 1 397 ? 8.126 -1.464 -23.774 1.00 92.31 397 THR A CA 1
ATOM 2963 C C . THR A 1 397 ? 8.369 -2.929 -23.416 1.00 92.31 397 THR A C 1
ATOM 2965 O O . THR A 1 397 ? 8.665 -3.734 -24.302 1.00 92.31 397 THR A O 1
ATOM 2968 N N . ILE A 1 398 ? 8.158 -3.297 -22.154 1.00 94.12 398 ILE A N 1
ATOM 2969 C CA . ILE A 1 398 ? 8.349 -4.660 -21.647 1.00 94.12 398 ILE A CA 1
ATOM 2970 C C . ILE A 1 398 ? 7.272 -5.611 -22.191 1.00 94.12 398 ILE A C 1
ATOM 2972 O O . ILE A 1 398 ? 7.576 -6.582 -22.884 1.00 94.12 398 ILE A O 1
ATOM 2976 N N . LEU A 1 399 ? 5.991 -5.310 -21.948 1.00 92.69 399 LEU A N 1
ATOM 2977 C CA . LEU A 1 399 ? 4.859 -6.165 -22.339 1.00 92.69 399 LEU A CA 1
ATOM 2978 C C . LEU A 1 399 ? 4.557 -6.110 -23.842 1.00 92.69 399 LEU A C 1
ATOM 2980 O O . LEU A 1 399 ? 3.794 -6.932 -24.359 1.00 92.69 399 LEU A O 1
ATOM 2984 N N . GLY A 1 400 ? 5.135 -5.133 -24.544 1.00 89.62 400 GLY A N 1
ATOM 2985 C CA . GLY A 1 400 ? 5.159 -5.060 -26.002 1.00 89.62 400 GLY A CA 1
ATOM 2986 C C . GLY A 1 400 ? 6.239 -5.931 -26.653 1.00 89.62 400 GLY A C 1
ATOM 2987 O O . GLY A 1 400 ? 6.341 -5.915 -27.875 1.00 89.62 400 GLY A O 1
ATOM 2988 N N . GLY A 1 401 ? 7.056 -6.651 -25.871 1.00 89.69 401 GLY A N 1
ATOM 2989 C CA . GLY A 1 401 ? 8.114 -7.526 -26.391 1.00 89.69 401 GLY A CA 1
ATOM 2990 C C . GLY A 1 401 ? 9.341 -6.787 -26.920 1.00 89.69 401 GLY A C 1
ATOM 2991 O O . GLY A 1 401 ? 10.135 -7.361 -27.655 1.00 89.69 401 GLY A O 1
ATOM 2992 N N . ARG A 1 402 ? 9.521 -5.508 -26.564 1.00 89.94 402 ARG A N 1
ATOM 2993 C CA . ARG A 1 402 ? 10.700 -4.717 -26.967 1.00 89.94 402 ARG A CA 1
ATOM 2994 C C . ARG A 1 402 ? 11.869 -4.855 -25.992 1.00 89.94 402 ARG A C 1
ATOM 2996 O O . ARG A 1 402 ? 12.925 -4.271 -26.229 1.00 89.94 402 ARG A O 1
ATOM 3003 N N . MET A 1 403 ? 11.670 -5.573 -24.887 1.00 91.75 403 MET A N 1
ATOM 3004 C CA . MET A 1 403 ? 12.686 -5.832 -23.872 1.00 91.75 403 MET A CA 1
ATOM 3005 C C . MET A 1 403 ? 12.715 -7.309 -23.505 1.00 91.75 403 MET A C 1
ATOM 3007 O O . MET A 1 403 ? 11.681 -7.910 -23.204 1.00 91.75 403 MET A O 1
ATOM 3011 N N . GLU A 1 404 ? 13.918 -7.866 -23.477 1.00 93.62 404 GLU A N 1
ATOM 3012 C CA . GLU A 1 404 ? 14.187 -9.196 -22.946 1.00 93.62 404 GLU A CA 1
ATOM 3013 C C . GLU A 1 404 ? 14.580 -9.090 -21.473 1.00 93.62 404 GLU A C 1
ATOM 3015 O O . GLU A 1 404 ? 15.278 -8.155 -21.075 1.00 93.62 404 GLU A O 1
ATOM 3020 N N . ASP A 1 405 ? 14.113 -10.038 -20.662 1.00 95.56 405 ASP A N 1
ATOM 3021 C CA . ASP A 1 405 ? 14.520 -10.150 -19.266 1.00 95.56 405 ASP A CA 1
ATOM 3022 C C . ASP A 1 405 ? 16.039 -10.423 -19.191 1.00 95.56 405 ASP A C 1
ATOM 3024 O O . ASP A 1 405 ? 16.481 -11.503 -19.607 1.00 95.56 405 ASP A O 1
ATOM 3028 N N . PRO A 1 406 ? 16.843 -9.502 -18.618 1.00 95.00 406 PRO A N 1
ATOM 3029 C CA . PRO A 1 406 ? 18.293 -9.667 -18.516 1.00 95.00 406 PRO A CA 1
ATOM 3030 C C . PRO A 1 406 ? 18.719 -10.838 -17.613 1.00 95.00 406 PRO A C 1
ATOM 3032 O O . PRO A 1 406 ? 19.897 -11.192 -17.577 1.00 95.00 406 PRO A O 1
ATOM 3035 N N . TYR A 1 407 ? 17.781 -11.458 -16.892 1.00 95.19 407 TYR A N 1
ATOM 3036 C CA . TYR A 1 407 ? 18.001 -12.594 -16.001 1.00 95.19 407 TYR A CA 1
ATOM 3037 C C . TYR A 1 407 ? 17.381 -13.902 -16.521 1.00 95.19 407 TYR A C 1
ATOM 3039 O O . TYR A 1 407 ? 17.198 -14.858 -15.762 1.00 95.19 407 TYR A O 1
ATOM 3047 N N . GLY A 1 408 ? 17.107 -13.983 -17.828 1.00 92.06 408 GLY A N 1
ATOM 3048 C CA . GLY A 1 408 ? 16.781 -15.240 -18.507 1.00 92.06 408 GLY A CA 1
ATOM 3049 C C . GLY A 1 408 ? 15.327 -15.690 -18.358 1.00 92.06 408 GLY A C 1
ATOM 3050 O O . GLY A 1 408 ? 15.053 -16.894 -18.408 1.00 92.06 408 GLY A O 1
ATOM 3051 N N . ASN A 1 409 ? 14.408 -14.747 -18.136 1.00 93.75 409 ASN A N 1
ATOM 3052 C CA . ASN A 1 409 ? 12.956 -14.926 -18.175 1.00 93.75 409 ASN A CA 1
ATOM 3053 C C . ASN A 1 409 ? 12.458 -16.144 -17.386 1.00 93.75 409 ASN A C 1
ATOM 3055 O O . ASN A 1 409 ? 11.721 -16.991 -17.896 1.00 93.75 409 ASN A O 1
ATOM 3059 N N . ALA A 1 410 ? 12.917 -16.287 -16.140 1.00 94.25 410 ALA A N 1
ATOM 3060 C CA . ALA A 1 410 ? 12.570 -17.443 -15.312 1.00 94.25 410 ALA A CA 1
ATOM 3061 C C . ALA A 1 410 ? 11.049 -17.572 -15.119 1.00 94.25 410 ALA A C 1
ATOM 3063 O O . ALA A 1 410 ? 10.511 -18.677 -15.187 1.00 94.25 410 ALA A O 1
ATOM 3064 N N . LEU A 1 411 ? 10.355 -16.444 -14.934 1.00 94.94 411 LEU A N 1
ATOM 3065 C CA . LEU A 1 411 ? 8.908 -16.423 -14.748 1.00 94.94 411 LEU A CA 1
ATOM 3066 C C . LEU A 1 411 ? 8.153 -16.802 -16.027 1.00 94.94 411 LEU A C 1
ATOM 3068 O O . LEU A 1 411 ? 7.276 -17.663 -15.969 1.00 94.94 411 LEU A O 1
ATOM 3072 N N . GLY A 1 412 ? 8.520 -16.231 -17.180 1.00 94.19 412 GLY A N 1
ATOM 3073 C CA . GLY A 1 412 ? 7.908 -16.589 -18.460 1.00 94.19 412 GLY A CA 1
ATOM 3074 C C . GLY A 1 412 ? 8.133 -18.058 -18.825 1.00 94.19 412 GLY A C 1
ATOM 3075 O O . GLY A 1 412 ? 7.192 -18.742 -19.220 1.00 94.19 412 GLY A O 1
ATOM 3076 N N . ARG A 1 413 ? 9.336 -18.597 -18.582 1.00 94.06 413 ARG A N 1
ATOM 3077 C CA . ARG A 1 413 ? 9.627 -20.027 -18.790 1.00 94.06 413 ARG A CA 1
ATOM 3078 C C . ARG A 1 413 ? 8.781 -20.936 -17.907 1.00 94.06 413 ARG A C 1
ATOM 3080 O O . ARG A 1 413 ? 8.254 -21.929 -18.390 1.00 94.06 413 ARG A O 1
ATOM 3087 N N . VAL A 1 414 ? 8.627 -20.609 -16.624 1.00 94.62 414 VAL A N 1
ATOM 3088 C CA . VAL A 1 414 ? 7.798 -21.416 -15.714 1.00 94.62 414 VAL A CA 1
ATOM 3089 C C . VAL A 1 414 ? 6.315 -21.321 -16.070 1.00 94.62 414 VAL A C 1
ATOM 3091 O O . VAL A 1 414 ? 5.598 -22.286 -15.834 1.00 94.62 414 VAL A O 1
ATOM 3094 N N . LEU A 1 415 ? 5.849 -20.222 -16.667 1.00 92.62 415 LEU A N 1
ATOM 3095 C CA . LEU A 1 415 ? 4.483 -20.105 -17.187 1.00 92.62 415 LEU A CA 1
ATOM 3096 C C . LEU A 1 415 ? 4.265 -20.881 -18.498 1.00 92.62 415 LEU A C 1
ATOM 3098 O O . LEU A 1 415 ? 3.175 -21.412 -18.686 1.00 92.62 415 LEU A O 1
ATOM 3102 N N . GLY A 1 416 ? 5.272 -20.939 -19.377 1.00 87.00 416 GLY A N 1
ATOM 3103 C CA . GLY A 1 416 ? 5.194 -21.603 -20.687 1.00 87.00 416 GLY A CA 1
ATOM 3104 C C . GLY A 1 416 ? 5.547 -23.097 -20.711 1.00 87.00 416 GLY A C 1
ATOM 3105 O O . GLY A 1 416 ? 5.169 -23.778 -21.659 1.00 87.00 416 GLY A O 1
ATOM 3106 N N . ALA A 1 417 ? 6.269 -23.597 -19.699 1.00 75.94 417 ALA A N 1
ATOM 3107 C CA . ALA A 1 417 ? 6.510 -25.034 -19.489 1.00 75.94 417 ALA A CA 1
ATOM 3108 C C . ALA A 1 417 ? 5.220 -25.796 -19.156 1.00 75.94 417 ALA A C 1
ATOM 3110 O O . ALA A 1 417 ? 5.291 -27.030 -18.995 1.00 75.94 417 ALA A O 1
#

InterPro domains:
  IPR007461 Ysc84 actin-binding domain [PF04366] (297-406)
  IPR012347 Ferritin-like [G3DSA:1.20.1260.10] (44-193)
  IPR025419 Domain of unknown function DUF4142 [PF13628] (47-188)

Sequence (417 aa):
MDRPLRPLALAVLACCAFAARAQQDSVPAVQQQRAAADTGQQAQPRVARKVPAADRQFMARAAESGHAEVAAGRLAISHGSDASVRDYGRMLVDDHQKANTQLVQIAHARGITLPTGPAAAQQQKLQQLGRLQAQAFDREFLQQMIVDHRKAISLFQEEAQRAGGAPAVRNYALQVLPTLQAHLQRAEGTHARLQSAAANTASATAATGTRQQARAPSDQARELADARQKVQESVQVVQRMKSDPRLAQLLERAHGVFIVPNYGRAALGLGAQAGEGLLVTRQGQDFGSPAFYNMGGLSIGAQAGAAAGQVAFLLMTERAVQQFRSDRKISLNADAGLTIGNYSARGQSSTGKVQDVVVWSDTEGAYAGVSLGITDVLPDNEANRAYYGRSDATPLTILGGRMEDPYGNALGRVLGA

pLDDT: mean 75.94, std 20.49, range [25.62, 98.44]

Radius of gyration: 30.76 Å; chains: 1; bounding box: 72×84×101 Å

Organism: NCBI:txid2764187

Secondary structure (DSSP, 8-state):
-------------------------------------------------PPPHHHHHHHHHHHHHHHHHHHHHHHHHHH--SHHHHHHHHHHHHHHHHHHHHHHHHHHTTTPPPPSS--HHHHHHHHHHTT--HHHHHHHHHHHHHHHHHHHHHHHHHHHT-TTS-HHHHHHHHHHHHHHHHHHHHHHHHHHHHHHHHHHHHHHHHS-S------SPPHHHHHHHHHHHHHHHHHHHHHHHHTSHHHHHHHHH-SEEEEEEEEEEEEESEEEEEEEEEEEEEETTEE---EEEEEEEEEESPPSEEEEEEEEEEE-SHHHHHHTTSSS-EEESGGGT--EEEEBTTB----SPPPSEEEEESSTTSSTT-----EEEEE-HHHHHHHHT-TT--HHHHHTT----TT--HHHHHHH-